Protein AF-A0A091D9S3-F1 (afdb_monomer)

Organism: Fukomys damarensis (NCBI:txid885580)

Mean predicted aligned error: 18.68 Å

Radius of gyration: 35.34 Å; Cα contacts (8 Å, |Δi|>4): 916; chains: 1; bounding box: 112×92×97 Å

InterPro domains:
  IPR002125 Cytidine and deoxycytidylate deaminase domain [PF00383] (177-313)
  IPR002125 Cytidine and deoxycytidylate deaminase domain [PS51747] (174-340)
  IPR007273 SCAMP [PF04144] (367-540)
  IPR007273 SCAMP [PTHR10687] (360-564)
  IPR016193 Cytidine deaminase-like [SSF53927] (168-352)

Nearest PDB structures (foldseek):
  7nz8-assembly1_B  TM=5.936E-01  e=7.883E-42  Mus musculus
  7nz9-assembly1_B  TM=5.961E-01  e=5.459E-41  Mus musculus
  7nz7-assembly1_B  TM=6.038E-01  e=2.093E-40  Mus musculus
  1wwr-assembly1_A  TM=8.454E-01  e=1.802E-08  Aquifex aeolicus
  8e2r-assembly1_A  TM=8.555E-01  e=1.723E-07  Escherichia coli

Sequence (592 aa):
MRMEPTPGLMEQHGPEEVAGSTEQEPAPWQAFPVLSEQQSGDVELVLAYAAPVLDKRQTSRLLREVAAAHPLPAQPHLKRVRPRPDAHGAPELELLLCLAGPAPGPRSLAELLPEPSVDSHGLGPPFLVPVPARPPLTRGQFEEARVHWPTSFHEDKRVTSALAGQLFSAQERAAMQGHMERAVWVAQRAAAQGLRAVGAVVVDPTLDHVLATGHDCRSASSPLLHAVMVCIDLVAQGQGRGAHDLRAHPACAFFPAPAAQARAGIVRKLEEDEDEDGQPYVCTGYDLYVTREPCAMCAMALVHSRIRRVFYGATSPDGALGTRFRVHARSDLNHRFQVFRGVLEKQCHLLDPDTWLQASAQTPGKENNFPPLPRFIPLKPCFYQDFSDEIPIEHQVLVKRIYRLWMFYCATLGVNLIACLAWWIGSGQGANFGLAFVWLLLFTPCSYVCWFRPAYKAFRADSSFNFMAFFFIFGAQFVLTVIQAIGFPGWGACGWLAAIGFFGTSVGAAVVMLLPAIMFSLSAVMMAIAILKVHRIYRGAGGSFQKAQTEWNTGAWRNPPSREAQFNNFSGNSLPEYPTVPNYPASGSQWP

Foldseek 3Di:
DDDDDDDDDDDDDDDDDPPPPPPDDPDDWFWAWQDACQQPPAQDKFKFKKWWQQDPVCVVVQQVLLCVVEPDPQAPFFDQKDWDQDPVGDTIIMGTRYTCPDDRDQDACCRRPPPPSGDCPRTDGMDMFIAGSHAHAAPVNQVVRVVRGHTDDDHPPCNVCSNVSNNDDPVRLVLLLVQQVLQQVLLVLCVVVVHQSKKKWKAQPQVSHTFWIFAQPADPVRNPRHNLVLRLQQLVVLVVDHDDDCVVRVSTHGDDDPPVCVVVSLPPPPPPQQDPVRDHQRQANIEMEMLEADAPVSLVVCLVSNHAEYEYAEYDCRHACRRPHNSLPDPPRDHHHIYIYGRVNVSSCCSGPVVVVVPVVDDDDDQQCPPVDPPPDPDGRDHDDDLVPQFPPVCSVLLVLVVVLLVLVLVLLVLLLVLLVLCVVLVHDNLLNVLSVVCSVPVSVCVCVQASVLVSLCRRQVALQSLVSNLVRLVVVLVVLVCLLCPDPSNNHLHDVNLVVCCVRDVVSSVSSVVSSVSSVVSSVSSVVSSVVSVVVCVVVVRDPVRNVVCVVVVCSVPPPGVVVVVVCVVPDDDPDDPDDDDDDDDDDDDD

pLDDT: mean 81.28, std 20.09, range [25.53, 98.75]

Secondary structure (DSSP, 8-state):
------------------------------PEE---HHHHS---EEEEEEEEES-GGGHHHHHHHHHHHS--TT-TTB-SEEEEE-TTS-EEEEEEEEE--SS-----HHHHS-TTS---TTB---EEEEEESS---SHHHHHHHHHHS-B-----HHHHHHHTT-SS-HHHHHHHHHHHHHHHHHHHHHHHTTS---EEEEEETTTTEEEEEEE----SS-TT--HHHHHHHHHHHHTT--S---TT-TT-EE-PPPTTTHHHHGGGT-TTSB-TTS-B-TTTT-EEEEEE--BHHHHHHHHHTT-SEEEEEE--TTBTTTTS--GGG-TTSS---EEEE-TTHHHHHTTSHHHHHHHSS-SS-PPP-BS---TTS-----B---HHHHS-HHHHHHHHHHHHHHHHHHHHHHHHHHHHHHHHHTT--THHHHHHHHHHHHHHHHHIIIIIHHHHHHHHHT-HHHHHHHHHHHHHHHHHHHHHHHT-TTSS---HHHHHHHTTT-HHHHHHHHHHHHHHHHHHHHHHHHHHHHHHHHHHTT--HHHHHHHHHTSTTTSPPPHHHHHHHTTSS----PPPPPPPPPS-----

Structure (mmCIF, N/CA/C/O backbone):
data_AF-A0A091D9S3-F1
#
_entry.id   AF-A0A091D9S3-F1
#
loop_
_atom_site.group_PDB
_atom_site.id
_atom_site.type_symbol
_atom_site.label_atom_id
_atom_site.label_alt_id
_atom_site.label_comp_id
_atom_site.label_asym_id
_atom_site.label_entity_id
_atom_site.label_seq_id
_atom_site.pdbx_PDB_ins_code
_atom_site.Cartn_x
_atom_site.Cartn_y
_atom_site.Cartn_z
_atom_site.occupancy
_atom_site.B_iso_or_equiv
_atom_site.auth_seq_id
_atom_site.auth_comp_id
_atom_site.auth_asym_id
_atom_site.auth_atom_id
_atom_site.pdbx_PDB_model_num
ATOM 1 N N . MET A 1 1 ? -1.416 64.062 53.472 1.00 37.94 1 MET A N 1
ATOM 2 C CA . MET A 1 1 ? 0.016 63.976 53.106 1.00 37.94 1 MET A CA 1
ATOM 3 C C . MET A 1 1 ? 0.235 62.574 52.561 1.00 37.94 1 MET A C 1
ATOM 5 O O . MET A 1 1 ? 0.246 61.643 53.344 1.00 37.94 1 MET A O 1
ATOM 9 N N . ARG A 1 2 ? 0.040 62.318 51.260 1.00 29.52 2 ARG A N 1
ATOM 10 C CA . ARG A 1 2 ? 1.015 62.555 50.174 1.00 29.52 2 ARG A CA 1
ATOM 11 C C . ARG A 1 2 ? 2.423 62.140 50.603 1.00 29.52 2 ARG A C 1
ATOM 13 O O . ARG A 1 2 ? 3.133 62.951 51.183 1.00 29.52 2 ARG A O 1
ATOM 20 N N . MET A 1 3 ? 2.764 60.879 50.344 1.00 28.44 3 MET A N 1
ATOM 21 C CA . MET A 1 3 ? 4.150 60.444 50.219 1.00 28.44 3 MET A CA 1
ATOM 22 C C . MET A 1 3 ? 4.532 60.533 48.745 1.00 28.44 3 MET A C 1
ATOM 24 O O . MET A 1 3 ? 3.816 60.028 47.885 1.00 28.44 3 MET A O 1
ATOM 28 N N . GLU A 1 4 ? 5.647 61.193 48.493 1.00 28.06 4 GLU A N 1
ATOM 29 C CA . GLU A 1 4 ? 6.384 61.217 47.235 1.00 28.06 4 GLU A CA 1
ATOM 30 C C . GLU A 1 4 ? 7.892 61.255 47.598 1.00 28.06 4 GLU A C 1
ATOM 32 O O . GLU A 1 4 ? 8.214 61.455 48.773 1.00 28.06 4 GLU A O 1
ATOM 37 N N . PRO A 1 5 ? 8.824 60.981 46.669 1.00 47.62 5 PRO A N 1
ATOM 38 C CA . PRO A 1 5 ? 9.546 59.707 46.610 1.00 47.62 5 PRO A CA 1
ATOM 39 C C . PRO A 1 5 ? 11.080 59.883 46.673 1.00 47.62 5 PRO A C 1
ATOM 41 O O . PRO A 1 5 ? 11.595 60.997 46.709 1.00 47.62 5 PRO A O 1
ATOM 44 N N . THR A 1 6 ? 11.847 58.787 46.672 1.00 29.48 6 THR A N 1
ATOM 45 C CA . THR A 1 6 ? 13.304 58.783 46.382 1.00 29.48 6 THR A CA 1
ATOM 46 C C . THR A 1 6 ? 13.773 57.362 45.989 1.00 29.48 6 THR A C 1
ATOM 48 O O . THR A 1 6 ? 13.024 56.411 46.210 1.00 29.48 6 THR A O 1
ATOM 51 N N . PRO A 1 7 ? 14.926 57.186 45.304 1.00 35.41 7 PRO A N 1
ATOM 52 C CA . PRO A 1 7 ? 14.938 56.582 43.971 1.00 35.41 7 PRO A CA 1
ATOM 53 C C . PRO A 1 7 ? 15.893 55.379 43.802 1.00 35.41 7 PRO A C 1
ATOM 55 O O . PRO A 1 7 ? 16.887 55.245 44.501 1.00 35.41 7 PRO A O 1
ATOM 58 N N . GLY A 1 8 ? 15.608 54.578 42.771 1.00 25.67 8 GLY A N 1
ATOM 59 C CA . GLY A 1 8 ? 16.576 54.037 41.806 1.00 25.67 8 GLY A CA 1
ATOM 60 C C . GLY A 1 8 ? 17.659 53.055 42.268 1.00 25.67 8 GLY A C 1
ATOM 61 O O . GLY A 1 8 ? 18.672 53.463 42.822 1.00 25.67 8 GLY A O 1
ATOM 62 N N . LEU A 1 9 ? 17.544 51.801 41.811 1.00 27.31 9 LEU A N 1
ATOM 63 C CA . LEU A 1 9 ? 18.679 51.038 41.275 1.00 27.31 9 LEU A CA 1
ATOM 64 C C . LEU A 1 9 ? 18.190 49.994 40.253 1.00 27.31 9 LEU A C 1
ATOM 66 O O . LEU A 1 9 ? 17.454 49.070 40.568 1.00 27.31 9 LEU A O 1
ATOM 70 N N . MET A 1 10 ? 18.587 50.273 39.013 1.00 29.61 10 MET A N 1
ATOM 71 C CA . MET A 1 10 ? 18.600 49.513 37.757 1.00 29.61 10 MET A CA 1
ATOM 72 C C . MET A 1 10 ? 18.248 48.011 37.805 1.00 29.61 10 MET A C 1
ATOM 74 O O . MET A 1 10 ? 19.036 47.208 38.292 1.00 29.61 10 MET A O 1
ATOM 78 N N . GLU A 1 11 ? 17.176 47.628 37.101 1.00 28.69 11 GLU A N 1
ATOM 79 C CA . GLU A 1 11 ? 17.027 46.291 36.509 1.00 28.69 11 GLU A CA 1
ATOM 80 C C . GLU A 1 11 ? 16.987 46.405 34.980 1.00 28.69 11 GLU A C 1
ATOM 82 O O . GLU A 1 11 ? 16.223 47.176 34.394 1.00 28.69 11 GLU A O 1
ATOM 87 N N . GLN A 1 12 ? 17.890 45.664 34.339 1.00 28.02 12 GLN A N 1
ATOM 88 C CA . GLN A 1 12 ? 18.042 45.582 32.894 1.00 28.02 12 GLN A CA 1
ATOM 89 C C . GLN A 1 12 ? 16.925 44.711 32.308 1.00 28.02 12 GLN A C 1
ATOM 91 O O . GLN A 1 12 ? 16.745 43.566 32.709 1.00 28.02 12 GLN A O 1
ATOM 96 N N . HIS A 1 13 ? 16.198 45.260 31.335 1.00 25.53 13 HIS A N 1
ATOM 97 C CA . HIS A 1 13 ? 15.255 44.528 30.494 1.00 25.53 13 HIS A CA 1
ATOM 98 C C . HIS A 1 13 ? 15.981 43.462 29.657 1.00 25.53 13 HIS A C 1
ATOM 100 O O . HIS A 1 13 ? 16.766 43.798 28.769 1.00 25.53 13 HIS A O 1
ATOM 106 N N . GLY A 1 14 ? 15.668 42.189 29.901 1.00 26.25 14 GLY A N 1
ATOM 107 C CA . GLY A 1 14 ? 15.767 41.126 28.899 1.00 26.25 14 GLY A CA 1
ATOM 108 C C . GLY A 1 14 ? 14.424 41.000 28.163 1.00 26.25 14 GLY A C 1
ATOM 109 O O . GLY A 1 14 ? 13.387 41.157 28.807 1.00 26.25 14 GLY A O 1
ATOM 110 N N . PRO A 1 15 ? 14.401 40.781 26.838 1.00 27.64 15 PRO A N 1
ATOM 111 C CA . PRO A 1 15 ? 13.154 40.713 26.083 1.00 27.64 15 PRO A CA 1
ATOM 112 C C . PRO A 1 15 ? 12.372 39.433 26.409 1.00 27.64 15 PRO A C 1
ATOM 114 O O . PRO A 1 15 ? 12.939 38.343 26.445 1.00 27.64 15 PRO A O 1
ATOM 117 N N . GLU A 1 16 ? 11.066 39.596 26.623 1.00 27.84 16 GLU A N 1
ATOM 118 C CA . GLU A 1 16 ? 10.074 38.530 26.775 1.00 27.84 16 GLU A CA 1
ATOM 119 C C . GLU A 1 16 ? 10.135 37.549 25.591 1.00 27.84 16 GLU A C 1
ATOM 121 O O . GLU A 1 16 ? 9.805 37.893 24.453 1.00 27.84 16 GLU A O 1
ATOM 126 N N . GLU A 1 17 ? 10.529 36.301 25.857 1.00 26.84 17 GLU A N 1
ATOM 127 C CA . GLU A 1 17 ? 10.288 35.186 24.944 1.00 26.84 17 GLU A CA 1
ATOM 128 C C . GLU A 1 17 ? 8.797 34.841 24.974 1.00 26.84 17 GLU A C 1
ATOM 130 O O . GLU A 1 17 ? 8.280 34.206 25.894 1.00 26.84 17 GLU A O 1
ATOM 135 N N . VAL A 1 18 ? 8.096 35.269 23.926 1.00 28.94 18 VAL A N 1
ATOM 136 C CA . VAL A 1 18 ? 6.761 34.790 23.579 1.00 28.94 18 VAL A CA 1
ATOM 137 C C . VAL A 1 18 ? 6.864 33.293 23.280 1.00 28.94 18 VAL A C 1
ATOM 139 O O . VAL A 1 18 ? 7.275 32.886 22.193 1.00 28.94 18 VAL A O 1
ATOM 142 N N . ALA A 1 19 ? 6.484 32.466 24.253 1.00 30.66 19 ALA A N 1
ATOM 143 C CA . ALA A 1 19 ? 6.292 31.031 24.092 1.00 30.66 19 ALA A CA 1
ATOM 144 C C . ALA A 1 19 ? 5.074 30.761 23.189 1.00 30.66 19 ALA A C 1
ATOM 146 O O . ALA A 1 19 ? 3.990 30.405 23.640 1.00 30.66 19 ALA A O 1
ATOM 147 N N . GLY A 1 20 ? 5.255 30.955 21.885 1.00 25.89 20 GLY A N 1
ATOM 148 C CA . GLY A 1 20 ? 4.375 30.432 20.852 1.00 25.89 20 GLY A CA 1
ATOM 149 C C . GLY A 1 20 ? 4.776 28.998 20.536 1.00 25.89 20 GLY A C 1
ATOM 150 O O . GLY A 1 20 ? 5.403 28.750 19.508 1.00 25.89 20 GLY A O 1
ATOM 151 N N . SER A 1 21 ? 4.443 28.047 21.413 1.00 26.78 21 SER A N 1
ATOM 152 C CA . SER A 1 21 ? 4.479 26.631 21.050 1.00 26.78 21 SER A CA 1
ATOM 153 C C . SER A 1 21 ? 3.411 26.414 19.986 1.00 26.78 21 SER A C 1
ATOM 155 O O . SER A 1 21 ? 2.227 26.287 20.286 1.00 26.78 21 SER A O 1
ATOM 157 N N . THR A 1 22 ? 3.824 26.448 18.725 1.00 28.58 22 THR A N 1
ATOM 158 C CA . THR A 1 22 ? 2.979 26.041 17.611 1.00 28.58 22 THR A CA 1
ATOM 159 C C . THR A 1 22 ? 2.767 24.540 17.778 1.00 28.58 22 THR A C 1
ATOM 161 O O . THR A 1 22 ? 3.659 23.749 17.470 1.00 28.58 22 THR A O 1
ATOM 164 N N . GLU A 1 23 ? 1.626 24.147 18.346 1.00 31.80 23 GLU A N 1
ATOM 165 C CA . GLU A 1 23 ? 1.126 22.781 18.240 1.00 31.80 23 GLU A CA 1
ATOM 166 C C . GLU A 1 23 ? 1.118 22.438 16.748 1.00 31.80 23 GLU A C 1
ATOM 168 O O . GLU A 1 23 ? 0.355 22.995 15.960 1.00 31.80 23 GLU A O 1
ATOM 173 N N . GLN A 1 24 ? 2.067 21.603 16.325 1.00 28.89 24 GLN A N 1
ATOM 174 C CA . GLN A 1 24 ? 2.088 21.072 14.973 1.00 28.89 24 GLN A CA 1
ATOM 175 C C . GLN A 1 24 ? 0.824 20.231 14.814 1.00 28.89 24 GLN A C 1
ATOM 177 O O . GLN A 1 24 ? 0.734 19.156 15.409 1.00 28.89 24 GLN A O 1
ATOM 182 N N . GLU A 1 25 ? -0.143 20.719 14.030 1.00 32.31 25 GLU A N 1
ATOM 183 C CA . GLU A 1 25 ? -1.301 19.922 13.628 1.00 32.31 25 GLU A CA 1
ATOM 184 C C . GLU A 1 25 ? -0.796 18.565 13.106 1.00 32.31 25 GLU A C 1
ATOM 186 O O . GLU A 1 25 ? 0.039 18.526 12.188 1.00 32.31 25 GLU A O 1
ATOM 191 N N . PRO A 1 26 ? -1.225 17.436 13.700 1.00 40.94 26 PRO A N 1
ATOM 192 C CA . PRO A 1 26 ? -0.790 16.131 13.241 1.00 40.94 26 PRO A CA 1
ATOM 193 C C . PRO A 1 26 ? -1.196 15.966 11.776 1.00 40.94 26 PRO A C 1
ATOM 195 O O . PRO A 1 26 ? -2.325 16.266 11.392 1.00 40.94 26 PRO A O 1
ATOM 198 N N . ALA A 1 27 ? -0.252 15.496 10.954 1.00 50.34 27 ALA A N 1
ATOM 199 C CA . ALA A 1 27 ? -0.475 15.261 9.530 1.00 50.34 27 ALA A CA 1
ATOM 200 C C . ALA A 1 27 ? -1.808 14.520 9.294 1.00 50.34 27 ALA A C 1
ATOM 202 O O . ALA A 1 27 ? -2.088 13.565 10.028 1.00 50.34 27 ALA A O 1
ATOM 203 N N . PRO A 1 28 ? -2.602 14.909 8.279 1.00 76.75 28 PRO A N 1
ATOM 204 C CA . PRO A 1 28 ? -3.910 14.313 8.051 1.00 76.75 28 PRO A CA 1
ATOM 205 C C . PRO A 1 28 ? -3.752 12.809 7.809 1.00 76.75 28 PRO A C 1
ATOM 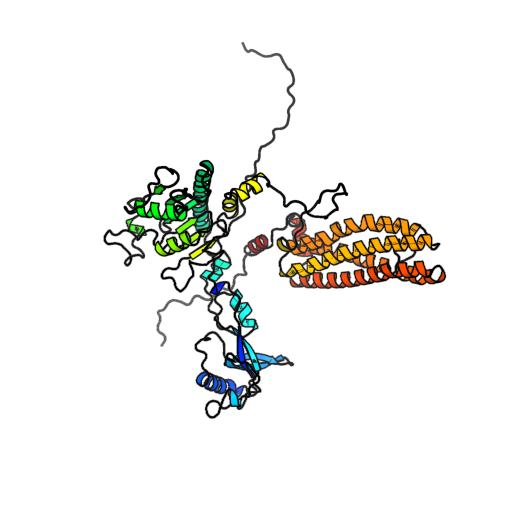207 O O . PRO A 1 28 ? -3.037 12.382 6.902 1.00 76.75 28 PRO A O 1
ATOM 210 N N . TRP A 1 29 ? -4.387 12.002 8.656 1.00 86.06 29 TRP A N 1
ATOM 211 C CA . TRP A 1 29 ? -4.479 10.560 8.463 1.00 86.06 29 TRP A CA 1
ATOM 212 C C . TRP A 1 29 ? -5.580 10.249 7.443 1.00 86.06 29 TRP A C 1
ATOM 214 O O . TRP A 1 29 ? -6.514 11.032 7.250 1.00 86.06 29 TRP A O 1
ATOM 224 N N . GLN A 1 30 ? -5.490 9.088 6.795 1.00 86.50 30 GLN A N 1
ATOM 225 C CA . GLN A 1 30 ? -6.501 8.629 5.847 1.00 86.50 30 GLN A CA 1
ATOM 226 C C . GLN A 1 30 ? -6.808 7.148 6.069 1.00 86.50 30 GLN A C 1
ATOM 228 O O . GLN A 1 30 ? -5.913 6.345 6.321 1.00 86.50 30 GLN A O 1
ATOM 233 N N . ALA A 1 31 ? -8.092 6.797 5.990 1.00 89.19 31 ALA A N 1
ATOM 234 C CA . ALA A 1 31 ? -8.551 5.418 6.074 1.00 89.19 31 ALA A CA 1
ATOM 235 C C . ALA A 1 31 ? -8.528 4.767 4.686 1.00 89.19 31 ALA A C 1
ATOM 237 O O . ALA A 1 31 ? -9.290 5.163 3.803 1.00 89.19 31 ALA A O 1
ATOM 238 N N . PHE A 1 32 ? -7.698 3.742 4.513 1.00 89.81 32 PHE A N 1
ATOM 239 C CA . PHE A 1 32 ? -7.617 2.962 3.279 1.00 89.81 32 PHE A CA 1
ATOM 240 C C . PHE A 1 32 ? -8.350 1.631 3.433 1.00 89.81 32 PHE A C 1
ATOM 242 O O . PHE A 1 32 ? -8.121 0.939 4.428 1.00 89.81 32 PHE A O 1
ATOM 249 N N . PRO A 1 33 ? -9.197 1.226 2.472 1.00 92.56 33 PRO A N 1
ATOM 250 C CA . PRO A 1 33 ? -9.842 -0.079 2.519 1.00 92.56 33 PRO A CA 1
ATOM 251 C C . PRO A 1 33 ? -8.794 -1.189 2.408 1.00 92.56 33 PRO A C 1
ATOM 253 O O . PRO A 1 33 ? -7.878 -1.118 1.585 1.00 92.56 33 PRO A O 1
ATOM 256 N N . VAL A 1 34 ? -8.956 -2.252 3.188 1.00 92.88 34 VAL A N 1
ATOM 257 C CA . VAL A 1 34 ? -8.189 -3.478 2.977 1.00 92.88 34 VAL A CA 1
ATOM 258 C C . VAL A 1 34 ? -8.950 -4.373 2.009 1.00 92.88 34 VAL A C 1
ATOM 260 O O . VAL A 1 34 ? -9.958 -4.992 2.358 1.00 92.88 34 VAL A O 1
ATOM 263 N N . LEU A 1 35 ? -8.470 -4.392 0.767 1.00 90.50 35 LEU A N 1
ATOM 264 C CA . LEU A 1 35 ? -9.037 -5.163 -0.335 1.00 90.50 35 LEU A CA 1
ATOM 265 C C . LEU A 1 35 ? -8.865 -6.672 -0.127 1.00 90.50 35 LEU A C 1
ATOM 267 O O . LEU A 1 35 ? -7.928 -7.104 0.536 1.00 90.50 35 LEU A O 1
ATOM 271 N N . SER A 1 36 ? -9.744 -7.475 -0.729 1.00 89.38 36 SER A N 1
ATOM 272 C CA . SER A 1 36 ? -9.597 -8.938 -0.787 1.00 89.38 36 SER A CA 1
ATOM 273 C C . SER A 1 36 ? -8.395 -9.377 -1.641 1.00 89.38 36 SER A C 1
ATOM 275 O O . SER A 1 36 ? -7.918 -8.618 -2.481 1.00 89.38 36 SER A O 1
ATOM 277 N N . GLU A 1 37 ? -7.944 -10.633 -1.498 1.00 86.75 37 GLU A N 1
ATOM 278 C CA . GLU A 1 37 ? -6.942 -11.258 -2.397 1.00 86.75 37 GLU A CA 1
ATOM 279 C C . GLU A 1 37 ? -7.275 -11.114 -3.876 1.00 86.75 37 GLU A C 1
ATOM 281 O O . GLU A 1 37 ? -6.403 -10.820 -4.687 1.00 86.75 37 GLU A O 1
ATOM 286 N N . GLN A 1 38 ? -8.548 -11.246 -4.234 1.00 85.88 38 GLN A N 1
ATOM 287 C CA . GLN A 1 38 ? -8.960 -11.125 -5.627 1.00 85.88 38 GLN A CA 1
ATOM 288 C C . GLN A 1 38 ? -8.898 -9.680 -6.135 1.00 85.88 38 GLN A C 1
ATOM 290 O O . GLN A 1 38 ? -8.665 -9.465 -7.319 1.00 85.88 38 GLN A O 1
ATOM 295 N N . GLN A 1 39 ? -9.112 -8.691 -5.266 1.00 87.69 39 GLN A N 1
ATOM 296 C CA . GLN A 1 39 ? -9.152 -7.274 -5.642 1.00 87.69 39 GLN A CA 1
ATOM 297 C C . GLN A 1 39 ? -7.773 -6.612 -5.675 1.00 87.69 39 GLN A C 1
ATOM 299 O O . GLN A 1 39 ? -7.588 -5.658 -6.428 1.00 87.69 39 GLN A O 1
ATOM 304 N N . SER A 1 40 ? -6.830 -7.068 -4.847 1.00 85.62 40 SER A N 1
ATOM 305 C CA . SER A 1 40 ? -5.466 -6.523 -4.816 1.00 85.62 40 SER A CA 1
ATOM 306 C C . SER A 1 40 ? -4.438 -7.376 -5.554 1.00 85.62 40 SER A C 1
ATOM 308 O O . SER A 1 40 ? -3.291 -6.958 -5.646 1.00 85.62 40 SER A O 1
ATOM 310 N N . GLY A 1 41 ? -4.803 -8.585 -5.985 1.00 83.88 41 GLY A N 1
ATOM 311 C CA . GLY A 1 41 ? -3.919 -9.447 -6.762 1.00 83.88 41 GLY A CA 1
ATOM 312 C C . GLY A 1 41 ? -3.713 -8.934 -8.187 1.00 83.88 41 GLY A C 1
ATOM 313 O O . GLY A 1 41 ? -4.559 -8.212 -8.726 1.00 83.88 41 GLY A O 1
ATOM 314 N N . ASP A 1 42 ? -2.605 -9.351 -8.791 1.00 88.12 42 ASP A N 1
ATOM 315 C CA . ASP A 1 42 ? -2.282 -9.060 -10.189 1.00 88.12 42 ASP A CA 1
ATOM 316 C C . ASP A 1 42 ? -3.302 -9.699 -11.147 1.00 88.12 42 ASP A C 1
ATOM 318 O O . ASP A 1 42 ? -4.016 -10.651 -10.798 1.00 88.12 42 ASP A O 1
ATOM 322 N N . VAL A 1 43 ? -3.371 -9.193 -12.382 1.00 92.19 43 VAL A N 1
ATOM 323 C CA . VAL A 1 43 ? -4.248 -9.776 -13.402 1.00 92.19 43 VAL A CA 1
ATOM 324 C C . VAL A 1 43 ? -3.686 -11.123 -13.851 1.00 92.19 43 VAL A C 1
ATOM 326 O O . VAL A 1 43 ? -2.736 -11.209 -14.623 1.00 92.19 43 VAL A O 1
ATOM 329 N N . GLU A 1 44 ? -4.317 -12.205 -13.400 1.00 93.50 44 GLU A N 1
ATOM 330 C CA . GLU A 1 44 ? -3.981 -13.557 -13.843 1.00 93.50 44 GLU A CA 1
ATOM 331 C C . GLU A 1 44 ? -4.315 -13.744 -15.330 1.00 93.50 44 GLU A C 1
ATOM 333 O O . GLU A 1 44 ? -5.421 -13.427 -15.780 1.00 93.50 44 GLU A O 1
ATOM 338 N N . LEU A 1 45 ? -3.367 -14.291 -16.093 1.00 95.19 45 LEU A N 1
ATOM 339 C CA . LEU A 1 45 ? -3.493 -14.499 -17.533 1.00 95.19 45 LEU A CA 1
ATOM 340 C C . LEU A 1 45 ? -3.540 -15.988 -17.872 1.00 95.19 45 LEU A C 1
ATOM 342 O O . LEU A 1 45 ? -2.765 -16.786 -17.351 1.00 95.19 45 LEU A O 1
ATOM 346 N N . VAL A 1 46 ? -4.405 -16.339 -18.818 1.00 95.25 46 VAL A N 1
ATOM 347 C CA . VAL A 1 46 ? -4.466 -17.662 -19.449 1.00 95.25 46 VAL A CA 1
ATOM 348 C C . VAL A 1 46 ? -4.284 -17.523 -20.953 1.00 95.25 46 VAL A C 1
ATOM 350 O O . VAL A 1 46 ? -4.600 -16.488 -21.537 1.00 95.25 46 VAL A O 1
ATOM 353 N N . LEU A 1 47 ? -3.763 -18.563 -21.600 1.00 96.88 47 LEU A N 1
ATOM 354 C CA . LEU A 1 47 ? -3.608 -18.566 -23.050 1.00 96.88 47 LEU A CA 1
ATOM 355 C C . LEU A 1 47 ? -4.916 -18.946 -23.744 1.00 96.88 47 LEU A C 1
ATOM 357 O O . LEU A 1 47 ? -5.613 -19.881 -23.343 1.00 96.88 47 LEU A O 1
ATOM 361 N N . ALA A 1 48 ? -5.207 -18.242 -24.830 1.00 96.56 48 ALA A N 1
ATOM 362 C CA . ALA A 1 48 ? -6.335 -18.497 -25.707 1.00 96.56 48 ALA A CA 1
ATOM 363 C C . ALA A 1 48 ? -5.905 -18.428 -27.174 1.00 96.56 48 ALA A C 1
ATOM 365 O O . ALA A 1 48 ? -4.912 -17.782 -27.511 1.00 96.56 48 ALA A O 1
ATOM 366 N N . TYR A 1 49 ? -6.662 -19.091 -28.043 1.00 96.94 49 TYR A N 1
ATOM 367 C CA . TYR A 1 49 ? -6.513 -18.964 -29.486 1.00 96.94 49 TYR A CA 1
ATOM 368 C C . TYR A 1 49 ? -7.375 -17.816 -30.000 1.00 96.94 49 TYR A C 1
ATOM 370 O O . TYR A 1 49 ? -8.567 -17.739 -29.696 1.00 96.94 49 TYR A O 1
ATOM 378 N N . ALA A 1 50 ? -6.781 -16.948 -30.810 1.00 96.50 50 ALA A N 1
ATOM 379 C CA . ALA A 1 50 ? -7.473 -15.918 -31.571 1.00 96.50 50 ALA A CA 1
ATOM 380 C C . ALA A 1 50 ? -7.077 -16.010 -33.049 1.00 96.50 50 ALA A C 1
ATOM 382 O O . ALA A 1 50 ? -6.038 -16.577 -33.375 1.00 96.50 50 ALA A O 1
ATOM 383 N N . ALA A 1 51 ? -7.897 -15.468 -33.942 1.00 95.50 51 ALA A N 1
ATOM 384 C CA . ALA A 1 51 ? -7.612 -15.421 -35.372 1.00 95.50 51 ALA A CA 1
ATOM 385 C C . ALA A 1 51 ? -7.981 -14.048 -35.955 1.00 95.50 51 ALA A C 1
ATOM 387 O O . ALA A 1 51 ? -8.966 -13.449 -35.509 1.00 95.50 51 ALA A O 1
ATOM 388 N N . PRO A 1 52 ? -7.222 -13.533 -36.938 1.00 94.62 52 PRO A N 1
ATOM 389 C CA . PRO A 1 52 ? -7.607 -12.325 -37.654 1.00 94.62 52 PRO A CA 1
ATOM 390 C C . PRO A 1 52 ? -8.841 -12.600 -38.524 1.00 94.62 52 PRO A C 1
ATOM 392 O O . PRO A 1 52 ? -9.002 -13.686 -39.081 1.00 94.62 52 PRO A O 1
ATOM 395 N N . VAL A 1 53 ? -9.720 -11.612 -38.643 1.00 94.44 53 VAL A N 1
ATOM 396 C CA . VAL A 1 53 ? -10.912 -11.643 -39.494 1.00 94.44 53 VAL A CA 1
ATOM 397 C C . VAL A 1 53 ? -10.567 -10.940 -40.804 1.00 94.44 53 VAL A C 1
ATOM 399 O O . VAL A 1 53 ? -10.539 -9.710 -40.879 1.00 94.44 53 VAL A O 1
ATOM 402 N N . LEU A 1 54 ? -10.303 -11.740 -41.834 1.00 91.81 54 LEU A N 1
ATOM 403 C CA . LEU A 1 54 ? -9.912 -11.291 -43.170 1.00 91.81 54 LEU A CA 1
ATOM 404 C C . LEU A 1 54 ? -11.102 -10.694 -43.936 1.00 91.81 54 LEU A C 1
ATOM 406 O O . LEU A 1 54 ? -10.944 -9.692 -44.632 1.00 91.81 54 LEU A O 1
ATOM 410 N N . ASP A 1 55 ? -12.304 -11.263 -43.769 1.00 90.81 55 ASP A N 1
ATOM 411 C CA . ASP A 1 55 ? -13.547 -10.706 -44.318 1.00 90.81 55 ASP A CA 1
ATOM 412 C C . ASP A 1 55 ? -14.441 -10.125 -43.214 1.00 90.81 55 ASP A C 1
ATOM 414 O O . ASP A 1 55 ? -15.220 -10.815 -42.548 1.00 90.81 55 ASP A O 1
ATOM 418 N N . LYS A 1 56 ? -14.385 -8.799 -43.064 1.00 88.06 56 LYS A N 1
ATOM 419 C CA . LYS A 1 56 ? -15.171 -8.057 -42.069 1.00 88.06 56 LYS A CA 1
ATOM 420 C C . LYS A 1 56 ? -16.682 -8.233 -42.231 1.00 88.06 56 LYS A C 1
ATOM 422 O O . LYS A 1 56 ? -17.396 -8.109 -41.233 1.00 88.06 56 LYS A O 1
ATOM 427 N N . ARG A 1 57 ? -17.189 -8.538 -43.435 1.00 90.94 57 ARG A N 1
ATOM 428 C CA . ARG A 1 57 ? -18.629 -8.762 -43.672 1.00 90.94 57 ARG A CA 1
ATOM 429 C C . ARG A 1 57 ? -19.130 -10.018 -42.962 1.00 90.94 57 ARG A C 1
ATOM 431 O O . ARG A 1 57 ? -20.309 -10.100 -42.628 1.00 90.94 57 ARG A O 1
ATOM 438 N N . GLN A 1 58 ? -18.233 -10.961 -42.678 1.00 91.81 58 GLN A N 1
ATOM 439 C CA . GLN A 1 58 ? -18.558 -12.228 -42.028 1.00 91.81 58 GLN A CA 1
ATOM 440 C C . GLN A 1 58 ? -18.438 -12.177 -40.496 1.00 91.81 58 GLN A C 1
ATOM 442 O O . GLN A 1 58 ? -18.853 -13.123 -39.830 1.00 91.81 58 GLN A O 1
ATOM 447 N N . THR A 1 59 ? -17.971 -11.068 -39.904 1.00 92.06 59 THR A N 1
ATOM 448 C CA . THR A 1 59 ? -17.722 -10.940 -38.451 1.00 92.06 59 THR A CA 1
ATOM 449 C C . THR A 1 59 ? -18.916 -11.362 -37.587 1.00 92.06 59 THR A C 1
ATOM 451 O O . THR A 1 59 ? -18.758 -12.146 -36.656 1.00 92.06 59 THR A O 1
ATOM 454 N N . SER A 1 60 ? -20.127 -10.879 -37.887 1.00 93.81 60 SER A N 1
ATOM 455 C CA . SER A 1 60 ? -21.330 -11.191 -37.094 1.00 93.81 60 SER A CA 1
ATOM 456 C C . SER A 1 60 ? -21.777 -12.649 -37.223 1.00 93.81 60 SER A C 1
ATOM 458 O O . SER A 1 60 ? -22.404 -13.184 -36.310 1.00 93.81 60 SER A O 1
ATOM 460 N N . ARG A 1 61 ? -21.487 -13.295 -38.358 1.00 94.81 61 ARG A N 1
ATOM 461 C CA . ARG A 1 61 ? -21.711 -14.732 -38.546 1.00 94.81 61 ARG A CA 1
ATOM 462 C C . ARG A 1 61 ? -20.686 -15.521 -37.734 1.00 94.81 61 ARG A C 1
ATOM 464 O O . ARG A 1 61 ? -21.088 -16.258 -36.840 1.00 94.81 61 ARG A O 1
ATOM 471 N N . LEU A 1 62 ? -19.397 -15.272 -37.980 1.00 94.25 62 LEU A N 1
ATOM 472 C CA . LEU A 1 62 ? -18.272 -15.936 -37.315 1.00 94.25 62 LEU A CA 1
ATOM 473 C C . LEU A 1 62 ? -18.374 -15.836 -35.792 1.00 94.25 62 LEU A C 1
ATOM 475 O O . LEU A 1 62 ? -18.227 -16.832 -35.096 1.00 94.25 62 LEU A O 1
ATOM 479 N N . LEU A 1 63 ? -18.704 -14.655 -35.263 1.00 94.38 63 LEU A N 1
ATOM 480 C CA . LEU A 1 63 ? -18.908 -14.457 -33.831 1.00 94.38 63 LEU A CA 1
ATOM 481 C C . LEU A 1 63 ? -20.007 -15.367 -33.264 1.00 94.38 63 LEU A C 1
ATOM 483 O O . LEU A 1 63 ? -19.814 -15.944 -32.197 1.00 94.38 63 LEU A O 1
ATOM 487 N N . ARG A 1 64 ? -21.153 -15.488 -33.949 1.00 94.31 64 ARG A N 1
ATOM 488 C CA . ARG A 1 64 ? -22.271 -16.325 -33.487 1.00 94.31 64 ARG A CA 1
ATOM 489 C C . ARG A 1 64 ? -21.914 -17.807 -33.528 1.00 94.31 64 ARG A C 1
ATOM 491 O O . ARG A 1 64 ? -22.155 -18.499 -32.547 1.00 94.31 64 ARG A O 1
ATOM 498 N N . GLU A 1 65 ? -21.326 -18.265 -34.628 1.00 94.25 65 GLU A N 1
ATOM 499 C CA . GLU A 1 65 ? -20.936 -19.667 -34.813 1.00 94.25 65 GLU A CA 1
ATOM 500 C C . GLU A 1 65 ? -19.841 -20.077 -33.819 1.00 94.25 65 GLU A C 1
ATOM 502 O O . GLU A 1 65 ? -20.009 -21.046 -33.084 1.00 94.25 65 GLU A O 1
ATOM 507 N N . VAL A 1 66 ? -18.773 -19.282 -33.689 1.00 94.44 66 VAL A N 1
ATOM 508 C CA . VAL A 1 66 ? -17.686 -19.544 -32.729 1.00 94.44 66 VAL A CA 1
ATOM 509 C C . VAL A 1 66 ? -18.183 -19.493 -31.285 1.00 94.44 66 VAL A C 1
ATOM 511 O O . VAL A 1 66 ? -17.793 -20.333 -30.478 1.00 94.44 66 VAL A O 1
ATOM 514 N N . ALA A 1 67 ? -19.047 -18.538 -30.928 1.00 92.81 67 ALA A N 1
ATOM 515 C CA . ALA A 1 67 ? -19.587 -18.463 -29.570 1.00 92.81 67 ALA A CA 1
ATOM 516 C C . ALA A 1 67 ? -20.501 -19.651 -29.229 1.00 92.81 67 ALA A C 1
ATOM 518 O O . ALA A 1 67 ? -20.534 -20.055 -28.067 1.00 92.81 67 ALA A O 1
ATOM 519 N N . ALA A 1 68 ? -21.216 -20.198 -30.218 1.00 92.38 68 ALA A N 1
ATOM 520 C CA . ALA A 1 68 ? -22.039 -21.393 -30.057 1.00 92.38 68 ALA A CA 1
ATOM 521 C C . ALA A 1 68 ? -21.190 -22.671 -29.962 1.00 92.38 68 ALA A C 1
ATOM 523 O O . ALA A 1 68 ? -21.462 -23.512 -29.109 1.00 92.38 68 ALA A O 1
ATOM 524 N N . ALA A 1 69 ? -20.154 -22.800 -30.796 1.00 91.94 69 ALA A N 1
ATOM 525 C CA . ALA A 1 69 ? -19.270 -23.965 -30.809 1.00 91.94 69 ALA A CA 1
ATOM 526 C C . ALA A 1 69 ? -18.333 -24.017 -29.589 1.00 91.94 69 ALA A C 1
ATOM 528 O O . ALA A 1 69 ? -18.114 -25.083 -29.019 1.00 91.94 69 ALA A O 1
ATOM 529 N N . HIS A 1 70 ? -17.809 -22.865 -29.161 1.00 92.31 70 HIS A N 1
ATOM 530 C CA . HIS A 1 70 ? -16.834 -22.749 -28.072 1.00 92.31 70 HIS A CA 1
ATOM 531 C C . HIS A 1 70 ? -17.255 -21.700 -27.048 1.00 92.31 70 HIS A C 1
ATOM 533 O O . HIS A 1 70 ? -16.618 -20.647 -26.970 1.00 92.31 70 HIS A O 1
ATOM 539 N N . PRO A 1 71 ? -18.313 -21.919 -26.252 1.00 91.94 71 PRO A N 1
ATOM 540 C CA . PRO A 1 71 ? -18.736 -20.959 -25.238 1.00 91.94 71 PRO A CA 1
ATOM 541 C C . PRO A 1 71 ? -17.643 -20.741 -24.173 1.00 91.94 71 PRO A C 1
ATOM 543 O O . PRO A 1 71 ? -16.882 -21.646 -23.843 1.00 91.94 71 PRO A O 1
ATOM 546 N N . LEU A 1 72 ? -17.581 -19.532 -23.602 1.00 91.56 72 LEU A N 1
ATOM 547 C CA . LEU A 1 72 ? -16.627 -19.158 -22.540 1.00 91.56 72 LEU A CA 1
ATOM 548 C C . LEU A 1 72 ? -17.370 -18.795 -21.238 1.00 91.56 72 LEU A C 1
ATOM 550 O O . LEU A 1 72 ? -17.314 -17.644 -20.801 1.00 91.56 72 LEU A O 1
ATOM 554 N N . PRO A 1 73 ? -18.103 -19.735 -20.609 1.00 88.94 73 PRO A N 1
ATOM 555 C CA . PRO A 1 73 ? -18.940 -19.431 -19.446 1.00 88.94 73 PRO A CA 1
ATOM 556 C C . PRO A 1 73 ? -18.126 -19.017 -18.213 1.00 88.94 73 PRO A C 1
ATOM 558 O O . PRO A 1 73 ? -18.613 -18.250 -17.390 1.00 88.94 73 PRO A O 1
ATOM 561 N N . ALA A 1 74 ? -16.881 -19.489 -18.097 1.00 88.06 74 ALA A N 1
ATOM 562 C CA . ALA A 1 74 ? -15.977 -19.118 -17.011 1.00 88.06 74 ALA A CA 1
ATOM 563 C C . ALA A 1 74 ? -15.301 -17.747 -17.226 1.00 88.06 74 ALA A C 1
ATOM 565 O O . ALA A 1 74 ? -14.736 -17.193 -16.286 1.00 88.06 74 ALA A O 1
ATOM 566 N N . GLN A 1 75 ? -15.364 -17.185 -18.439 1.00 93.62 75 GLN A N 1
ATOM 567 C CA . GLN A 1 75 ? -14.776 -15.888 -18.788 1.00 93.62 75 GLN A CA 1
ATOM 568 C C . GLN A 1 75 ? -15.799 -14.972 -19.482 1.00 93.62 75 GLN A C 1
ATOM 570 O O . GLN A 1 75 ? -15.553 -14.493 -20.595 1.00 93.62 75 GLN A O 1
ATOM 575 N N . PRO A 1 76 ? -16.948 -14.685 -18.839 1.00 91.81 76 PRO A N 1
ATOM 576 C CA . PRO A 1 76 ? -18.004 -13.868 -19.439 1.00 91.81 76 PRO A CA 1
ATOM 577 C C . PRO A 1 76 ? -17.568 -12.412 -19.657 1.00 91.81 76 PRO A C 1
ATOM 579 O O . PRO A 1 76 ? -18.202 -11.674 -20.407 1.00 91.81 76 PRO A O 1
ATOM 582 N N . HIS A 1 77 ? -16.481 -11.989 -19.007 1.00 94.62 77 HIS A N 1
ATOM 583 C CA . HIS A 1 77 ? -15.930 -10.646 -19.111 1.00 94.62 77 HIS A CA 1
ATOM 584 C C . HIS A 1 77 ? -15.107 -10.409 -20.375 1.00 94.62 77 HIS A C 1
ATOM 586 O O . HIS A 1 77 ? -14.844 -9.254 -20.697 1.00 94.62 77 HIS A O 1
ATOM 592 N N . LEU A 1 78 ? -14.657 -11.445 -21.085 1.00 96.19 78 LEU A N 1
ATOM 593 C CA . LEU A 1 78 ? -13.834 -11.269 -22.282 1.00 96.19 78 LEU A CA 1
ATOM 594 C C . LEU A 1 78 ? -14.700 -10.853 -23.474 1.00 96.19 78 LEU A C 1
ATOM 596 O O . LEU A 1 78 ? -15.657 -11.537 -23.840 1.00 96.19 78 LEU A O 1
ATOM 600 N N . LYS A 1 79 ? -14.338 -9.755 -24.149 1.00 95.25 79 LYS A N 1
ATOM 601 C CA . LYS A 1 79 ? -14.981 -9.403 -25.421 1.00 95.25 79 LYS A CA 1
ATOM 602 C C . LYS A 1 79 ? -14.456 -10.321 -26.517 1.00 95.25 79 LYS A C 1
ATOM 604 O O . LYS A 1 79 ? -13.253 -10.450 -26.686 1.00 95.25 79 LYS A O 1
ATOM 609 N N . ARG A 1 80 ? -15.339 -10.929 -27.305 1.00 94.62 80 ARG A N 1
ATOM 610 C CA . ARG A 1 80 ? -14.931 -11.878 -28.355 1.00 94.62 80 ARG A CA 1
ATOM 611 C C . ARG A 1 80 ? -14.174 -11.251 -29.515 1.00 94.62 80 ARG A C 1
ATOM 613 O O . ARG A 1 80 ? -13.354 -11.925 -30.115 1.00 94.62 80 ARG A O 1
ATOM 620 N N . VAL A 1 81 ? -14.451 -9.994 -29.836 1.00 94.31 81 VAL A N 1
ATOM 621 C CA . VAL A 1 81 ? -13.836 -9.298 -30.969 1.00 94.31 81 VAL A CA 1
ATOM 622 C C . VAL A 1 81 ? -13.057 -8.105 -30.449 1.00 94.31 81 VAL A C 1
ATOM 624 O O . VAL A 1 81 ? -13.558 -7.366 -29.594 1.00 94.31 81 VAL A O 1
ATOM 627 N N . ARG A 1 82 ? -11.855 -7.892 -30.989 1.00 93.19 82 ARG A N 1
ATOM 628 C CA . ARG A 1 82 ? -11.080 -6.675 -30.748 1.00 93.19 82 ARG A CA 1
ATOM 629 C C . ARG A 1 82 ? -10.644 -6.015 -32.055 1.00 93.19 82 ARG A C 1
ATOM 631 O O . ARG A 1 82 ? -10.256 -6.726 -32.980 1.00 93.19 82 ARG A O 1
ATOM 638 N N . PRO A 1 83 ? -10.680 -4.676 -32.137 1.00 90.75 83 PRO A N 1
ATOM 639 C CA . PRO A 1 83 ? -9.999 -3.960 -33.200 1.00 90.75 83 PRO A CA 1
ATOM 640 C C . PRO A 1 83 ? -8.496 -3.916 -32.920 1.00 90.75 83 PRO A C 1
ATOM 642 O O . PRO A 1 83 ? -8.073 -3.714 -31.778 1.00 90.75 83 PRO A O 1
ATOM 645 N N . ARG A 1 84 ? -7.692 -4.054 -33.968 1.00 84.56 84 ARG A N 1
ATOM 646 C CA . ARG A 1 84 ? -6.245 -3.863 -33.938 1.00 84.56 84 ARG A CA 1
ATOM 647 C C . ARG A 1 84 ? -5.823 -3.095 -35.192 1.00 84.56 84 ARG A C 1
ATOM 649 O O . ARG A 1 84 ? -6.234 -3.476 -36.279 1.00 84.56 84 ARG A O 1
ATOM 656 N N . PRO A 1 85 ? -5.054 -2.005 -35.085 1.00 75.31 85 PRO A N 1
ATOM 657 C CA . PRO A 1 85 ? -4.516 -1.351 -36.270 1.00 75.31 85 PRO A CA 1
ATOM 658 C C . PRO A 1 85 ? -3.486 -2.266 -36.944 1.00 75.31 85 PRO A C 1
ATOM 660 O O . PRO A 1 85 ? -2.617 -2.819 -36.264 1.00 75.31 85 PRO A O 1
ATOM 663 N N . ASP A 1 86 ? -3.594 -2.425 -38.261 1.00 73.69 86 ASP A N 1
ATOM 664 C CA . ASP A 1 86 ? -2.586 -3.102 -39.074 1.00 73.69 86 ASP A CA 1
ATOM 665 C C . ASP A 1 86 ? -1.299 -2.251 -39.186 1.00 73.69 86 ASP A C 1
ATOM 667 O O . ASP A 1 86 ? -1.209 -1.132 -38.667 1.00 73.69 86 ASP A O 1
ATOM 671 N N . ALA A 1 87 ? -0.280 -2.769 -39.881 1.00 70.88 87 ALA A N 1
ATOM 672 C CA . ALA A 1 87 ? 0.990 -2.064 -40.097 1.00 70.88 87 ALA A CA 1
ATOM 673 C C . ALA A 1 87 ? 0.844 -0.716 -40.843 1.00 70.88 87 ALA A C 1
ATOM 675 O O . ALA A 1 87 ? 1.763 0.104 -40.816 1.00 70.88 87 ALA A O 1
ATOM 676 N N . HIS A 1 88 ? -0.298 -0.480 -41.491 1.00 72.19 88 HIS A N 1
ATOM 677 C CA . HIS A 1 88 ? -0.632 0.718 -42.259 1.00 72.19 88 HIS A CA 1
ATOM 678 C C . HIS A 1 88 ? -1.700 1.593 -41.571 1.00 72.19 88 HIS A C 1
ATOM 680 O O . HIS A 1 88 ? -2.120 2.605 -42.132 1.00 72.19 88 HIS A O 1
ATOM 686 N N . GLY A 1 89 ? -2.113 1.245 -40.346 1.00 67.50 89 GLY A N 1
ATOM 687 C CA . GLY A 1 89 ? -3.112 1.963 -39.556 1.00 67.50 89 GLY A CA 1
ATOM 688 C C . GLY A 1 89 ? -4.574 1.671 -39.917 1.00 67.50 89 GLY A C 1
ATOM 689 O O . GLY A 1 89 ?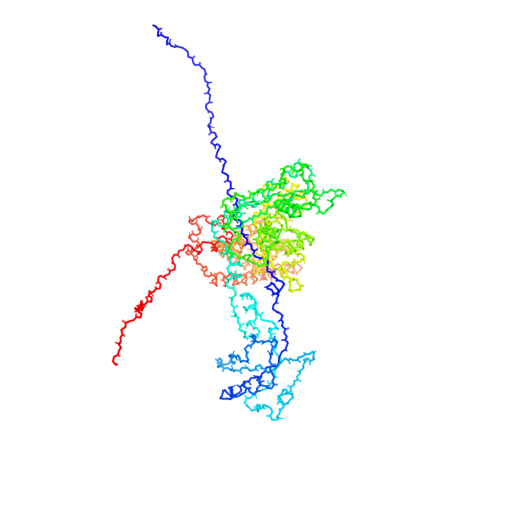 -5.464 2.298 -39.339 1.00 67.50 89 GLY A O 1
ATOM 690 N N . ALA A 1 90 ? -4.863 0.739 -40.829 1.00 70.38 90 ALA A N 1
ATOM 691 C CA . ALA A 1 90 ? -6.227 0.308 -41.108 1.00 70.38 90 ALA A CA 1
ATOM 692 C C . ALA A 1 90 ? -6.742 -0.619 -39.988 1.00 70.38 90 ALA A C 1
ATOM 694 O O . ALA A 1 90 ? -5.986 -1.417 -39.434 1.00 70.38 90 ALA A O 1
ATOM 695 N N . PRO A 1 91 ? -8.031 -0.536 -39.614 1.00 71.94 91 PRO A N 1
ATOM 696 C CA . PRO A 1 91 ? -8.567 -1.336 -38.520 1.00 71.94 91 PRO A CA 1
ATOM 697 C C . PRO A 1 91 ? -8.728 -2.796 -38.955 1.00 71.94 91 PRO A C 1
ATOM 699 O O . PRO A 1 91 ? -9.645 -3.111 -39.709 1.00 71.94 91 PRO A O 1
ATOM 702 N N . GLU A 1 92 ? -7.876 -3.695 -38.485 1.00 85.94 92 GLU A N 1
ATOM 703 C CA . GLU A 1 92 ? -8.053 -5.145 -38.567 1.00 85.94 92 GLU A CA 1
ATOM 704 C C . GLU A 1 92 ? -8.883 -5.632 -37.366 1.00 85.94 92 GLU A C 1
ATOM 706 O O . GLU A 1 92 ? -8.912 -4.999 -36.307 1.00 85.94 92 GLU A O 1
ATOM 711 N N . LEU A 1 93 ? -9.629 -6.723 -37.531 1.00 93.25 93 LEU A N 1
ATOM 712 C CA . LEU A 1 93 ? -10.406 -7.324 -36.448 1.00 93.25 93 LEU A CA 1
ATOM 713 C C . LEU A 1 93 ? -9.789 -8.667 -36.085 1.00 93.25 93 LEU A C 1
ATOM 715 O O . LEU A 1 93 ? -9.455 -9.449 -36.964 1.00 93.25 93 LEU A O 1
ATOM 719 N N . GLU A 1 94 ? -9.693 -8.955 -34.795 1.00 95.44 94 GLU A N 1
ATOM 720 C CA . GLU A 1 94 ? -9.288 -10.266 -34.294 1.00 95.44 94 GLU A CA 1
ATOM 721 C C . GLU A 1 94 ? -10.433 -10.867 -33.471 1.00 95.44 94 GLU A C 1
ATOM 723 O O . GLU A 1 94 ? -11.065 -10.173 -32.665 1.00 95.44 94 GLU A O 1
ATOM 728 N N . LEU A 1 95 ? -10.700 -12.157 -33.679 1.00 96.56 95 LEU A N 1
ATOM 729 C CA . LEU A 1 95 ? -11.748 -12.929 -33.016 1.00 96.56 95 LEU A CA 1
ATOM 730 C C . LEU A 1 95 ? -11.129 -13.957 -32.063 1.00 96.56 95 LEU A C 1
ATOM 732 O O . LEU A 1 95 ? -10.298 -14.767 -32.465 1.00 96.56 95 LEU A O 1
ATOM 736 N N . LEU A 1 96 ? -11.569 -13.947 -30.807 1.00 97.06 96 LEU A N 1
ATOM 737 C CA . LEU A 1 96 ? -11.208 -14.924 -29.785 1.00 97.06 96 LEU A CA 1
ATOM 738 C C . LEU A 1 96 ? -12.004 -16.221 -29.972 1.00 97.06 96 LEU A C 1
ATOM 740 O O . LEU A 1 96 ? -13.235 -16.224 -29.858 1.00 97.06 96 LEU A O 1
ATOM 744 N N . LEU A 1 97 ? -11.294 -17.324 -30.197 1.00 95.12 97 LEU A N 1
ATOM 745 C CA . LEU A 1 97 ? -11.872 -18.623 -30.531 1.00 95.12 97 LEU A CA 1
ATOM 746 C C . LEU A 1 97 ? -12.203 -19.439 -29.275 1.00 95.12 97 LEU A C 1
ATOM 748 O O . LEU A 1 97 ? -13.374 -19.654 -28.965 1.00 95.12 97 LEU A O 1
ATOM 752 N N . CYS A 1 98 ? -11.184 -19.852 -28.522 1.00 93.88 98 CYS A N 1
ATOM 753 C CA . CYS A 1 98 ? -11.320 -20.697 -27.333 1.00 93.88 98 CYS A CA 1
ATOM 754 C C . CYS A 1 98 ? -10.079 -20.587 -26.429 1.00 93.88 98 CYS A C 1
ATOM 756 O O . CYS A 1 98 ? -9.044 -20.061 -26.842 1.00 93.88 98 CYS A O 1
ATOM 758 N N . LEU A 1 99 ? -10.152 -21.102 -25.198 1.00 94.81 99 LEU A N 1
ATOM 759 C CA . LEU A 1 99 ? -8.967 -21.245 -24.340 1.00 94.81 99 LEU A CA 1
ATOM 760 C C . LEU A 1 99 ? -8.034 -22.340 -24.880 1.00 94.81 99 LEU A C 1
ATOM 762 O O . LEU A 1 99 ? -8.498 -23.328 -25.446 1.00 94.81 99 LEU A O 1
ATOM 766 N N . ALA A 1 100 ? -6.723 -22.185 -24.685 1.00 91.81 100 ALA A N 1
ATOM 767 C CA . ALA A 1 100 ? -5.723 -23.117 -25.213 1.00 91.81 100 ALA A CA 1
ATOM 768 C C . ALA A 1 100 ? -5.578 -24.415 -24.391 1.00 91.81 100 ALA A C 1
ATOM 770 O O . ALA A 1 100 ? -5.027 -25.401 -24.879 1.00 91.81 100 ALA A O 1
ATOM 771 N N . GLY A 1 101 ? -6.089 -24.431 -23.155 1.00 86.00 101 GLY A N 1
ATOM 772 C CA . GLY A 1 101 ? -5.955 -25.565 -22.240 1.00 86.00 101 GLY A CA 1
ATOM 773 C C . GLY A 1 101 ? -4.517 -25.768 -21.722 1.00 86.00 101 GLY A C 1
ATOM 774 O O . GLY A 1 101 ? -3.678 -24.878 -21.858 1.00 86.00 101 GLY A O 1
ATOM 775 N N . PRO A 1 102 ? -4.219 -26.927 -21.103 1.00 81.25 102 PRO A N 1
ATOM 776 C CA . PRO A 1 102 ? -2.954 -27.173 -20.397 1.00 81.25 102 PRO A CA 1
ATOM 777 C C . PRO A 1 102 ? -1.742 -27.441 -21.308 1.00 81.25 102 PRO A C 1
ATOM 779 O O . PRO A 1 102 ? -0.611 -27.355 -20.842 1.00 81.25 102 PRO A O 1
ATOM 782 N N . ALA A 1 103 ? -1.955 -27.753 -22.591 1.00 82.88 103 ALA A N 1
ATOM 783 C CA . ALA A 1 103 ? -0.894 -28.027 -23.566 1.00 82.88 103 ALA A CA 1
ATOM 784 C C . ALA A 1 103 ? -1.014 -27.081 -24.780 1.00 82.88 103 ALA A C 1
ATOM 786 O O . ALA A 1 103 ? -1.495 -27.493 -25.842 1.00 82.88 103 ALA A O 1
ATOM 787 N N . PRO A 1 104 ? -0.635 -25.797 -24.625 1.00 84.25 104 PRO A N 1
ATOM 788 C CA . PRO A 1 104 ? -0.698 -24.816 -25.701 1.00 84.25 104 PRO A CA 1
ATOM 789 C C . PRO A 1 104 ? 0.358 -25.120 -26.774 1.00 84.25 104 PRO A C 1
ATOM 791 O O . PRO A 1 104 ? 1.525 -25.359 -26.469 1.00 84.25 104 PRO A O 1
ATOM 794 N N . GLY A 1 105 ? -0.045 -25.079 -28.043 1.00 88.06 105 GLY A N 1
ATOM 795 C CA . GLY A 1 105 ? 0.847 -25.285 -29.187 1.00 88.06 105 GLY A CA 1
ATOM 796 C C . GLY A 1 105 ? 0.265 -24.733 -30.490 1.00 88.06 105 GLY A C 1
ATOM 797 O O . GLY A 1 105 ? -0.871 -24.253 -30.495 1.00 88.06 105 GLY A O 1
ATOM 798 N N . PRO A 1 106 ? 1.009 -24.769 -31.605 1.00 87.94 106 PRO A N 1
ATOM 799 C CA . PRO A 1 106 ? 0.464 -24.424 -32.914 1.00 87.94 106 PRO A CA 1
ATOM 800 C C . PRO A 1 106 ? -0.686 -25.377 -33.258 1.00 87.94 106 PRO A C 1
ATOM 802 O O . PRO A 1 106 ? -0.517 -26.590 -33.164 1.00 87.94 106 PRO A O 1
ATOM 805 N N . ARG A 1 107 ? -1.845 -24.835 -33.634 1.00 90.25 107 ARG A N 1
ATOM 806 C CA . ARG A 1 107 ? -3.015 -25.604 -34.085 1.00 90.25 107 ARG A CA 1
ATOM 807 C C . ARG A 1 107 ? -3.581 -24.973 -35.343 1.00 90.25 107 ARG A C 1
ATOM 809 O O . ARG A 1 107 ? -3.493 -23.758 -35.504 1.00 90.25 107 ARG A O 1
ATOM 816 N N . SER A 1 108 ? -4.152 -25.778 -36.229 1.00 91.06 108 SER A N 1
ATOM 817 C CA . SER A 1 108 ? -4.841 -25.274 -37.422 1.00 91.06 108 SER A CA 1
ATOM 818 C C . SER A 1 108 ? -6.269 -24.799 -37.101 1.00 91.06 108 SER A C 1
ATOM 820 O O . SER A 1 108 ? -6.844 -25.180 -36.081 1.00 91.06 108 SER A O 1
ATOM 822 N N . LEU A 1 109 ? -6.879 -23.979 -37.974 1.00 90.94 109 LEU A N 1
ATOM 823 C CA . LEU A 1 109 ? -8.301 -23.624 -37.823 1.00 90.94 109 LEU A CA 1
ATOM 824 C C . LEU A 1 109 ? -9.196 -24.862 -37.868 1.00 90.94 109 LEU A C 1
ATOM 826 O O . LEU A 1 109 ? -10.135 -24.927 -37.093 1.00 90.94 109 LEU A O 1
ATOM 830 N N . ALA A 1 110 ? -8.884 -25.847 -38.714 1.00 88.69 110 ALA A N 1
ATOM 831 C CA . ALA A 1 110 ? -9.668 -27.076 -38.828 1.00 88.69 110 ALA A CA 1
ATOM 832 C C . ALA A 1 110 ? -9.671 -27.897 -37.525 1.00 88.69 110 ALA A C 1
ATOM 834 O O . ALA A 1 110 ? -10.683 -28.500 -37.180 1.00 88.69 110 ALA A O 1
ATOM 835 N N . GLU A 1 111 ? -8.562 -27.889 -36.775 1.00 89.19 111 GLU A N 1
ATOM 836 C CA . GLU A 1 111 ? -8.488 -28.520 -35.449 1.00 89.19 111 GLU A CA 1
ATOM 837 C C . GLU A 1 111 ? -9.277 -27.755 -34.383 1.00 89.19 111 GLU A C 1
ATOM 839 O O . GLU A 1 111 ? -9.852 -28.363 -33.482 1.00 89.19 111 GLU A O 1
ATOM 844 N N . LEU A 1 112 ? -9.263 -26.421 -34.445 1.00 90.19 112 LEU A N 1
ATOM 845 C CA . LEU A 1 112 ? -9.940 -25.572 -33.465 1.00 90.19 112 LEU A CA 1
ATOM 846 C C . LEU A 1 112 ? -11.441 -25.439 -33.750 1.00 90.19 112 LEU A C 1
ATOM 848 O O . LEU A 1 112 ? -12.230 -25.345 -32.818 1.00 90.19 112 LEU A O 1
ATOM 852 N N . LEU A 1 113 ? -11.838 -25.419 -35.019 1.00 92.00 113 LEU A N 1
ATOM 853 C CA . LEU A 1 113 ? -13.178 -25.121 -35.523 1.00 92.00 113 LEU A CA 1
ATOM 854 C C . LEU A 1 113 ? -13.575 -26.166 -36.591 1.00 92.00 113 LEU A C 1
ATOM 856 O O . LEU A 1 113 ? -13.547 -25.864 -37.784 1.00 92.00 113 LEU A O 1
ATOM 860 N N . PRO A 1 114 ? -13.907 -27.410 -36.199 1.00 84.50 114 PRO A N 1
ATOM 861 C CA . PRO A 1 114 ? -14.235 -28.468 -37.152 1.00 84.50 114 PRO A CA 1
ATOM 862 C C . PRO A 1 114 ? -15.585 -28.225 -37.848 1.00 84.50 114 PRO A C 1
ATOM 864 O O . PRO A 1 114 ? -16.594 -27.925 -37.203 1.00 84.50 114 PRO A O 1
ATOM 867 N N . GLU A 1 115 ? -15.641 -28.404 -39.168 1.00 77.06 115 GLU A N 1
ATOM 868 C CA . GLU A 1 115 ? -16.902 -28.390 -39.921 1.00 77.06 115 GLU A CA 1
ATOM 869 C C . GLU A 1 115 ? -17.817 -29.566 -39.515 1.00 77.06 115 GLU A C 1
ATOM 871 O O . GLU A 1 115 ? -17.319 -30.633 -39.145 1.00 77.06 115 GLU A O 1
ATOM 876 N N . PRO A 1 116 ? -19.157 -29.413 -39.564 1.00 78.38 116 PRO A N 1
ATOM 877 C CA . PRO A 1 116 ? -19.923 -28.263 -40.063 1.00 78.38 116 PRO A CA 1
ATOM 878 C C . PRO A 1 116 ? -20.223 -27.203 -38.983 1.00 78.38 116 PRO A C 1
ATOM 880 O O . PRO A 1 116 ? -21.109 -26.375 -39.176 1.00 78.38 116 PRO A O 1
ATOM 883 N N . SER A 1 117 ? -19.552 -27.248 -37.822 1.00 78.50 117 SER A N 1
ATOM 884 C CA . SER A 1 117 ? -19.938 -26.431 -36.657 1.00 78.50 117 SER A CA 1
ATOM 885 C C . SER A 1 117 ? -19.674 -24.931 -36.827 1.00 78.50 117 SER A C 1
ATOM 887 O O . SER A 1 117 ? -20.439 -24.119 -36.308 1.00 78.50 117 SER A O 1
ATOM 889 N N . VAL A 1 118 ? -18.619 -24.568 -37.562 1.00 87.94 118 VAL A N 1
ATOM 890 C CA . VAL A 1 118 ? -18.242 -23.184 -37.875 1.00 87.94 118 VAL A CA 1
ATOM 891 C C . VAL A 1 118 ? -17.658 -23.143 -39.286 1.00 87.94 118 VAL A C 1
ATOM 893 O O . VAL A 1 118 ? -16.701 -23.865 -39.567 1.00 87.94 118 VAL A O 1
ATOM 896 N N . ASP A 1 119 ? -18.188 -22.285 -40.160 1.00 88.88 119 ASP A N 1
ATOM 897 C CA . ASP A 1 119 ? -17.566 -22.001 -41.458 1.00 88.88 119 ASP A CA 1
ATOM 898 C C . ASP A 1 119 ? -16.396 -21.032 -41.243 1.00 88.88 119 ASP A C 1
ATOM 900 O O . ASP A 1 119 ? -16.581 -19.826 -41.049 1.00 88.88 119 ASP A O 1
ATOM 904 N N . SER A 1 120 ? -15.177 -21.578 -41.259 1.00 89.06 120 SER A N 1
ATOM 905 C CA . SER A 1 120 ? -13.941 -20.828 -41.013 1.00 89.06 120 SER A CA 1
ATOM 906 C C . SER A 1 120 ? -13.547 -19.873 -42.149 1.00 89.06 120 SER A C 1
ATOM 908 O O . SER A 1 120 ? -12.576 -19.123 -42.001 1.00 89.06 120 SER A O 1
ATOM 910 N N . HIS A 1 121 ? -14.300 -19.846 -43.259 1.00 90.50 121 HIS A N 1
ATOM 911 C CA . HIS A 1 121 ? -14.111 -18.856 -44.312 1.00 90.50 121 HIS A CA 1
ATOM 912 C C . HIS A 1 121 ? -14.115 -17.440 -43.717 1.00 90.50 121 HIS A C 1
ATOM 914 O O . HIS A 1 121 ? -14.931 -17.096 -42.861 1.00 90.50 121 HIS A O 1
ATOM 920 N N . GLY A 1 122 ? -13.168 -16.615 -44.166 1.00 88.81 122 GLY A N 1
ATOM 921 C CA . GLY A 1 122 ? -12.993 -15.250 -43.674 1.00 88.81 122 GLY A CA 1
ATOM 922 C C . GLY A 1 122 ? -12.147 -15.121 -42.402 1.00 88.81 122 GLY A C 1
ATOM 923 O O . GLY A 1 122 ? -11.901 -13.988 -41.990 1.00 88.81 122 GLY A O 1
ATOM 924 N N . LEU A 1 123 ? -11.657 -16.217 -41.806 1.00 93.25 123 LEU A N 1
ATOM 925 C CA . LEU A 1 123 ? -10.633 -16.196 -40.753 1.00 93.25 123 LEU A CA 1
ATOM 926 C C . LEU A 1 123 ? -9.237 -16.474 -41.324 1.00 93.25 123 LEU A C 1
ATOM 928 O O . LEU A 1 123 ? -9.065 -17.277 -42.237 1.00 93.25 123 LEU A O 1
ATOM 932 N N . GLY A 1 124 ? -8.225 -15.813 -40.768 1.00 92.56 124 GLY A N 1
ATOM 933 C CA . GLY A 1 124 ? -6.823 -16.128 -41.029 1.00 92.56 124 GLY A CA 1
ATOM 934 C C . GLY A 1 124 ? -6.245 -17.119 -40.012 1.00 92.56 124 GLY A C 1
ATOM 935 O O . GLY A 1 124 ? -6.971 -17.648 -39.169 1.00 92.56 124 GLY A O 1
ATOM 936 N N . PRO A 1 125 ? -4.930 -17.389 -40.071 1.00 93.06 125 PRO A N 1
ATOM 937 C CA . PRO A 1 125 ? -4.301 -18.400 -39.228 1.00 93.06 125 PRO A CA 1
ATOM 938 C C . PRO A 1 125 ? -4.441 -18.058 -37.733 1.00 93.06 125 PRO A C 1
ATOM 940 O O . PRO A 1 125 ? -4.266 -16.896 -37.352 1.00 93.06 125 PRO A O 1
ATOM 943 N N . PRO A 1 126 ? -4.735 -19.048 -36.870 1.00 95.56 126 PRO A N 1
ATOM 944 C CA . PRO A 1 126 ? -4.908 -18.810 -35.451 1.00 95.56 126 PRO A CA 1
ATOM 945 C C . PRO A 1 126 ? -3.549 -18.607 -34.777 1.00 95.56 126 PRO A C 1
ATOM 947 O O . PRO A 1 126 ? -2.531 -19.181 -35.168 1.00 95.56 126 PRO A O 1
ATOM 950 N N . PHE A 1 127 ? -3.543 -17.816 -33.715 1.00 94.94 127 PHE A N 1
ATOM 951 C CA . PHE A 1 127 ? -2.374 -17.529 -32.898 1.00 94.94 127 PHE A CA 1
ATOM 952 C C . PHE A 1 127 ? -2.737 -17.562 -31.413 1.00 94.94 127 PHE A C 1
ATOM 954 O O . PHE A 1 127 ? -3.897 -17.405 -31.027 1.00 94.94 127 PHE A O 1
ATOM 961 N N . LEU A 1 128 ? -1.726 -17.775 -30.571 1.00 96.19 128 LEU A N 1
ATOM 962 C CA . LEU A 1 128 ? -1.880 -17.753 -29.121 1.00 96.19 128 LEU A CA 1
ATOM 963 C C . LEU A 1 128 ? -1.778 -16.325 -28.592 1.00 96.19 128 LEU A C 1
ATOM 965 O O . LEU A 1 128 ? -0.878 -15.570 -28.962 1.00 96.19 128 LEU A O 1
ATOM 969 N N . VAL A 1 129 ? -2.680 -15.977 -27.683 1.00 95.44 129 VAL A N 1
ATOM 970 C CA . VAL A 1 129 ? -2.718 -14.673 -27.027 1.00 95.44 129 VAL A CA 1
ATOM 971 C C . VAL A 1 129 ? -3.032 -14.840 -25.538 1.00 95.44 129 VAL A C 1
ATOM 973 O O . VAL A 1 129 ? -3.896 -15.647 -25.185 1.00 95.44 129 VAL A O 1
ATOM 976 N N . PRO A 1 130 ? -2.341 -14.115 -24.639 1.00 96.62 130 PRO A N 1
ATOM 977 C CA . PRO A 1 130 ? -2.721 -14.075 -23.234 1.00 96.62 130 PRO A CA 1
ATOM 978 C C . PRO A 1 130 ? -4.000 -13.253 -23.053 1.00 96.62 130 PRO A C 1
ATOM 980 O O . PRO A 1 130 ? -4.119 -12.148 -23.585 1.00 96.62 130 PRO A O 1
ATOM 983 N N . VAL A 1 131 ? -4.943 -13.778 -22.274 1.00 96.69 131 VAL A N 1
ATOM 984 C CA . VAL A 1 131 ? -6.197 -13.109 -21.918 1.00 96.69 131 VAL A CA 1
ATOM 985 C C . VAL A 1 131 ? -6.426 -13.160 -20.402 1.00 96.69 131 VAL A C 1
ATOM 987 O O . VAL A 1 131 ? -6.015 -14.130 -19.762 1.00 96.69 131 VAL A O 1
ATOM 990 N N . PRO A 1 132 ? -7.093 -12.156 -19.807 1.00 96.69 132 PRO A N 1
ATOM 991 C CA . PRO A 1 132 ? -7.429 -12.161 -18.383 1.00 96.69 132 PRO A CA 1
ATOM 992 C C . PRO A 1 132 ? -8.290 -13.366 -17.990 1.00 96.69 132 PRO A C 1
ATOM 994 O O . PRO A 1 132 ? -9.400 -13.539 -18.500 1.00 96.69 132 PRO A O 1
ATOM 997 N N . ALA A 1 133 ? -7.802 -14.173 -17.051 1.00 94.19 133 ALA A N 1
ATOM 998 C CA . ALA A 1 133 ? -8.459 -15.390 -16.582 1.00 94.19 133 ALA A CA 1
ATOM 999 C C . ALA A 1 133 ? -9.755 -15.101 -15.815 1.00 94.19 133 ALA A C 1
ATOM 1001 O O . ALA A 1 133 ? -10.715 -15.868 -15.891 1.00 94.19 133 ALA A O 1
ATOM 1002 N N . ARG A 1 134 ? -9.781 -13.980 -15.086 1.00 92.69 134 ARG A N 1
ATOM 1003 C CA . ARG A 1 134 ? -10.873 -13.554 -14.205 1.00 92.69 134 ARG A CA 1
ATOM 1004 C C . ARG A 1 134 ? -11.298 -12.114 -14.518 1.00 92.69 134 ARG A C 1
ATOM 1006 O O . ARG A 1 134 ? -10.493 -11.351 -15.062 1.00 92.69 134 ARG A O 1
ATOM 1013 N N . PRO A 1 135 ? -12.550 -11.732 -14.208 1.00 93.19 135 PRO A N 1
ATOM 1014 C CA . PRO A 1 135 ? -13.007 -10.361 -14.388 1.00 93.19 135 PRO A CA 1
ATOM 1015 C C . PRO A 1 135 ? -12.205 -9.400 -13.498 1.00 93.19 135 PRO A C 1
ATOM 1017 O O . PRO A 1 135 ? -11.996 -9.705 -12.322 1.00 93.19 135 PRO A O 1
ATOM 1020 N N . PRO A 1 136 ? -11.782 -8.234 -14.018 1.00 93.00 136 PRO A N 1
ATOM 1021 C CA . PRO A 1 136 ? -11.151 -7.217 -13.188 1.00 93.00 136 PRO A CA 1
ATOM 1022 C C . PRO A 1 136 ? -12.157 -6.678 -12.164 1.00 93.00 136 PRO A C 1
ATOM 1024 O O . PRO A 1 136 ? -13.299 -6.379 -12.515 1.00 93.00 136 PRO A O 1
ATOM 1027 N N . LEU A 1 137 ? -11.728 -6.536 -10.909 1.00 90.38 137 LEU A N 1
ATOM 1028 C CA . LEU A 1 137 ? -12.567 -6.062 -9.802 1.00 90.38 137 LEU A CA 1
ATOM 1029 C C . LEU A 1 137 ? -12.273 -4.609 -9.422 1.00 90.38 137 LEU A C 1
ATOM 1031 O O . LEU A 1 137 ? -13.116 -3.943 -8.825 1.00 90.38 137 LEU A O 1
ATOM 1035 N N . THR A 1 138 ? -11.094 -4.100 -9.779 1.00 90.31 138 THR A N 1
ATOM 1036 C CA . THR A 1 138 ? -10.704 -2.703 -9.563 1.00 90.31 138 THR A CA 1
ATOM 1037 C C . THR A 1 138 ? -10.404 -2.002 -10.882 1.00 90.31 138 THR A C 1
ATOM 1039 O O . THR A 1 138 ? -10.117 -2.635 -11.903 1.00 90.31 138 THR A O 1
ATOM 1042 N N . ARG A 1 139 ? -10.445 -0.662 -10.868 1.00 88.94 139 ARG A N 1
ATOM 1043 C CA . ARG A 1 139 ? -10.077 0.142 -12.038 1.00 88.94 139 ARG A CA 1
ATOM 1044 C C . ARG A 1 139 ? -8.665 -0.200 -12.507 1.00 88.94 139 ARG A C 1
ATOM 1046 O O . ARG A 1 139 ? -8.510 -0.438 -13.697 1.00 88.94 139 ARG A O 1
ATOM 1053 N N . GLY A 1 140 ? -7.702 -0.286 -11.582 1.00 89.69 140 GLY A N 1
ATOM 1054 C CA . GLY A 1 140 ? -6.307 -0.638 -11.865 1.00 89.69 140 GLY A CA 1
ATOM 1055 C C . GLY A 1 140 ? -6.172 -1.988 -12.570 1.00 89.69 140 GLY A C 1
ATOM 1056 O O . GLY A 1 140 ? -5.606 -2.048 -13.658 1.00 89.69 140 GLY A O 1
ATOM 1057 N N . GLN A 1 141 ? -6.810 -3.034 -12.031 1.00 92.88 141 GLN A N 1
ATOM 1058 C CA . GLN A 1 141 ? -6.851 -4.351 -12.678 1.00 92.88 141 GLN A CA 1
ATOM 1059 C C . GLN A 1 141 ? -7.469 -4.288 -14.074 1.00 92.88 141 GLN A C 1
ATOM 1061 O O . GLN A 1 141 ? -6.998 -4.948 -14.993 1.00 92.88 141 GLN A O 1
ATOM 1066 N N . PHE A 1 142 ? -8.527 -3.497 -14.274 1.00 93.19 142 PHE A N 1
ATOM 1067 C CA . PHE A 1 142 ? -9.079 -3.327 -15.615 1.00 93.19 142 PHE A CA 1
ATOM 1068 C C . PHE A 1 142 ? -8.081 -2.662 -16.564 1.00 93.19 142 PHE A C 1
ATOM 1070 O O . PHE A 1 142 ? -8.018 -3.033 -17.736 1.00 93.19 142 PHE A O 1
ATOM 1077 N N . GLU A 1 143 ? -7.337 -1.656 -16.100 1.00 93.50 143 GLU A N 1
ATOM 1078 C CA . GLU A 1 143 ? -6.361 -0.967 -16.941 1.00 93.50 143 GLU A CA 1
ATOM 1079 C C . GLU A 1 143 ? -5.279 -1.916 -17.429 1.00 93.50 143 GLU A C 1
ATOM 1081 O O . GLU A 1 143 ? -5.019 -1.951 -18.628 1.00 93.50 143 GLU A O 1
ATOM 1086 N N . GLU A 1 144 ? -4.756 -2.734 -16.523 1.00 93.88 144 GLU A N 1
ATOM 1087 C CA . GLU A 1 144 ? -3.797 -3.794 -16.809 1.00 93.88 144 GLU A CA 1
ATOM 1088 C C . GLU A 1 144 ? -4.392 -4.872 -17.730 1.00 93.88 144 GLU A C 1
ATOM 1090 O O . GLU A 1 144 ? -3.846 -5.167 -18.793 1.00 93.88 144 GLU A O 1
ATOM 1095 N N . ALA A 1 145 ? -5.579 -5.390 -17.400 1.00 94.19 145 ALA A N 1
ATOM 1096 C CA . ALA A 1 145 ? -6.266 -6.417 -18.177 1.00 94.19 145 ALA A CA 1
ATOM 1097 C C . ALA A 1 145 ? -6.508 -5.996 -19.635 1.00 94.19 145 ALA A C 1
ATOM 1099 O O . ALA A 1 145 ? -6.319 -6.804 -20.550 1.00 94.19 145 ALA A O 1
ATOM 1100 N N . ARG A 1 146 ? -6.885 -4.727 -19.871 1.00 93.00 146 ARG A N 1
ATOM 1101 C CA . ARG A 1 146 ? -7.192 -4.223 -21.222 1.00 93.00 146 ARG A CA 1
ATOM 1102 C C . ARG A 1 146 ? -5.984 -4.257 -22.159 1.00 93.00 146 ARG A C 1
ATOM 1104 O O . ARG A 1 146 ? -6.186 -4.292 -23.371 1.00 93.00 146 ARG A O 1
ATOM 1111 N N . VAL A 1 147 ? -4.761 -4.213 -21.620 1.00 93.81 147 VAL A N 1
ATOM 1112 C CA . VAL A 1 147 ? -3.522 -4.278 -22.413 1.00 93.81 147 VAL A CA 1
ATOM 1113 C C . VAL A 1 147 ? -3.395 -5.639 -23.098 1.00 93.81 147 VAL A C 1
ATOM 1115 O O . VAL A 1 147 ? -2.926 -5.719 -24.231 1.00 93.81 147 VAL A O 1
ATOM 1118 N N . HIS A 1 148 ? -3.856 -6.702 -22.436 1.00 94.69 148 HIS A N 1
ATOM 1119 C CA . HIS A 1 148 ? -3.787 -8.067 -22.949 1.00 94.69 148 HIS A CA 1
ATOM 1120 C C . HIS A 1 148 ? -4.950 -8.386 -23.888 1.00 94.69 148 HIS A C 1
ATOM 1122 O O . HIS A 1 148 ? -4.746 -8.815 -25.028 1.00 94.69 148 HIS A O 1
ATOM 1128 N N . TRP A 1 149 ? -6.181 -8.149 -23.431 1.00 95.50 149 TRP A N 1
ATOM 1129 C CA . TRP A 1 149 ? -7.388 -8.393 -24.215 1.00 95.50 149 TRP A CA 1
ATOM 1130 C C . TRP A 1 149 ? -8.546 -7.523 -23.711 1.00 95.50 149 TRP A C 1
ATOM 1132 O O . TRP A 1 149 ? -8.661 -7.312 -22.503 1.00 95.50 149 TRP A O 1
ATOM 1142 N N . PRO A 1 150 ? -9.432 -7.004 -24.582 1.00 95.00 150 PRO A N 1
ATOM 1143 C CA . PRO A 1 150 ? -10.546 -6.185 -24.124 1.00 95.00 150 PRO A CA 1
ATOM 1144 C C . PRO A 1 150 ? -11.513 -6.965 -23.231 1.00 95.00 150 PRO A C 1
ATOM 1146 O O . PRO A 1 150 ? -12.001 -8.042 -23.585 1.00 95.00 150 PRO A O 1
ATOM 1149 N N . THR A 1 151 ? -11.855 -6.357 -22.099 1.00 93.69 151 THR A N 1
ATOM 1150 C CA . THR A 1 151 ? -12.773 -6.916 -21.106 1.00 93.69 151 THR A CA 1
ATOM 1151 C C . THR A 1 151 ? -13.964 -5.988 -20.856 1.00 93.69 151 THR A C 1
ATOM 1153 O O . THR A 1 151 ? -13.922 -4.789 -21.149 1.00 93.69 151 THR A O 1
ATOM 1156 N N . SER A 1 152 ? -15.070 -6.533 -20.355 1.00 92.38 152 SER A N 1
ATOM 1157 C CA . SER A 1 152 ? -16.131 -5.760 -19.716 1.00 92.38 152 SER A CA 1
ATOM 1158 C C . SER A 1 152 ? -15.752 -5.495 -18.264 1.00 92.38 152 SER A C 1
ATOM 1160 O O . SER A 1 152 ? -15.324 -6.411 -17.562 1.00 92.38 152 SER A O 1
ATOM 1162 N N . PHE A 1 153 ? -15.972 -4.272 -17.799 1.00 92.12 153 PHE A N 1
ATOM 1163 C CA . PHE A 1 153 ? -15.756 -3.897 -16.410 1.00 92.12 153 PHE A CA 1
ATOM 1164 C C . PHE A 1 153 ? -16.899 -3.026 -15.927 1.00 92.12 153 PHE A C 1
ATOM 1166 O O . PHE A 1 153 ? -17.221 -2.016 -16.552 1.00 92.12 153 PHE A O 1
ATOM 1173 N N . HIS A 1 154 ? -17.479 -3.440 -14.807 1.00 87.75 154 HIS A N 1
ATOM 1174 C CA . HIS A 1 154 ? -18.481 -2.682 -14.082 1.00 87.75 154 HIS A CA 1
ATOM 1175 C C . HIS A 1 154 ? -17.817 -2.174 -12.815 1.00 87.75 154 HIS A C 1
ATOM 1177 O O . HIS A 1 154 ? -17.441 -2.955 -11.945 1.00 87.75 154 HIS A O 1
ATOM 1183 N N . GLU A 1 155 ? -17.611 -0.867 -12.760 1.00 84.31 155 GLU A N 1
ATOM 1184 C CA . GLU A 1 155 ? -16.882 -0.251 -11.666 1.00 84.31 155 GLU A CA 1
ATOM 1185 C C . GLU A 1 155 ? -17.695 -0.276 -10.371 1.00 84.31 155 GLU A C 1
ATOM 1187 O O . GLU A 1 155 ? -18.810 0.251 -10.316 1.00 84.31 155 GLU A O 1
ATOM 1192 N N . ASP A 1 156 ? -17.116 -0.838 -9.309 1.00 85.38 156 ASP A N 1
ATOM 1193 C CA . ASP A 1 156 ? -17.654 -0.671 -7.965 1.00 85.38 156 ASP A CA 1
ATOM 1194 C C . ASP A 1 156 ? -17.285 0.723 -7.448 1.00 85.38 156 ASP A C 1
ATOM 1196 O O . ASP A 1 156 ? -16.178 0.970 -6.959 1.00 85.38 156 ASP A O 1
ATOM 1200 N N . LYS A 1 157 ? -18.252 1.642 -7.540 1.00 83.62 157 LYS A N 1
ATOM 1201 C CA . LYS A 1 157 ? -18.095 3.033 -7.100 1.00 83.62 157 LYS A CA 1
ATOM 1202 C C . LYS A 1 157 ? -17.619 3.140 -5.652 1.00 83.62 157 LYS A C 1
ATOM 1204 O O . LYS A 1 157 ? -16.859 4.051 -5.347 1.00 83.62 157 LYS A O 1
ATOM 1209 N N . ARG A 1 158 ? -18.030 2.228 -4.759 1.00 81.50 158 ARG A N 1
ATOM 1210 C CA . ARG A 1 158 ? -17.604 2.268 -3.352 1.00 81.50 158 ARG A CA 1
ATOM 1211 C C . ARG A 1 158 ? -16.133 1.918 -3.212 1.00 81.50 158 ARG A C 1
ATOM 1213 O O . ARG A 1 158 ? -15.428 2.614 -2.488 1.00 81.50 158 ARG A O 1
ATOM 1220 N N . VAL A 1 159 ? -15.664 0.884 -3.909 1.00 80.25 159 VAL A N 1
ATOM 1221 C CA . VAL A 1 159 ? -14.242 0.505 -3.912 1.00 80.25 159 VAL A CA 1
ATOM 1222 C C . VAL A 1 159 ? -13.396 1.615 -4.534 1.00 80.25 159 VAL A C 1
ATOM 1224 O O . VAL A 1 159 ? -12.378 1.986 -3.956 1.00 80.25 159 VAL A O 1
ATOM 1227 N N . THR A 1 160 ? -13.839 2.208 -5.646 1.00 84.00 160 THR A N 1
ATOM 1228 C CA . THR A 1 160 ? -13.147 3.343 -6.279 1.00 84.00 160 THR A CA 1
ATOM 1229 C C . THR A 1 160 ? -13.065 4.550 -5.346 1.00 84.00 160 THR A C 1
ATOM 1231 O O . THR A 1 160 ? -11.970 5.061 -5.110 1.00 84.00 160 THR A O 1
ATOM 1234 N N . SER A 1 161 ? -14.183 4.979 -4.749 1.00 82.00 161 SER A N 1
ATOM 1235 C CA . SER A 1 161 ? -14.184 6.082 -3.778 1.00 82.00 161 SER A CA 1
ATOM 1236 C C . SER A 1 161 ? -13.318 5.776 -2.556 1.00 82.00 161 SER A C 1
ATOM 1238 O O . SER A 1 161 ? -12.652 6.670 -2.041 1.00 82.00 161 SER A O 1
ATOM 1240 N N . ALA A 1 162 ? -13.282 4.522 -2.101 1.00 78.88 162 ALA A N 1
ATOM 1241 C CA . ALA A 1 162 ? -12.440 4.104 -0.987 1.00 78.88 162 ALA A CA 1
ATOM 1242 C C . ALA A 1 162 ? -10.946 4.123 -1.329 1.00 78.88 162 ALA A C 1
ATOM 1244 O O . ALA A 1 162 ? -10.152 4.595 -0.521 1.00 78.88 162 ALA A O 1
ATOM 1245 N N . LEU A 1 163 ? -10.557 3.688 -2.529 1.00 79.69 163 LEU A N 1
ATOM 1246 C CA . LEU A 1 163 ? -9.170 3.761 -3.001 1.00 79.69 163 LEU A CA 1
ATOM 1247 C C . LEU A 1 163 ? -8.709 5.198 -3.266 1.00 79.69 163 LEU A C 1
ATOM 1249 O O . LEU A 1 163 ? -7.545 5.509 -3.044 1.00 79.69 163 LEU A O 1
ATOM 1253 N N . ALA A 1 164 ? -9.624 6.083 -3.668 1.00 78.31 164 ALA A N 1
ATOM 1254 C CA . ALA A 1 164 ? -9.380 7.523 -3.739 1.00 78.31 164 ALA A CA 1
ATOM 1255 C C . ALA A 1 164 ? -9.376 8.204 -2.354 1.00 78.31 164 ALA A C 1
ATOM 1257 O O . ALA A 1 164 ? -9.139 9.407 -2.259 1.00 78.31 164 ALA A O 1
ATOM 1258 N N . GLY A 1 165 ? -9.689 7.462 -1.282 1.00 74.81 165 GLY A N 1
ATOM 1259 C CA . GLY A 1 165 ? -9.760 7.978 0.083 1.00 74.81 165 GLY A CA 1
ATOM 1260 C C . GLY A 1 165 ? -10.878 9.005 0.310 1.00 74.81 165 GLY A C 1
ATOM 1261 O O . GLY A 1 165 ? -10.808 9.827 1.224 1.00 74.81 165 GLY A O 1
ATOM 1262 N N . GLN A 1 166 ? -11.917 8.939 -0.522 1.00 80.75 166 GLN A N 1
ATOM 1263 C CA . GLN A 1 166 ? -13.101 9.801 -0.530 1.00 80.75 166 GLN A CA 1
ATOM 1264 C C . GLN A 1 166 ? -14.341 9.093 0.041 1.00 80.75 166 GLN A C 1
ATOM 1266 O O . GLN A 1 166 ? -15.461 9.559 -0.146 1.00 80.75 166 GLN A O 1
ATOM 1271 N N . LEU A 1 167 ? -14.170 7.947 0.711 1.00 84.94 167 LEU A N 1
ATOM 1272 C CA . LEU A 1 167 ? -15.300 7.162 1.217 1.00 84.94 167 LEU A CA 1
ATOM 1273 C C . LEU A 1 167 ? -16.030 7.832 2.387 1.00 84.94 167 LEU A C 1
ATOM 1275 O O . LEU A 1 167 ? -17.239 7.673 2.511 1.00 84.94 167 LEU A O 1
ATOM 1279 N N . PHE A 1 168 ? -15.2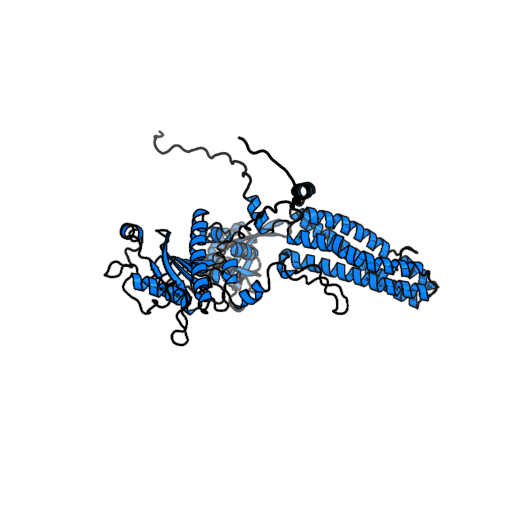95 8.549 3.237 1.00 89.31 168 PHE A N 1
ATOM 1280 C CA . PHE A 1 168 ? -15.818 9.151 4.462 1.00 89.31 168 PHE A CA 1
ATOM 1281 C C . PHE A 1 168 ? -15.872 10.668 4.323 1.00 89.31 168 PHE A C 1
ATOM 1283 O O . PHE A 1 168 ? -14.904 11.282 3.868 1.00 89.31 168 PHE A O 1
ATOM 1290 N N . SER A 1 169 ? -16.974 11.276 4.749 1.00 89.69 169 SER A N 1
ATOM 1291 C CA . SER A 1 169 ? -17.132 12.727 4.876 1.00 89.69 169 SER A CA 1
ATOM 1292 C C . SER A 1 169 ? -16.192 13.317 5.937 1.00 89.69 169 SER A C 1
ATOM 1294 O O . SER A 1 169 ? -15.609 12.602 6.753 1.00 89.69 169 SER A O 1
ATOM 1296 N N . ALA A 1 170 ? -16.031 14.644 5.954 1.00 88.06 170 ALA A N 1
ATOM 1297 C CA . ALA A 1 170 ? -15.205 15.310 6.966 1.00 88.06 170 ALA A CA 1
ATOM 1298 C C . ALA A 1 170 ? -15.723 15.075 8.398 1.00 88.06 170 ALA A C 1
ATOM 1300 O O . ALA A 1 170 ? -14.923 14.852 9.303 1.00 88.06 170 ALA A O 1
ATOM 1301 N N . GLN A 1 171 ? -17.047 15.060 8.578 1.00 89.44 171 GLN A N 1
ATOM 1302 C CA . GLN A 1 171 ? -17.688 14.787 9.863 1.00 89.44 171 GLN A CA 1
ATOM 1303 C C . GLN A 1 171 ? -17.442 13.346 10.326 1.00 89.44 171 GLN A C 1
ATOM 1305 O O . GLN A 1 171 ? -17.049 13.133 11.469 1.00 89.44 171 GLN A O 1
ATOM 1310 N N . GLU A 1 172 ? -17.603 12.362 9.436 1.00 91.44 172 GLU A N 1
ATOM 1311 C CA . GLU A 1 172 ? -17.308 10.961 9.764 1.00 91.44 172 GLU A CA 1
ATOM 1312 C C . GLU A 1 172 ? -15.836 10.773 10.131 1.00 91.44 172 GLU A C 1
ATOM 1314 O O . GLU A 1 172 ? -15.535 10.075 11.093 1.00 91.44 172 GLU A O 1
ATOM 1319 N N . ARG A 1 173 ? -14.911 11.434 9.422 1.00 91.62 173 ARG A N 1
ATOM 1320 C CA . ARG A 1 173 ? -13.488 11.395 9.783 1.00 91.62 173 ARG A CA 1
ATOM 1321 C C . ARG A 1 173 ? -13.238 11.984 11.171 1.00 91.62 173 ARG A C 1
ATOM 1323 O O . ARG A 1 173 ? -12.495 11.385 11.935 1.00 91.62 173 ARG A O 1
ATOM 1330 N N . ALA A 1 174 ? -13.871 13.099 11.531 1.00 91.00 174 ALA A N 1
ATOM 1331 C CA . ALA A 1 174 ? -13.738 13.665 12.875 1.00 91.00 174 ALA A CA 1
ATOM 1332 C C . ALA A 1 174 ? -14.233 12.691 13.966 1.00 91.00 174 ALA A C 1
ATOM 1334 O O . ALA A 1 174 ? -13.542 12.489 14.963 1.00 91.00 174 ALA A O 1
ATOM 1335 N N . ALA A 1 175 ? -15.370 12.020 13.746 1.00 93.44 175 ALA A N 1
ATOM 1336 C CA . ALA A 1 175 ? -15.872 10.990 14.661 1.00 93.44 175 ALA A CA 1
ATOM 1337 C C . ALA A 1 175 ? -14.908 9.792 14.760 1.00 93.44 175 ALA A C 1
ATOM 1339 O O . ALA A 1 175 ? -14.511 9.390 15.852 1.00 93.44 175 ALA A O 1
ATOM 1340 N N . MET A 1 176 ? -14.444 9.273 13.617 1.00 95.19 176 MET A N 1
ATOM 1341 C CA . MET A 1 176 ? -13.448 8.196 13.548 1.00 95.19 176 MET A CA 1
ATOM 1342 C C . MET A 1 176 ? -12.154 8.545 14.295 1.00 95.19 176 MET A C 1
ATOM 1344 O O . MET A 1 176 ? -11.583 7.682 14.963 1.00 95.19 176 MET A O 1
ATOM 1348 N N . GLN A 1 177 ? -11.697 9.797 14.192 1.00 95.75 177 GLN A N 1
ATOM 1349 C CA . GLN A 1 177 ? -10.541 10.286 14.936 1.00 95.75 177 GLN A CA 1
ATOM 1350 C C . GLN A 1 177 ? -10.790 10.208 16.442 1.00 95.75 177 GLN A C 1
ATOM 1352 O O . GLN A 1 177 ? -9.986 9.593 17.133 1.00 95.75 177 GLN A O 1
ATOM 1357 N N . GLY A 1 178 ? -11.915 10.733 16.938 1.00 95.94 178 GLY A N 1
ATOM 1358 C CA . GLY A 1 178 ? -12.249 10.672 18.365 1.00 95.94 178 GLY A CA 1
ATOM 1359 C C . GLY A 1 178 ? -12.356 9.238 18.902 1.00 95.94 178 GLY A C 1
ATOM 1360 O O . GLY A 1 178 ? -11.893 8.940 20.008 1.00 95.94 178 GLY A O 1
ATOM 1361 N N . HIS A 1 179 ? -12.900 8.312 18.106 1.00 98.00 179 HIS A N 1
ATOM 1362 C CA . HIS A 1 179 ? -12.981 6.893 18.472 1.00 98.00 179 HIS A CA 1
ATOM 1363 C C . HIS A 1 179 ? -11.603 6.227 18.538 1.00 98.00 179 HIS A C 1
ATOM 1365 O O . HIS A 1 179 ? -11.318 5.485 19.481 1.00 98.00 179 HIS A O 1
ATOM 1371 N N . MET A 1 180 ? -10.716 6.518 17.581 1.00 98.06 180 MET A N 1
ATOM 1372 C CA . MET A 1 180 ? -9.350 5.990 17.600 1.00 98.06 180 MET A CA 1
ATOM 1373 C C . MET A 1 180 ? -8.481 6.651 18.681 1.00 98.06 180 MET A C 1
ATOM 1375 O O . MET A 1 180 ? -7.706 5.959 19.334 1.00 98.06 180 MET A O 1
ATOM 1379 N N . GLU A 1 181 ? -8.633 7.951 18.947 1.00 97.88 181 GLU A N 1
ATOM 1380 C CA . GLU A 1 181 ? -7.975 8.640 20.070 1.00 97.88 181 GLU A CA 1
ATOM 1381 C C . GLU A 1 181 ? -8.347 7.993 21.405 1.00 97.88 181 GLU A C 1
ATOM 1383 O O . GLU A 1 181 ? -7.485 7.782 22.259 1.00 97.88 181 GLU A O 1
ATOM 1388 N N . ARG A 1 182 ? -9.610 7.582 21.564 1.00 97.69 182 ARG A N 1
ATOM 1389 C CA . ARG A 1 182 ? -10.045 6.808 22.730 1.00 97.69 182 ARG A CA 1
ATOM 1390 C C . ARG A 1 182 ? -9.359 5.444 22.798 1.00 97.69 182 ARG A C 1
ATOM 1392 O O . ARG A 1 182 ? -8.896 5.064 23.870 1.00 97.69 182 ARG A O 1
ATOM 1399 N N . ALA A 1 183 ? -9.227 4.730 21.678 1.00 98.31 183 ALA A N 1
ATOM 1400 C CA . ALA A 1 183 ? -8.483 3.468 21.633 1.00 98.31 183 ALA A CA 1
ATOM 1401 C C . ALA A 1 183 ? -7.007 3.662 22.033 1.00 98.31 183 ALA A C 1
ATOM 1403 O O . ALA A 1 183 ? -6.469 2.886 22.825 1.00 98.31 183 ALA A O 1
ATOM 1404 N N . VAL A 1 184 ? -6.368 4.731 21.545 1.00 97.56 184 VAL A N 1
ATOM 1405 C CA . VAL A 1 184 ? -4.998 5.124 21.911 1.00 97.56 184 VAL A CA 1
ATOM 1406 C C . VAL A 1 184 ? -4.896 5.441 23.403 1.00 97.56 184 VAL A C 1
ATOM 1408 O O . VAL A 1 184 ? -3.988 4.945 24.067 1.00 97.56 184 VAL A O 1
ATOM 1411 N N . TRP A 1 185 ? -5.840 6.199 23.962 1.00 96.31 185 TRP A N 1
ATOM 1412 C CA . TRP A 1 185 ? -5.857 6.537 25.386 1.00 96.31 185 TRP A CA 1
ATOM 1413 C C . TRP A 1 185 ? -5.929 5.288 26.276 1.00 96.31 185 TRP A C 1
ATOM 1415 O O . TRP A 1 185 ? -5.156 5.149 27.227 1.00 96.31 185 TRP A O 1
ATOM 1425 N N . VAL A 1 186 ? -6.804 4.336 25.941 1.00 96.44 186 VAL A N 1
ATOM 1426 C CA . VAL A 1 186 ? -6.950 3.073 26.685 1.00 96.44 186 VAL A CA 1
ATOM 1427 C C . VAL A 1 186 ? -5.676 2.220 26.576 1.00 96.44 186 VAL A C 1
ATOM 1429 O O . VAL A 1 186 ? -5.225 1.653 27.572 1.00 96.44 186 VAL A O 1
ATOM 1432 N N . ALA A 1 187 ? -5.025 2.203 25.407 1.00 96.56 187 ALA A N 1
ATOM 1433 C CA . ALA A 1 187 ? -3.729 1.549 25.217 1.00 96.56 187 ALA A CA 1
ATOM 1434 C C . ALA A 1 187 ? -2.615 2.170 26.081 1.00 96.56 187 ALA A C 1
ATOM 1436 O O . ALA A 1 187 ? -1.812 1.447 26.670 1.00 96.56 187 ALA A O 1
ATOM 1437 N N . GLN A 1 188 ? -2.576 3.501 26.194 1.00 94.69 188 GLN A N 1
ATOM 1438 C CA . GLN A 1 188 ? -1.613 4.212 27.044 1.00 94.69 188 GLN A CA 1
ATOM 1439 C C . GLN A 1 188 ? -1.827 3.906 28.532 1.00 94.69 188 GLN A C 1
ATOM 1441 O O . GLN A 1 188 ? -0.858 3.769 29.278 1.00 94.69 188 GLN A O 1
ATOM 1446 N N . ARG A 1 189 ? -3.083 3.757 28.978 1.00 93.81 189 ARG A N 1
ATOM 1447 C CA . ARG A 1 189 ? -3.397 3.337 30.356 1.00 93.81 189 ARG A CA 1
ATOM 1448 C C . ARG A 1 189 ? -2.888 1.927 30.649 1.00 93.81 189 ARG A C 1
ATOM 1450 O O . ARG A 1 189 ? -2.322 1.714 31.717 1.00 93.81 189 ARG A O 1
ATOM 1457 N N . ALA A 1 190 ? -3.024 1.006 29.697 1.00 92.19 190 ALA A N 1
ATOM 1458 C CA . ALA A 1 190 ? -2.460 -0.339 29.804 1.00 92.19 190 ALA A CA 1
ATOM 1459 C C . ALA A 1 190 ? -0.926 -0.301 29.904 1.00 92.19 190 ALA A C 1
ATOM 1461 O O . ALA A 1 190 ? -0.344 -0.920 30.794 1.00 92.19 190 ALA A O 1
ATOM 1462 N N . ALA A 1 191 ? -0.276 0.494 29.047 1.00 90.88 191 ALA A N 1
ATOM 1463 C CA . ALA A 1 191 ? 1.175 0.677 29.055 1.00 90.88 191 ALA A CA 1
ATOM 1464 C C . ALA A 1 191 ? 1.692 1.196 30.408 1.00 90.88 191 ALA A C 1
ATOM 1466 O O . ALA A 1 191 ? 2.682 0.691 30.932 1.00 90.88 191 ALA A O 1
ATOM 1467 N N . ALA A 1 192 ? 0.982 2.154 31.014 1.00 89.19 192 ALA A N 1
ATOM 1468 C CA . ALA A 1 192 ? 1.313 2.694 32.334 1.00 89.19 192 ALA A CA 1
ATOM 1469 C C . ALA A 1 192 ? 1.235 1.645 33.464 1.00 89.19 192 ALA A C 1
ATOM 1471 O O . ALA A 1 192 ? 1.841 1.832 34.515 1.00 89.19 192 ALA A O 1
ATOM 1472 N N . GLN A 1 193 ? 0.515 0.541 33.247 1.00 88.19 193 GLN A N 1
ATOM 1473 C CA . GLN A 1 193 ? 0.423 -0.602 34.162 1.00 88.19 193 GLN A CA 1
ATOM 1474 C C . GLN A 1 193 ? 1.414 -1.728 33.811 1.00 88.19 193 GLN A C 1
ATOM 1476 O O . GLN A 1 193 ? 1.344 -2.810 34.389 1.00 88.19 193 GLN A O 1
ATOM 1481 N N . GLY A 1 194 ? 2.324 -1.507 32.854 1.00 87.50 194 GLY A N 1
ATOM 1482 C CA . GLY A 1 194 ? 3.263 -2.525 32.374 1.00 87.50 194 GLY A CA 1
ATOM 1483 C C . GLY A 1 194 ? 2.626 -3.591 31.475 1.00 87.50 194 GLY A C 1
ATOM 1484 O O . GLY A 1 194 ? 3.248 -4.619 31.212 1.00 87.50 194 GLY A O 1
ATOM 1485 N N . LEU A 1 195 ? 1.396 -3.369 31.005 1.00 89.69 195 LEU A N 1
ATOM 1486 C CA . LEU A 1 195 ? 0.709 -4.250 30.062 1.00 89.69 195 LEU A CA 1
ATOM 1487 C C . LEU A 1 195 ? 1.036 -3.859 28.617 1.00 89.69 195 LEU A C 1
ATOM 1489 O O . LEU A 1 195 ? 1.554 -2.778 28.328 1.00 89.69 195 LEU A O 1
ATOM 1493 N N . ARG A 1 196 ? 0.705 -4.743 27.672 1.00 91.12 196 ARG A N 1
ATOM 1494 C CA . ARG A 1 196 ? 0.892 -4.466 26.246 1.00 91.12 196 ARG A CA 1
ATOM 1495 C C . ARG A 1 196 ? -0.000 -3.292 25.820 1.00 91.12 196 ARG A C 1
ATOM 1497 O O . ARG A 1 196 ? -1.209 -3.312 26.030 1.00 91.12 196 ARG A O 1
ATOM 1504 N N . ALA A 1 197 ? 0.590 -2.300 25.160 1.00 94.88 197 ALA A N 1
ATOM 1505 C CA . ALA A 1 197 ? -0.085 -1.076 24.734 1.00 94.88 197 ALA A CA 1
ATOM 1506 C C . ALA A 1 197 ? -0.947 -1.277 23.469 1.00 94.88 197 ALA A C 1
ATOM 1508 O O . ALA A 1 197 ? -0.674 -0.729 22.399 1.00 94.88 197 ALA A O 1
ATOM 1509 N N . VAL A 1 198 ? -1.996 -2.091 23.573 1.00 96.62 198 VAL A N 1
ATOM 1510 C CA . VAL A 1 198 ? -3.010 -2.256 22.521 1.00 96.62 198 VAL A CA 1
ATOM 1511 C C . VAL A 1 198 ? -4.370 -1.918 23.109 1.00 96.62 198 VAL A C 1
ATOM 1513 O O . VAL A 1 198 ? -4.727 -2.439 24.162 1.00 96.62 198 VAL A O 1
ATOM 1516 N N . GLY A 1 199 ? -5.114 -1.051 22.428 1.00 98.00 199 GLY A N 1
ATOM 1517 C CA . GLY A 1 199 ? -6.426 -0.574 22.851 1.00 98.00 199 GLY A CA 1
ATOM 1518 C C . GLY A 1 199 ? -7.447 -0.719 21.732 1.00 98.00 199 GLY A C 1
ATOM 1519 O O . GLY A 1 199 ? -7.094 -0.709 20.550 1.00 98.00 199 GLY A O 1
ATOM 1520 N N . ALA A 1 200 ? -8.704 -0.890 22.113 1.00 98.69 200 ALA A N 1
ATOM 1521 C CA . ALA A 1 200 ? -9.828 -1.120 21.227 1.00 98.69 200 ALA A CA 1
ATOM 1522 C C . ALA A 1 200 ? -11.095 -0.429 21.753 1.00 98.69 200 ALA A C 1
ATOM 1524 O O . ALA A 1 200 ? -11.265 -0.237 22.959 1.00 98.69 200 ALA A O 1
ATOM 1525 N N . VAL A 1 201 ? -11.978 -0.047 20.833 1.00 98.69 201 VAL A N 1
ATOM 1526 C CA . VAL A 1 201 ? -13.254 0.615 21.112 1.00 98.69 201 VAL A CA 1
ATOM 1527 C C . VAL A 1 201 ? -14.320 0.064 20.173 1.00 98.69 201 VAL A C 1
ATOM 1529 O O . VAL A 1 201 ? -14.109 0.039 18.962 1.00 98.69 201 VAL A O 1
ATOM 1532 N N . VAL A 1 202 ? -15.462 -0.355 20.717 1.00 98.38 202 VAL A N 1
ATOM 1533 C CA . VAL A 1 202 ? -16.646 -0.752 19.937 1.00 98.38 202 VAL A CA 1
ATOM 1534 C C . VAL A 1 202 ? -17.656 0.384 19.954 1.00 98.38 202 VAL A C 1
ATOM 1536 O O . VAL A 1 202 ? -17.938 0.951 21.011 1.00 98.38 202 VAL A O 1
ATOM 1539 N N . VAL A 1 203 ? -18.194 0.712 18.785 1.00 97.00 203 VAL A N 1
ATOM 1540 C CA . VAL A 1 203 ? -19.060 1.867 18.552 1.00 97.00 203 VAL A CA 1
ATOM 1541 C C . VAL A 1 203 ? -20.338 1.419 17.860 1.00 97.00 203 VAL A C 1
ATOM 1543 O O . VAL A 1 203 ? -20.285 0.695 16.865 1.00 97.00 203 VAL A O 1
ATOM 1546 N N . ASP A 1 204 ? -21.477 1.897 18.354 1.00 93.19 204 ASP A N 1
ATOM 1547 C CA . ASP A 1 204 ? -22.732 1.884 17.614 1.00 93.19 204 ASP A CA 1
ATOM 1548 C C . ASP A 1 204 ? -22.697 3.000 16.560 1.00 93.19 204 ASP A C 1
ATOM 1550 O O . ASP A 1 204 ? -22.756 4.184 16.909 1.00 93.19 204 ASP A O 1
ATOM 1554 N N . PRO A 1 205 ? -22.613 2.661 15.267 1.00 90.31 205 PRO A N 1
ATOM 1555 C CA . PRO A 1 205 ? -22.487 3.658 14.217 1.00 90.31 205 PRO A CA 1
ATOM 1556 C C . PRO A 1 205 ? -23.788 4.404 13.914 1.00 90.31 205 PRO A C 1
ATOM 1558 O O . PRO A 1 205 ? -23.752 5.384 13.175 1.00 90.31 205 PRO A O 1
ATOM 1561 N N . THR A 1 206 ? -24.935 3.928 14.403 1.00 87.12 206 THR A N 1
ATOM 1562 C CA . THR A 1 206 ? -26.223 4.608 14.214 1.00 87.12 206 THR A CA 1
ATOM 1563 C C . THR A 1 206 ? -26.392 5.756 15.200 1.00 87.12 206 THR A C 1
ATOM 1565 O O . THR A 1 206 ? -26.945 6.795 14.844 1.00 87.12 206 THR A O 1
ATOM 1568 N N . LEU A 1 207 ? -25.872 5.576 16.416 1.00 86.94 207 LEU A N 1
ATOM 1569 C CA . LEU A 1 207 ? -25.926 6.554 17.501 1.00 86.94 207 LEU A CA 1
ATOM 1570 C C . LEU A 1 207 ? -24.627 7.358 17.650 1.00 86.94 207 LEU A C 1
ATOM 1572 O O . LEU A 1 207 ? -24.588 8.285 18.453 1.00 86.94 207 LEU A O 1
ATOM 1576 N N . ASP A 1 208 ? -23.574 6.983 16.917 1.00 89.62 208 ASP A N 1
ATOM 1577 C CA . ASP A 1 208 ? -22.197 7.451 17.125 1.00 89.62 208 ASP A CA 1
ATOM 1578 C C . ASP A 1 208 ? -21.756 7.317 18.598 1.00 89.62 208 ASP A C 1
ATOM 1580 O O . ASP A 1 208 ? -21.103 8.181 19.184 1.00 89.62 208 ASP A O 1
ATOM 1584 N N . HIS A 1 209 ? -22.172 6.214 19.229 1.00 92.00 209 HIS A N 1
ATOM 1585 C CA . HIS A 1 209 ? -22.034 5.984 20.662 1.00 92.00 209 HIS A CA 1
ATOM 1586 C C . HIS A 1 209 ? -21.025 4.874 20.945 1.00 92.00 209 HIS A C 1
ATOM 1588 O O . HIS A 1 209 ? -21.129 3.767 20.420 1.00 92.00 209 HIS A O 1
ATOM 1594 N N . VAL A 1 210 ? -20.058 5.142 21.820 1.00 95.56 210 VAL A N 1
ATOM 1595 C CA . VAL A 1 210 ? -19.100 4.125 22.265 1.00 95.56 210 VAL A CA 1
ATOM 1596 C C . VAL A 1 210 ? -19.787 3.165 23.226 1.00 95.56 210 VAL A C 1
ATOM 1598 O O . VAL A 1 210 ? -20.241 3.586 24.279 1.00 95.56 210 VAL A O 1
ATOM 1601 N N . LEU A 1 211 ? -19.814 1.881 22.877 1.00 94.94 211 LEU A N 1
ATOM 1602 C CA . LEU A 1 211 ? -20.405 0.809 23.680 1.00 94.94 211 LEU A CA 1
ATOM 1603 C C . LEU A 1 211 ? -19.395 0.163 24.619 1.00 94.94 211 LEU A C 1
ATOM 1605 O O . LEU A 1 211 ? -19.734 -0.185 25.742 1.00 94.94 211 LEU A O 1
ATOM 1609 N N . ALA A 1 212 ? -18.152 -0.010 24.177 1.00 97.25 212 ALA A N 1
ATOM 1610 C CA . ALA A 1 212 ? -17.119 -0.626 24.997 1.00 97.25 212 ALA A CA 1
ATOM 1611 C C . ALA A 1 212 ? -15.747 -0.036 24.699 1.00 97.25 212 ALA A C 1
ATOM 1613 O O . ALA A 1 212 ? -15.415 0.228 23.544 1.00 97.25 212 ALA A O 1
ATOM 1614 N N . THR A 1 213 ? -14.929 0.107 25.736 1.00 98.25 213 THR A N 1
ATOM 1615 C CA . THR A 1 213 ? -13.495 0.386 25.635 1.00 98.25 213 THR A CA 1
ATOM 1616 C C . THR A 1 213 ? -12.726 -0.756 26.272 1.00 98.25 213 THR A C 1
ATOM 1618 O O . THR A 1 213 ? -13.111 -1.215 27.340 1.00 98.25 213 THR A O 1
ATOM 1621 N N . GLY A 1 214 ? -11.644 -1.219 25.654 1.00 97.62 214 GLY A N 1
ATOM 1622 C CA . GLY A 1 214 ? -10.841 -2.322 26.179 1.00 97.62 214 GLY A CA 1
ATOM 1623 C C . GLY A 1 214 ? -9.374 -2.200 25.794 1.00 97.62 214 GLY A C 1
ATOM 1624 O O . GLY A 1 214 ? -9.041 -1.633 24.755 1.00 97.62 214 GLY A O 1
ATOM 1625 N N . HIS A 1 215 ? -8.482 -2.732 26.623 1.00 97.56 215 HIS A N 1
ATOM 1626 C CA . HIS A 1 215 ? -7.071 -2.909 26.283 1.00 97.56 215 HIS A CA 1
ATOM 1627 C C . HIS A 1 215 ? -6.658 -4.373 26.376 1.00 97.56 215 HIS A C 1
ATOM 1629 O O . HIS A 1 215 ? -7.428 -5.239 26.778 1.00 97.56 215 HIS A O 1
ATOM 1635 N N . ASP A 1 216 ? -5.425 -4.653 25.969 1.00 95.81 216 ASP A N 1
ATOM 1636 C CA . ASP A 1 216 ? -4.809 -5.955 26.158 1.00 95.81 216 ASP A CA 1
ATOM 1637 C C . ASP A 1 216 ? -4.671 -6.268 27.657 1.00 95.81 216 ASP A C 1
ATOM 1639 O O . ASP A 1 216 ? -4.008 -5.541 28.402 1.00 95.81 216 ASP A O 1
ATOM 1643 N N . CYS A 1 217 ? -5.332 -7.337 28.090 1.00 95.19 217 CYS A N 1
ATOM 1644 C CA . CYS A 1 217 ? -5.356 -7.841 29.462 1.00 95.19 217 CYS A CA 1
ATOM 1645 C C . CYS A 1 217 ? -4.683 -9.219 29.550 1.00 95.19 217 CYS A C 1
ATOM 1647 O O . CYS A 1 217 ? -4.961 -9.989 30.472 1.00 95.19 217 CYS A O 1
ATOM 1649 N N . ARG A 1 218 ? -3.829 -9.575 28.576 1.00 92.44 218 ARG A N 1
ATOM 1650 C CA . ARG A 1 218 ? -3.180 -10.886 28.570 1.00 92.44 218 ARG A CA 1
ATOM 1651 C C . ARG A 1 218 ? -2.313 -11.072 29.812 1.00 92.44 218 ARG A C 1
ATOM 1653 O O . ARG A 1 218 ? -1.574 -10.181 30.225 1.00 92.44 218 ARG A O 1
ATOM 1660 N N . SER A 1 219 ? -2.347 -12.279 30.351 1.00 89.38 219 SER A N 1
ATOM 1661 C CA . SER A 1 219 ? -1.507 -12.706 31.467 1.00 89.38 219 SER A CA 1
ATOM 1662 C C . SER A 1 219 ? -1.041 -14.145 31.248 1.00 89.38 219 SER A C 1
ATOM 1664 O O . SER A 1 219 ? -1.495 -14.817 30.319 1.00 89.38 219 SER A O 1
ATOM 1666 N N . ALA A 1 220 ? -0.160 -14.649 32.116 1.00 87.31 220 ALA A N 1
ATOM 1667 C CA . ALA A 1 220 ? 0.258 -16.051 32.073 1.00 87.31 220 ALA A CA 1
ATOM 1668 C C . ALA A 1 220 ? -0.928 -17.028 32.220 1.00 87.31 220 ALA A C 1
ATOM 1670 O O . ALA A 1 220 ? -0.918 -18.097 31.616 1.00 87.31 220 ALA A O 1
ATOM 1671 N N . SER A 1 221 ? -1.960 -16.654 32.985 1.00 89.56 221 SER A N 1
ATOM 1672 C CA . SER A 1 221 ? -3.178 -17.452 33.175 1.00 89.56 221 SER A CA 1
ATOM 1673 C C . SER A 1 221 ? -4.257 -17.183 32.124 1.00 89.56 221 SER A C 1
ATOM 1675 O O . SER A 1 221 ? -5.208 -17.952 32.006 1.00 89.56 221 SER A O 1
ATOM 1677 N N . SER A 1 222 ? -4.160 -16.090 31.369 1.00 91.38 222 SER A N 1
ATOM 1678 C CA . SER A 1 222 ? -5.169 -15.683 30.387 1.00 91.38 222 SER A CA 1
ATOM 1679 C C . SER A 1 222 ? -4.511 -15.085 29.139 1.00 91.38 222 SER A C 1
ATOM 1681 O O . SER A 1 222 ? -4.617 -13.885 28.889 1.00 91.38 222 SER A O 1
ATOM 1683 N N . PRO A 1 223 ? -3.820 -15.902 28.322 1.00 94.00 223 PRO A N 1
ATOM 1684 C CA . PRO A 1 223 ? -3.047 -15.410 27.179 1.00 94.00 223 PRO A CA 1
ATOM 1685 C C . PRO A 1 223 ? -3.917 -14.875 26.031 1.00 94.00 223 PRO A C 1
ATOM 1687 O O . PRO A 1 223 ? -3.415 -14.154 25.173 1.00 94.00 223 PRO A O 1
ATOM 1690 N N . LEU A 1 224 ? -5.211 -15.217 26.007 1.00 95.44 224 LEU A N 1
ATOM 1691 C CA . LEU A 1 224 ? -6.139 -14.883 24.921 1.00 95.44 224 LEU A CA 1
ATOM 1692 C C . LEU A 1 224 ? -6.871 -13.542 25.117 1.00 95.44 224 LEU A C 1
ATOM 1694 O O . LEU A 1 224 ? -7.607 -13.120 24.227 1.00 95.44 224 LEU A O 1
ATOM 1698 N N . LEU A 1 225 ? -6.667 -12.849 26.245 1.00 95.69 225 LEU A N 1
ATOM 1699 C CA . LEU A 1 225 ? -7.333 -11.577 26.567 1.00 95.69 225 LEU A CA 1
ATOM 1700 C C . LEU A 1 225 ? -6.720 -10.383 25.822 1.00 95.69 225 LEU A C 1
ATOM 1702 O O . LEU A 1 225 ? -6.251 -9.410 26.405 1.00 95.69 225 LEU A O 1
ATOM 1706 N N . HIS A 1 226 ? -6.718 -10.458 24.497 1.00 97.44 226 HIS A N 1
ATOM 1707 C CA . HIS A 1 226 ? -6.353 -9.343 23.633 1.00 97.44 226 HIS A CA 1
ATOM 1708 C C . HIS A 1 226 ? -7.432 -8.250 23.686 1.00 97.44 226 HIS A C 1
ATOM 1710 O O . HIS A 1 226 ? -8.604 -8.558 23.890 1.00 97.44 226 HIS A O 1
ATOM 1716 N N . ALA A 1 227 ? -7.069 -6.999 23.386 1.00 97.88 227 ALA A N 1
ATOM 1717 C CA . ALA A 1 227 ? -7.990 -5.854 23.435 1.00 97.88 227 ALA A CA 1
ATOM 1718 C C . ALA A 1 227 ? -9.322 -6.083 22.692 1.00 97.88 227 ALA A C 1
ATOM 1720 O O . ALA A 1 227 ? -10.385 -5.729 23.189 1.00 97.88 227 ALA A O 1
ATOM 1721 N N . VAL A 1 228 ? -9.277 -6.738 21.525 1.00 98.44 228 VAL A N 1
ATOM 1722 C CA . VAL A 1 228 ? -10.479 -7.086 20.747 1.00 98.44 228 VAL A CA 1
ATOM 1723 C C . VAL A 1 228 ? -11.380 -8.069 21.499 1.00 98.44 228 VAL A C 1
ATOM 1725 O O . VAL A 1 228 ? -12.590 -7.876 21.534 1.00 98.44 228 VAL A O 1
ATOM 1728 N N . MET A 1 229 ? -10.804 -9.103 22.120 1.00 98.25 229 MET A N 1
ATOM 1729 C CA . MET A 1 229 ? -11.565 -10.091 22.896 1.00 98.25 229 MET A CA 1
ATOM 1730 C C . MET A 1 229 ? -12.190 -9.453 24.133 1.00 98.25 229 MET A C 1
ATOM 1732 O O . MET A 1 229 ? -13.348 -9.716 24.432 1.00 98.25 229 MET A O 1
ATOM 1736 N N . VAL A 1 230 ? -11.443 -8.571 24.801 1.00 98.06 230 VAL A N 1
ATOM 1737 C CA . VAL A 1 230 ? -11.927 -7.794 25.948 1.00 98.06 230 VAL A CA 1
ATOM 1738 C C . VAL A 1 230 ? -13.125 -6.929 25.549 1.00 98.06 230 VAL A C 1
ATOM 1740 O O . VAL A 1 230 ? -14.138 -6.942 26.236 1.00 98.06 230 VAL A O 1
ATOM 1743 N N . CYS A 1 231 ? -13.064 -6.232 24.412 1.00 98.25 231 CYS A N 1
ATOM 1744 C CA . CYS A 1 231 ? -14.204 -5.463 23.912 1.00 98.25 231 CYS A CA 1
ATOM 1745 C C . CYS A 1 231 ? -15.426 -6.331 23.579 1.00 98.25 231 CYS A C 1
ATOM 1747 O O . CYS A 1 231 ? -16.542 -5.933 23.899 1.00 98.25 231 CYS A O 1
ATOM 1749 N N . ILE A 1 232 ? -15.230 -7.492 22.946 1.00 97.62 232 ILE A N 1
ATOM 1750 C CA . ILE A 1 232 ? -16.325 -8.427 22.644 1.00 97.62 232 ILE A CA 1
ATOM 1751 C C . ILE A 1 232 ? -16.989 -8.906 23.943 1.00 97.62 232 ILE A C 1
ATOM 1753 O O . ILE A 1 232 ? -18.214 -8.891 24.035 1.00 97.62 232 ILE A O 1
ATOM 1757 N N . ASP A 1 233 ? -16.193 -9.272 24.952 1.00 96.88 233 ASP A N 1
ATOM 1758 C CA . ASP A 1 233 ? -16.704 -9.709 26.254 1.00 96.88 233 ASP A CA 1
ATOM 1759 C C . ASP A 1 233 ? -17.453 -8.583 26.979 1.00 96.88 233 ASP A C 1
ATOM 1761 O O . ASP A 1 233 ? -18.538 -8.813 27.494 1.00 96.88 233 ASP A O 1
ATOM 1765 N N . LEU A 1 234 ? -16.952 -7.343 26.947 1.00 96.75 234 LEU A N 1
ATOM 1766 C CA . LEU A 1 234 ? -17.640 -6.182 27.529 1.00 96.75 234 LEU A CA 1
ATOM 1767 C C . LEU A 1 234 ? -18.991 -5.892 26.864 1.00 96.75 234 LEU A C 1
ATOM 1769 O O . LEU A 1 234 ? -19.956 -5.570 27.555 1.00 96.75 234 LEU A O 1
ATOM 1773 N N . VAL A 1 235 ? -19.077 -6.004 25.534 1.00 95.00 235 VAL A N 1
ATOM 1774 C CA . VAL A 1 235 ? -20.352 -5.849 24.815 1.00 95.00 235 VAL A CA 1
ATOM 1775 C C . VAL A 1 235 ? -21.328 -6.945 25.226 1.00 95.00 235 VAL A C 1
ATOM 1777 O O . VAL A 1 235 ? -22.481 -6.646 25.532 1.00 95.00 235 VAL A O 1
ATOM 1780 N N . ALA A 1 236 ? -20.857 -8.190 25.302 1.00 93.19 236 ALA A N 1
ATOM 1781 C CA . ALA A 1 236 ? -21.671 -9.285 25.798 1.00 93.19 236 ALA A CA 1
ATOM 1782 C C . ALA A 1 236 ? -22.129 -9.010 27.246 1.00 93.19 236 ALA A C 1
ATOM 1784 O O . ALA A 1 236 ? -23.296 -9.235 27.569 1.00 93.19 236 ALA A O 1
ATOM 1785 N N . GLN A 1 237 ? -21.251 -8.500 28.126 1.00 92.00 237 GLN A N 1
ATOM 1786 C CA . GLN A 1 237 ? -21.590 -8.230 29.531 1.00 92.00 237 GLN A CA 1
ATOM 1787 C C . GLN A 1 237 ? -22.736 -7.223 29.625 1.00 92.00 237 GLN A C 1
ATOM 1789 O O . GLN A 1 237 ? -23.655 -7.399 30.426 1.00 92.00 237 GLN A O 1
ATOM 1794 N N . GLY A 1 238 ? -22.716 -6.207 28.759 1.00 88.69 238 GLY A N 1
ATOM 1795 C CA . GLY A 1 238 ? -23.810 -5.253 28.592 1.00 88.69 238 GLY A CA 1
ATOM 1796 C C . GLY A 1 238 ? -25.133 -5.880 28.140 1.00 88.69 238 GLY A C 1
ATOM 1797 O O . GLY A 1 238 ? -26.197 -5.350 28.451 1.00 88.69 238 GLY A O 1
ATOM 1798 N N . GLN A 1 239 ? -25.065 -7.027 27.467 1.00 88.31 239 GLN A N 1
ATOM 1799 C CA . GLN A 1 239 ? -26.191 -7.869 27.046 1.00 88.31 239 GLN A CA 1
ATOM 1800 C C . GLN A 1 239 ? -26.536 -8.962 28.081 1.00 88.31 239 GLN A C 1
ATOM 1802 O O . GLN A 1 239 ? -27.264 -9.912 27.804 1.00 88.31 239 GLN A O 1
ATOM 1807 N N . GLY A 1 240 ? -25.991 -8.865 29.299 1.00 86.06 240 GLY A N 1
ATOM 1808 C CA . GLY A 1 240 ? -26.235 -9.821 30.381 1.00 86.06 240 GLY A CA 1
ATOM 1809 C C . GLY A 1 240 ? -25.446 -11.131 30.278 1.00 86.06 240 GLY A C 1
ATOM 1810 O O . GLY A 1 240 ? -25.735 -12.069 31.021 1.00 86.06 240 GLY A O 1
ATOM 1811 N N . ARG A 1 241 ? -24.446 -11.223 29.389 1.00 82.62 241 ARG A N 1
ATOM 1812 C CA . ARG A 1 241 ? -23.635 -12.434 29.160 1.00 82.62 241 ARG A CA 1
ATOM 1813 C C . ARG A 1 241 ? -22.143 -12.103 29.219 1.00 82.62 241 ARG A C 1
ATOM 1815 O O . ARG A 1 241 ? -21.688 -11.275 28.474 1.00 82.62 241 ARG A O 1
ATOM 1822 N N . GLY A 1 242 ? -21.307 -12.742 30.022 1.00 86.00 242 GLY A N 1
ATOM 1823 C CA . GLY A 1 242 ? -19.871 -12.418 30.001 1.00 86.00 242 GLY A CA 1
ATOM 1824 C C . GLY A 1 242 ? -19.035 -13.487 30.661 1.00 86.00 242 GLY A C 1
ATOM 1825 O O . GLY A 1 242 ? -19.508 -14.156 31.579 1.00 86.00 242 GLY A O 1
ATOM 1826 N N . ALA A 1 243 ? -17.814 -13.673 30.175 1.00 89.31 243 ALA A N 1
ATOM 1827 C CA . ALA A 1 243 ? -16.932 -14.733 30.637 1.00 89.31 243 ALA A CA 1
ATOM 1828 C C . ALA A 1 243 ? -15.873 -14.238 31.630 1.00 89.31 243 ALA A C 1
ATOM 1830 O O . ALA A 1 243 ? -15.422 -15.024 32.466 1.00 89.31 243 ALA A O 1
ATOM 1831 N N . HIS A 1 244 ? -15.459 -12.968 31.554 1.00 90.12 244 HIS A N 1
ATOM 1832 C CA . HIS A 1 244 ? -14.277 -12.491 32.271 1.00 90.12 244 HIS A CA 1
ATOM 1833 C C . HIS A 1 244 ? -14.570 -11.367 33.270 1.00 90.12 244 HIS A C 1
ATOM 1835 O O . HIS A 1 244 ? -15.264 -10.398 32.980 1.00 90.12 244 HIS A O 1
ATOM 1841 N N . ASP A 1 245 ? -13.972 -11.462 34.461 1.00 89.56 245 ASP A N 1
ATOM 1842 C CA . ASP A 1 245 ? -13.999 -10.375 35.441 1.00 89.56 245 ASP A CA 1
ATOM 1843 C C . ASP A 1 245 ? -12.928 -9.331 35.105 1.00 89.56 245 ASP A C 1
ATOM 1845 O O . ASP A 1 245 ? -11.732 -9.548 35.306 1.00 89.56 245 ASP A O 1
ATOM 1849 N N . LEU A 1 246 ? -13.371 -8.187 34.584 1.00 90.75 246 LEU A N 1
ATOM 1850 C CA . LEU A 1 246 ? -12.505 -7.093 34.139 1.00 90.75 246 LEU A CA 1
ATOM 1851 C C . LEU A 1 246 ? -12.391 -5.957 35.168 1.00 90.75 246 LEU A C 1
ATOM 1853 O O . LEU A 1 246 ? -11.784 -4.931 34.873 1.00 90.75 246 LEU A O 1
ATOM 1857 N N . ARG A 1 247 ? -12.904 -6.126 36.398 1.00 87.56 247 ARG A N 1
ATOM 1858 C CA . ARG A 1 247 ? -12.878 -5.078 37.444 1.00 87.56 247 ARG A CA 1
ATOM 1859 C C . ARG A 1 247 ? -11.469 -4.620 37.829 1.00 87.56 247 ARG A C 1
ATOM 1861 O O . ARG A 1 247 ? -11.294 -3.486 38.267 1.00 87.56 247 ARG A O 1
ATOM 1868 N N . ALA A 1 248 ? -10.465 -5.477 37.645 1.00 86.94 248 ALA A N 1
ATOM 1869 C CA . ALA A 1 248 ? -9.057 -5.136 37.854 1.00 86.94 248 ALA A CA 1
ATOM 1870 C C . ALA A 1 248 ? -8.495 -4.161 36.796 1.00 86.94 248 ALA A C 1
ATOM 1872 O O . ALA A 1 248 ? -7.410 -3.611 36.979 1.00 86.94 248 ALA A O 1
ATOM 1873 N N . HIS A 1 249 ? -9.227 -3.923 35.704 1.00 91.69 249 HIS A N 1
ATOM 1874 C CA . HIS A 1 249 ? -8.823 -3.092 34.574 1.00 91.69 249 HIS A CA 1
ATOM 1875 C C . HIS A 1 249 ? -9.826 -1.945 34.374 1.00 91.69 249 HIS A C 1
ATOM 1877 O O . HIS A 1 249 ? -10.685 -2.022 33.504 1.00 91.69 249 HIS A O 1
ATOM 1883 N N . PRO A 1 250 ? -9.734 -0.841 35.138 1.00 88.94 250 PRO A N 1
ATOM 1884 C CA . PRO A 1 250 ? -10.757 0.213 35.141 1.00 88.94 250 PRO A CA 1
ATOM 1885 C C . PRO A 1 250 ? -10.887 0.990 33.819 1.00 88.94 250 PRO A C 1
ATOM 1887 O O . PRO A 1 250 ? -11.859 1.714 33.628 1.00 88.94 250 PRO A O 1
ATOM 1890 N N . ALA A 1 251 ? -9.917 0.871 32.906 1.00 92.19 251 ALA A N 1
ATOM 1891 C CA . ALA A 1 251 ? -10.013 1.426 31.552 1.00 92.19 251 ALA A CA 1
ATOM 1892 C C . ALA A 1 251 ? -10.820 0.525 30.589 1.00 92.19 251 ALA A C 1
ATOM 1894 O O . ALA A 1 251 ? -11.204 0.969 29.502 1.00 92.19 251 ALA A O 1
ATOM 1895 N N . CYS A 1 252 ? -11.079 -0.724 30.987 1.00 96.25 252 CYS A N 1
ATOM 1896 C CA . CYS A 1 252 ? -11.957 -1.662 30.303 1.00 96.25 252 CYS A CA 1
ATOM 1897 C C . CYS A 1 252 ? -13.380 -1.492 30.845 1.00 96.25 252 CYS A C 1
ATOM 1899 O O . CYS A 1 252 ? -13.646 -1.832 31.996 1.00 96.25 252 CYS A O 1
ATOM 1901 N N . ALA A 1 253 ? -14.288 -0.944 30.042 1.00 95.44 253 ALA A N 1
ATOM 1902 C CA . ALA A 1 253 ? -15.632 -0.617 30.502 1.00 95.44 253 ALA A CA 1
ATOM 1903 C C . ALA A 1 253 ? -16.669 -0.745 29.385 1.00 95.44 253 ALA A C 1
ATOM 1905 O O . ALA A 1 253 ? -16.383 -0.462 28.219 1.00 95.44 253 ALA A O 1
ATOM 1906 N N . PHE A 1 254 ? -17.880 -1.142 29.772 1.00 94.69 254 PHE A N 1
ATOM 1907 C CA . PHE A 1 254 ? -19.075 -1.081 28.938 1.00 94.69 254 PHE A CA 1
ATOM 1908 C C . PHE A 1 254 ? -19.879 0.180 29.273 1.00 94.69 254 PHE A C 1
ATOM 1910 O O . PHE A 1 254 ? -20.016 0.551 30.440 1.00 94.69 254 PHE A O 1
ATOM 1917 N N . PHE A 1 255 ? -20.429 0.820 28.248 1.00 92.62 255 PHE A N 1
ATOM 1918 C CA . PHE A 1 255 ? -21.214 2.041 28.348 1.00 92.62 255 PHE A CA 1
ATOM 1919 C C . PHE A 1 255 ? -22.607 1.773 27.762 1.00 92.62 255 PHE A C 1
ATOM 1921 O O . PHE A 1 255 ? -22.743 1.628 26.543 1.00 92.62 255 PHE A O 1
ATOM 1928 N N . PRO A 1 256 ? -23.655 1.682 28.598 1.00 82.50 256 PRO A N 1
ATOM 1929 C CA . PRO A 1 256 ? -25.005 1.434 28.115 1.00 82.50 256 PRO A CA 1
ATOM 1930 C C . PRO A 1 256 ? -25.519 2.633 27.314 1.00 82.50 256 PRO A C 1
ATOM 1932 O O . PRO A 1 256 ? -25.355 3.785 27.722 1.00 82.50 256 PRO A O 1
ATOM 1935 N N . ALA A 1 257 ? -26.176 2.362 26.186 1.00 74.12 257 ALA A N 1
ATOM 1936 C CA . ALA A 1 257 ? -26.848 3.403 25.420 1.00 74.12 257 ALA A CA 1
ATOM 1937 C C . ALA A 1 257 ? -28.013 4.011 26.236 1.00 74.12 257 ALA A C 1
ATOM 1939 O O . ALA A 1 257 ? -28.693 3.288 26.975 1.00 74.12 257 ALA A O 1
ATOM 1940 N N . PRO A 1 258 ? -28.303 5.318 26.104 1.00 68.19 258 PRO A N 1
ATOM 1941 C CA . PRO A 1 258 ? -29.437 5.943 26.779 1.00 68.19 258 PRO A CA 1
ATOM 1942 C C . PRO A 1 258 ? -30.771 5.272 26.405 1.00 68.19 258 PRO A C 1
ATOM 1944 O O . PRO A 1 258 ? -31.075 5.084 25.225 1.00 68.19 258 PRO A O 1
ATOM 1947 N N . ALA A 1 259 ? -31.612 4.969 27.402 1.00 57.34 259 ALA A N 1
ATOM 1948 C CA . ALA A 1 259 ? -32.859 4.202 27.244 1.00 57.34 259 ALA A CA 1
ATOM 1949 C C . ALA A 1 259 ? -33.845 4.755 26.187 1.00 57.34 259 ALA A C 1
ATOM 1951 O O . ALA A 1 259 ? -34.635 4.003 25.620 1.00 57.34 259 ALA A O 1
ATOM 1952 N N . ALA A 1 260 ? -33.790 6.057 25.884 1.00 52.69 260 ALA A N 1
ATOM 1953 C CA . ALA A 1 260 ? -34.627 6.700 24.868 1.00 52.69 260 ALA A CA 1
ATOM 1954 C C . ALA A 1 260 ? -34.190 6.406 23.414 1.00 52.69 260 ALA A C 1
ATOM 1956 O O . ALA A 1 260 ? -35.000 6.537 22.499 1.00 52.69 260 ALA A O 1
ATOM 1957 N N . GLN A 1 261 ? -32.933 6.007 23.188 1.00 50.41 261 GLN A N 1
ATOM 1958 C CA . GLN A 1 261 ? -32.340 5.805 21.855 1.00 50.41 261 GLN A CA 1
ATOM 1959 C C . GLN A 1 261 ? -32.204 4.328 21.461 1.00 50.41 261 GLN A C 1
ATOM 1961 O O . GLN A 1 261 ? -32.181 4.025 20.267 1.00 50.41 261 GLN A O 1
ATOM 1966 N N . ALA A 1 262 ? -32.221 3.409 22.434 1.00 48.84 262 ALA A N 1
ATOM 1967 C CA . ALA A 1 262 ? -32.184 1.964 22.194 1.00 48.84 262 ALA A CA 1
ATOM 1968 C C . ALA A 1 262 ? -33.305 1.493 21.243 1.00 48.84 262 ALA A C 1
ATOM 1970 O O . ALA A 1 262 ? -33.065 0.691 20.351 1.00 48.84 262 ALA A O 1
ATOM 1971 N N . ARG A 1 263 ? -34.514 2.066 21.335 1.00 43.16 263 ARG A N 1
ATOM 1972 C CA . ARG A 1 263 ? -35.645 1.712 20.452 1.00 43.16 263 ARG A CA 1
ATOM 1973 C C . ARG A 1 263 ? -35.569 2.294 19.035 1.00 43.16 263 ARG A C 1
ATOM 1975 O O . ARG A 1 263 ? -36.277 1.814 18.161 1.00 43.16 263 ARG A O 1
ATOM 1982 N N . ALA A 1 264 ? -34.756 3.322 18.786 1.00 42.22 264 ALA A N 1
ATOM 1983 C CA . ALA A 1 264 ? -34.676 3.974 17.473 1.00 42.22 264 ALA A CA 1
ATOM 1984 C C . ALA A 1 264 ? -33.522 3.438 16.602 1.00 42.22 264 ALA A C 1
ATOM 1986 O O . ALA A 1 264 ? -33.653 3.418 15.379 1.00 42.22 264 ALA A O 1
ATOM 1987 N N . GLY A 1 265 ? -32.419 2.991 17.220 1.00 42.84 265 GLY A N 1
ATOM 1988 C CA . GLY A 1 265 ? -31.262 2.405 16.523 1.00 42.84 265 GLY A CA 1
ATOM 1989 C C . GLY A 1 265 ? -31.462 0.944 16.099 1.00 42.84 265 GLY A C 1
ATOM 1990 O O . GLY A 1 265 ? -31.000 0.548 15.032 1.00 42.84 265 GLY A O 1
ATOM 1991 N N . ILE A 1 266 ? -32.221 0.171 16.886 1.00 48.22 266 ILE A N 1
ATOM 1992 C CA . ILE A 1 266 ? -32.493 -1.259 16.643 1.00 48.22 266 ILE A CA 1
ATOM 1993 C C . ILE A 1 266 ? -33.451 -1.467 15.443 1.00 48.22 266 ILE A C 1
ATOM 1995 O O . ILE A 1 266 ? -33.246 -2.345 14.608 1.00 48.22 266 ILE A O 1
ATOM 1999 N N . VAL A 1 267 ? -34.444 -0.586 15.270 1.00 40.88 267 VAL A N 1
ATOM 2000 C CA . VAL A 1 267 ? -35.651 -0.837 14.446 1.00 40.88 267 VAL A CA 1
ATOM 2001 C C . VAL A 1 267 ? -35.470 -0.665 12.925 1.00 40.88 267 VAL A C 1
ATOM 2003 O O . VAL A 1 267 ? -36.416 -0.859 12.172 1.00 40.88 267 VAL A O 1
ATOM 2006 N N . ARG A 1 268 ? -34.287 -0.316 12.395 1.00 44.47 268 ARG A N 1
ATOM 2007 C CA . ARG A 1 268 ? -34.159 -0.066 10.938 1.00 44.47 268 ARG A CA 1
ATOM 2008 C C . ARG A 1 268 ? -33.454 -1.125 10.096 1.00 44.47 268 ARG A C 1
ATOM 2010 O O . ARG A 1 268 ? -33.438 -0.936 8.878 1.00 44.47 268 ARG A O 1
ATOM 2017 N N . LYS A 1 269 ? -32.921 -2.230 10.652 1.00 42.25 269 LYS A N 1
ATOM 2018 C CA . LYS A 1 269 ? -32.418 -3.320 9.780 1.00 42.25 269 LYS A CA 1
ATOM 2019 C C . LYS A 1 269 ? -32.162 -4.722 10.364 1.00 42.25 269 LYS A C 1
ATOM 2021 O O . LYS A 1 269 ? -31.525 -5.504 9.663 1.00 42.25 269 LYS A O 1
ATOM 2026 N N . LEU A 1 270 ? -32.593 -5.054 11.582 1.00 49.50 270 LEU A N 1
ATOM 2027 C CA . LEU A 1 270 ? -32.251 -6.339 12.225 1.00 49.50 270 LEU A CA 1
ATOM 2028 C C . LEU A 1 270 ? -33.473 -7.195 12.605 1.00 49.50 270 LEU A C 1
ATOM 2030 O O . LEU A 1 270 ? -33.400 -7.958 13.555 1.00 49.50 270 LEU A O 1
ATOM 2034 N N . GLU A 1 271 ? -34.570 -7.137 11.842 1.00 46.91 271 GLU A N 1
ATOM 2035 C CA . GLU A 1 271 ? -35.775 -7.955 12.106 1.00 46.91 271 GLU A CA 1
ATOM 2036 C C . GLU A 1 271 ? -35.551 -9.488 11.992 1.00 46.91 271 GLU A C 1
ATOM 2038 O O . GLU A 1 271 ? -36.476 -10.250 12.247 1.00 46.91 271 GLU A O 1
ATOM 2043 N N . GLU A 1 272 ? -34.349 -9.969 11.641 1.00 49.03 272 GLU A N 1
ATOM 2044 C CA . GLU A 1 272 ? -34.062 -11.404 11.443 1.00 49.03 272 GLU A CA 1
ATOM 2045 C C . GLU A 1 272 ? -33.045 -12.017 12.435 1.00 49.03 272 GLU A C 1
ATOM 2047 O O . GLU A 1 272 ? -32.898 -13.235 12.446 1.00 49.03 272 GLU A O 1
ATOM 2052 N N . ASP A 1 273 ? -32.365 -11.226 13.280 1.00 51.03 273 ASP A N 1
ATOM 2053 C CA . ASP A 1 273 ? -31.261 -11.695 14.155 1.00 51.03 273 ASP A CA 1
ATOM 2054 C C . ASP A 1 273 ? -31.408 -11.251 15.633 1.00 51.03 273 ASP A C 1
ATOM 2056 O O . ASP A 1 273 ? -30.422 -11.180 16.374 1.00 51.03 273 ASP A O 1
ATOM 2060 N N . GLU A 1 274 ? -32.617 -10.895 16.070 1.00 55.56 274 GLU A N 1
ATOM 2061 C CA . GLU A 1 274 ? -32.897 -10.661 17.492 1.00 55.56 274 GLU A CA 1
ATOM 2062 C C . GLU A 1 274 ? -33.030 -12.012 18.217 1.00 55.56 274 GLU A C 1
ATOM 2064 O O . GLU A 1 274 ? -33.786 -12.885 17.786 1.00 55.56 274 GLU A O 1
ATOM 2069 N N . ASP A 1 275 ? -32.291 -12.198 19.317 1.00 56.09 275 ASP A N 1
ATOM 2070 C CA . ASP A 1 275 ? -32.500 -13.343 20.215 1.00 56.09 275 ASP A CA 1
ATOM 2071 C C . ASP A 1 275 ? -33.900 -13.249 20.872 1.00 56.09 275 ASP A C 1
ATOM 2073 O O . ASP A 1 275 ? -34.529 -12.191 20.844 1.00 56.09 275 ASP A O 1
ATOM 2077 N N . GLU A 1 276 ? -34.393 -14.319 21.518 1.00 53.69 276 GLU A N 1
ATOM 2078 C CA . GLU A 1 276 ? -35.722 -14.354 22.182 1.00 53.69 276 GLU A CA 1
ATOM 2079 C C . GLU A 1 276 ? -35.963 -13.185 23.170 1.00 53.69 276 GLU A C 1
ATOM 2081 O O . GLU A 1 276 ? -37.108 -12.829 23.450 1.00 53.69 276 GLU A O 1
ATOM 2086 N N . ASP A 1 277 ? -34.883 -12.555 23.647 1.00 55.47 277 ASP A N 1
ATOM 2087 C CA . ASP A 1 277 ? -34.866 -11.411 24.563 1.00 55.47 277 ASP A CA 1
ATOM 2088 C C . ASP A 1 277 ? -34.845 -10.023 23.865 1.00 55.47 277 ASP A C 1
ATOM 2090 O O . ASP A 1 277 ? -34.798 -8.992 24.543 1.00 55.47 277 ASP A O 1
ATOM 2094 N N . GLY A 1 278 ? -34.855 -9.956 22.525 1.00 60.53 278 GLY A N 1
ATOM 2095 C CA . GLY A 1 278 ? -34.864 -8.708 21.740 1.00 60.53 278 GLY A CA 1
ATOM 2096 C C . GLY A 1 278 ? -33.539 -7.929 21.737 1.00 60.53 278 GLY A C 1
ATOM 2097 O O . GLY A 1 278 ? -33.523 -6.727 21.465 1.00 60.53 278 GLY A O 1
ATOM 2098 N N . GLN A 1 279 ? -32.424 -8.575 22.095 1.00 64.62 279 GLN A N 1
ATOM 2099 C CA . GLN A 1 279 ? -31.092 -7.962 22.107 1.00 64.62 279 GLN A CA 1
ATOM 2100 C C . GLN A 1 279 ? -30.287 -8.342 20.854 1.00 64.62 279 GLN A C 1
ATOM 2102 O O . GLN A 1 279 ? -30.414 -9.465 20.363 1.00 64.62 279 GLN A O 1
ATOM 2107 N N . PRO A 1 280 ? -29.437 -7.435 20.333 1.00 74.06 280 PRO A N 1
ATOM 2108 C CA . PRO A 1 280 ? -28.589 -7.741 19.189 1.00 74.06 280 PRO A CA 1
ATOM 2109 C C . PRO A 1 280 ? -27.525 -8.774 19.568 1.00 74.06 280 PRO A C 1
ATOM 2111 O O . PRO A 1 280 ? -26.874 -8.652 20.604 1.00 74.06 280 PRO A O 1
ATOM 2114 N N . TYR A 1 281 ? -27.291 -9.750 18.691 1.00 82.38 281 TYR A N 1
ATOM 2115 C CA . TYR A 1 281 ? -26.274 -10.776 18.901 1.00 82.38 281 TYR A CA 1
ATOM 2116 C C . TYR A 1 281 ? -24.857 -10.172 18.991 1.00 82.38 281 TYR A C 1
ATOM 2118 O O . TYR A 1 281 ? -24.253 -9.801 17.979 1.00 82.38 281 TYR A O 1
ATOM 2126 N N . VAL A 1 282 ? -24.298 -10.080 20.201 1.00 89.69 282 VAL A N 1
ATOM 2127 C CA . VAL A 1 282 ? -22.920 -9.642 20.491 1.00 89.69 282 VAL A CA 1
ATOM 2128 C C . VAL A 1 282 ? -22.569 -8.322 19.784 1.00 89.69 282 VAL A C 1
ATOM 2130 O O . VAL A 1 282 ? -23.114 -7.281 20.137 1.00 89.69 282 VAL A O 1
ATOM 2133 N N . CYS A 1 283 ? -21.674 -8.321 18.787 1.00 93.44 283 CYS A N 1
ATOM 2134 C CA . CYS A 1 283 ? -21.221 -7.104 18.105 1.00 93.44 283 CYS A CA 1
ATOM 2135 C C . CYS A 1 283 ? -21.881 -6.884 16.735 1.00 93.44 283 CYS A C 1
ATOM 2137 O O . CYS A 1 283 ? -21.323 -6.170 15.893 1.00 93.44 283 CYS A O 1
ATOM 2139 N N . THR A 1 284 ? -23.043 -7.499 16.498 1.00 92.88 284 THR A N 1
ATOM 2140 C CA . THR A 1 284 ? -23.745 -7.418 15.214 1.00 92.88 284 THR A CA 1
ATOM 2141 C C . THR A 1 284 ? -24.024 -5.967 14.839 1.00 92.88 284 THR A C 1
ATOM 2143 O O . THR A 1 284 ? -24.663 -5.225 15.577 1.00 92.88 284 THR A O 1
ATOM 2146 N N . GLY A 1 285 ? -23.539 -5.545 13.669 1.00 88.44 285 GLY A N 1
ATOM 2147 C CA . GLY A 1 285 ? -23.802 -4.200 13.149 1.00 88.44 285 GLY A CA 1
ATOM 2148 C C . GLY A 1 285 ? -22.899 -3.083 13.698 1.00 88.44 285 GLY A C 1
ATOM 2149 O O . GLY A 1 285 ? -22.966 -1.966 13.180 1.00 88.44 285 GLY A O 1
ATOM 2150 N N . TYR A 1 286 ? -22.016 -3.366 14.660 1.00 95.75 286 TYR A N 1
ATOM 2151 C CA . TYR A 1 286 ? -21.136 -2.362 15.271 1.00 95.75 286 TYR A CA 1
ATOM 2152 C C . TYR A 1 286 ? -19.804 -2.173 14.541 1.00 95.75 286 TYR A C 1
ATOM 2154 O O . TYR A 1 286 ? -19.369 -3.019 13.755 1.00 95.75 286 TYR A O 1
ATOM 2162 N N . ASP A 1 287 ? -19.146 -1.047 14.814 1.00 98.25 287 ASP A N 1
ATOM 2163 C CA . ASP A 1 287 ? -17.809 -0.736 14.315 1.00 98.25 287 ASP A CA 1
ATOM 2164 C C . ASP A 1 287 ? -16.762 -0.916 15.421 1.00 98.25 287 ASP A C 1
ATOM 2166 O O . ASP A 1 287 ? -16.986 -0.536 16.568 1.00 98.25 287 ASP A O 1
ATOM 2170 N N . LEU A 1 288 ? -15.598 -1.460 15.072 1.00 98.69 288 LEU A N 1
ATOM 2171 C CA . LEU A 1 288 ? -14.447 -1.586 15.966 1.00 98.69 288 LEU A CA 1
ATOM 2172 C C . LEU A 1 288 ? -13.333 -0.629 15.531 1.00 98.69 288 LEU A C 1
ATOM 2174 O O . LEU A 1 288 ? -12.912 -0.668 14.378 1.00 98.69 288 LEU A O 1
ATOM 2178 N N . TYR A 1 289 ? -12.786 0.143 16.465 1.00 98.75 289 TYR A N 1
ATOM 2179 C CA . TYR A 1 289 ? -11.549 0.908 16.303 1.00 98.75 289 TYR A CA 1
ATOM 2180 C C . TYR A 1 289 ? -10.472 0.279 17.175 1.00 98.75 289 TYR A C 1
ATOM 2182 O O . TYR A 1 289 ? -10.683 0.103 18.370 1.00 98.75 289 TYR A O 1
ATOM 2190 N N . VAL A 1 290 ? -9.329 -0.090 16.604 1.00 98.62 290 VAL A N 1
ATOM 2191 C CA . VAL A 1 290 ? -8.264 -0.793 17.331 1.00 98.62 290 VAL A CA 1
ATOM 2192 C C . VAL A 1 290 ? -6.891 -0.249 16.961 1.00 98.62 290 VAL A C 1
ATOM 2194 O O . VAL A 1 290 ? -6.570 -0.055 15.792 1.00 98.62 290 VAL A O 1
ATOM 2197 N N . THR A 1 291 ? -6.039 -0.004 17.952 1.00 97.94 291 THR A N 1
ATOM 2198 C CA . THR A 1 291 ? -4.741 0.639 17.702 1.00 97.94 291 THR A CA 1
ATOM 2199 C C . THR A 1 291 ? -3.793 -0.240 16.891 1.00 97.94 291 THR A C 1
ATOM 2201 O O . THR A 1 291 ? -2.930 0.263 16.177 1.00 97.94 291 THR A O 1
ATOM 2204 N N . ARG A 1 292 ? -3.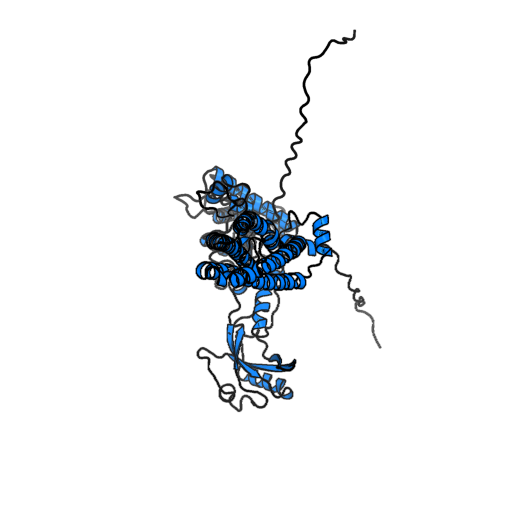965 -1.563 16.951 1.00 96.44 292 ARG A N 1
ATOM 2205 C CA . ARG A 1 292 ? -3.135 -2.538 16.244 1.00 96.44 292 ARG A CA 1
ATOM 2206 C C . ARG A 1 292 ? -3.977 -3.525 15.460 1.00 96.44 292 ARG A C 1
ATOM 2208 O O . ARG A 1 292 ? -5.014 -3.973 15.939 1.00 96.44 292 ARG A O 1
ATOM 2215 N N . GLU A 1 293 ? -3.496 -3.897 14.281 1.00 97.94 293 GLU A N 1
ATOM 2216 C CA . GLU A 1 293 ? -4.149 -4.886 13.433 1.00 97.94 293 GLU A CA 1
ATOM 2217 C C . GLU A 1 293 ? -4.442 -6.190 14.209 1.00 97.94 293 GLU A C 1
ATOM 2219 O O . GLU A 1 293 ? -3.521 -6.786 14.781 1.00 97.94 293 GLU A O 1
ATOM 2224 N N . PRO A 1 294 ? -5.708 -6.651 14.230 1.00 98.25 294 PRO A N 1
ATOM 2225 C CA . PRO A 1 294 ? -6.104 -7.894 14.883 1.00 98.25 294 PRO A CA 1
ATOM 2226 C C . PRO A 1 294 ? -5.354 -9.119 14.348 1.00 98.25 294 PRO A C 1
ATOM 2228 O O . PRO A 1 294 ? -5.245 -9.318 13.137 1.00 98.25 294 PRO A O 1
ATOM 2231 N N . CYS A 1 295 ? -4.896 -9.984 15.258 1.00 97.44 295 CYS A N 1
ATOM 2232 C CA . CYS A 1 295 ? -4.328 -11.285 14.899 1.00 97.44 295 CYS A CA 1
ATOM 2233 C C . CYS A 1 295 ? -5.407 -12.272 14.421 1.00 97.44 295 CYS A C 1
ATOM 2235 O O . CYS A 1 295 ? -6.600 -11.990 14.527 1.00 97.44 295 CYS A O 1
ATOM 2237 N N . ALA A 1 296 ? -5.006 -13.461 13.956 1.00 97.25 296 ALA A N 1
ATOM 2238 C CA . ALA A 1 296 ? -5.928 -14.480 13.434 1.00 97.25 296 ALA A CA 1
ATOM 2239 C C . ALA A 1 296 ? -7.071 -14.843 14.399 1.00 97.25 296 ALA A C 1
ATOM 2241 O O . ALA A 1 296 ? -8.223 -14.914 13.977 1.00 97.25 296 ALA A O 1
ATOM 2242 N N . MET A 1 297 ? -6.777 -14.998 15.695 1.00 97.88 297 MET A N 1
ATOM 2243 C CA . MET A 1 297 ? -7.796 -15.264 16.717 1.00 97.88 297 MET A CA 1
ATOM 2244 C C . MET A 1 297 ? -8.812 -14.121 16.805 1.00 97.88 297 MET A C 1
ATOM 2246 O O . MET A 1 297 ? -10.013 -14.355 16.727 1.00 97.88 297 MET A O 1
ATOM 2250 N N . CYS A 1 298 ? -8.337 -12.881 16.937 1.00 98.38 298 CYS A N 1
ATOM 2251 C CA . CYS A 1 298 ? -9.208 -11.717 17.070 1.00 98.38 298 CYS A CA 1
ATOM 2252 C C . CYS A 1 298 ? -10.008 -11.456 15.787 1.00 98.38 298 CYS A C 1
ATOM 2254 O O . CYS A 1 298 ? -11.186 -11.130 15.856 1.00 98.38 298 CYS A O 1
ATOM 2256 N N . ALA A 1 299 ? -9.390 -11.639 14.620 1.00 98.19 299 ALA A N 1
ATOM 2257 C CA . ALA A 1 299 ? -10.059 -11.535 13.331 1.00 98.19 299 ALA A CA 1
ATOM 2258 C C . ALA A 1 299 ? -11.185 -12.571 13.189 1.00 98.19 299 ALA A C 1
ATOM 2260 O O . ALA A 1 299 ? -12.276 -12.219 12.750 1.00 98.19 299 ALA A O 1
ATOM 2261 N N . MET A 1 300 ? -10.956 -13.822 13.602 1.00 97.94 300 MET A N 1
ATOM 2262 C CA . MET A 1 300 ? -11.993 -14.858 13.572 1.00 97.94 300 MET A CA 1
ATOM 2263 C C . MET A 1 300 ? -13.092 -14.606 14.612 1.00 97.94 300 MET A C 1
ATOM 2265 O O . MET A 1 300 ? -14.269 -14.795 14.318 1.00 97.94 300 MET A O 1
ATOM 2269 N N . ALA A 1 301 ? -12.743 -14.111 15.802 1.00 97.81 301 ALA A N 1
ATOM 2270 C CA . ALA A 1 301 ? -13.733 -13.702 16.797 1.00 97.81 301 ALA A CA 1
ATOM 2271 C C . ALA A 1 301 ? -14.657 -12.600 16.255 1.00 97.81 301 ALA A C 1
ATOM 2273 O O . ALA A 1 301 ? -15.861 -12.660 16.451 1.00 97.81 301 ALA A O 1
ATOM 2274 N N . LEU A 1 302 ? -14.121 -11.649 15.486 1.00 98.12 302 LEU A N 1
ATOM 2275 C CA . LEU A 1 302 ? -14.908 -10.600 14.833 1.00 98.12 302 LEU A CA 1
ATOM 2276 C C . LEU A 1 302 ? -15.864 -11.133 13.753 1.00 98.12 302 LEU A C 1
ATOM 2278 O O . LEU A 1 302 ? -16.968 -10.604 13.612 1.00 98.12 302 LEU A O 1
ATOM 2282 N N . VAL A 1 303 ? -15.474 -12.193 13.029 1.00 97.00 303 VAL A N 1
ATOM 2283 C CA . VAL A 1 303 ? -16.387 -12.935 12.138 1.00 97.00 303 VAL A CA 1
ATOM 2284 C C . VAL A 1 303 ? -17.536 -13.525 12.954 1.00 97.00 303 VAL A C 1
ATOM 2286 O O . VAL A 1 303 ? -18.697 -13.330 12.599 1.00 97.00 303 VAL A O 1
ATOM 2289 N N . HIS A 1 304 ? -17.219 -14.210 14.058 1.00 95.69 304 HIS A N 1
ATOM 2290 C CA . HIS A 1 304 ? -18.221 -14.831 14.923 1.00 95.69 304 HIS A CA 1
ATOM 2291 C C . HIS A 1 304 ? -19.140 -13.811 15.591 1.00 95.69 304 HIS A C 1
ATOM 2293 O O . HIS A 1 304 ? -20.327 -14.076 15.670 1.00 95.69 304 HIS A O 1
ATOM 2299 N N . SER A 1 305 ? -18.646 -12.635 15.975 1.00 94.69 305 SER A N 1
ATOM 2300 C CA . SER A 1 305 ? -19.451 -11.567 16.582 1.00 94.69 305 SER A CA 1
ATOM 2301 C C . SER A 1 305 ? -20.198 -10.691 15.568 1.00 94.69 305 SER A C 1
ATOM 2303 O O . SER A 1 305 ? -20.737 -9.659 15.956 1.00 94.69 305 SER A O 1
ATOM 2305 N N . ARG A 1 306 ? -20.189 -11.055 14.275 1.00 95.12 306 ARG A N 1
ATOM 2306 C CA . ARG A 1 306 ? -20.851 -1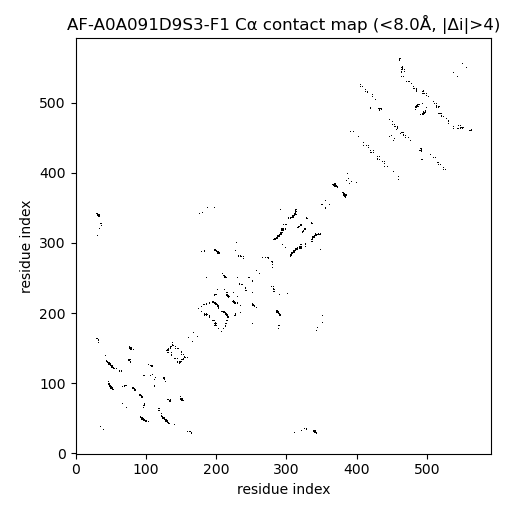0.342 13.165 1.00 95.12 306 ARG A CA 1
ATOM 2307 C C . ARG A 1 306 ? -20.562 -8.832 13.113 1.00 95.12 306 ARG A C 1
ATOM 2309 O O . ARG A 1 306 ? -21.434 -8.033 12.758 1.00 95.12 306 ARG A O 1
ATOM 2316 N N . ILE A 1 307 ? -19.321 -8.434 13.421 1.00 97.00 307 ILE A N 1
ATOM 2317 C CA . ILE A 1 307 ? -18.909 -7.020 13.375 1.00 97.00 307 ILE A CA 1
ATOM 2318 C C . ILE A 1 307 ? -19.187 -6.429 11.984 1.00 97.00 307 ILE A C 1
ATOM 2320 O O . ILE A 1 307 ? -19.064 -7.124 10.972 1.00 97.00 307 ILE A O 1
ATOM 2324 N N . ARG A 1 308 ? -19.536 -5.145 11.898 1.00 96.38 308 ARG A N 1
ATOM 2325 C CA . ARG A 1 308 ? -19.823 -4.483 10.617 1.00 96.38 308 ARG A CA 1
ATOM 2326 C C . ARG A 1 308 ? -18.566 -3.958 9.937 1.00 96.38 308 ARG A C 1
ATOM 2328 O O . ARG A 1 308 ? -18.352 -4.213 8.747 1.00 96.38 308 ARG A O 1
ATOM 2335 N N . ARG A 1 309 ? -17.758 -3.183 10.667 1.00 97.31 309 ARG A N 1
ATOM 2336 C CA . ARG A 1 309 ? -16.520 -2.576 10.157 1.00 97.31 309 ARG A CA 1
ATOM 2337 C C . ARG A 1 309 ? -15.422 -2.592 11.209 1.00 97.31 309 ARG A C 1
ATOM 2339 O O . ARG A 1 309 ? -15.696 -2.474 12.397 1.00 97.31 309 ARG A O 1
ATOM 2346 N N . VAL A 1 310 ? -14.178 -2.687 10.760 1.00 98.62 310 VAL A N 1
ATOM 2347 C CA . VAL A 1 310 ? -12.992 -2.583 11.612 1.00 98.62 310 VAL A CA 1
ATOM 2348 C C . VAL A 1 310 ? -12.066 -1.511 11.061 1.00 98.62 310 VAL A C 1
ATOM 2350 O O . VAL A 1 310 ? -11.731 -1.520 9.880 1.00 98.62 310 VAL A O 1
ATOM 2353 N N . PHE A 1 311 ? -11.623 -0.617 11.930 1.00 98.25 311 PHE A N 1
ATOM 2354 C CA . PHE A 1 311 ? -10.658 0.433 11.657 1.00 98.25 311 PHE A CA 1
ATOM 2355 C C . PHE A 1 311 ? -9.427 0.177 12.514 1.00 98.25 311 PHE A C 1
ATOM 2357 O O . PHE A 1 311 ? -9.539 0.133 13.739 1.00 98.25 311 PHE A O 1
ATOM 2364 N N . TYR A 1 312 ? -8.259 0.006 11.897 1.00 98.25 312 TYR A N 1
ATOM 2365 C CA . TYR A 1 312 ? -7.018 -0.155 12.645 1.00 98.25 312 TYR A CA 1
ATOM 2366 C C . TYR A 1 312 ? -5.957 0.881 12.287 1.00 98.25 312 TYR A C 1
ATOM 2368 O O . TYR A 1 312 ? -5.895 1.373 11.157 1.00 98.25 312 TYR A O 1
ATOM 2376 N N . GLY A 1 313 ? -5.136 1.217 13.281 1.00 96.25 313 GLY A N 1
ATOM 2377 C CA . GLY A 1 313 ? -4.030 2.157 13.130 1.00 96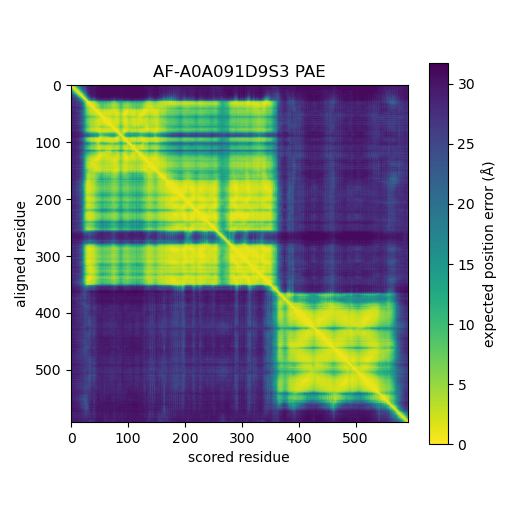.25 313 GLY A CA 1
ATOM 2378 C C . GLY A 1 313 ? -2.779 1.489 12.575 1.00 96.25 313 GLY A C 1
ATOM 2379 O O . GLY A 1 313 ? -2.518 1.562 11.378 1.00 96.25 313 GLY A O 1
ATOM 2380 N N . ALA A 1 314 ? -2.014 0.828 13.444 1.00 94.38 314 ALA A N 1
ATOM 2381 C CA . ALA A 1 314 ? -0.749 0.189 13.092 1.00 94.38 314 ALA A CA 1
ATOM 2382 C C . ALA A 1 314 ? -0.944 -1.250 12.585 1.00 94.38 314 ALA A C 1
ATOM 2384 O O . ALA A 1 314 ? -1.705 -2.030 13.165 1.00 94.38 314 ALA A O 1
ATOM 2385 N N . THR A 1 315 ? -0.218 -1.634 11.534 1.00 93.19 315 THR A N 1
ATOM 2386 C CA . THR A 1 315 ? -0.115 -3.034 11.083 1.00 93.19 315 THR A CA 1
ATOM 2387 C C . THR A 1 315 ? 0.576 -3.909 12.129 1.00 93.19 315 THR A C 1
ATOM 2389 O O . THR A 1 315 ? 1.385 -3.424 12.918 1.00 93.19 315 THR A O 1
ATOM 2392 N N . SER A 1 316 ? 0.303 -5.215 12.119 1.00 90.12 316 SER A N 1
ATOM 2393 C CA . SER A 1 316 ? 0.965 -6.177 13.009 1.00 90.12 316 SER A CA 1
ATOM 2394 C C . SER A 1 316 ? 1.611 -7.307 12.208 1.00 90.12 316 SER A C 1
ATOM 2396 O O . SER A 1 316 ? 0.983 -7.778 11.261 1.00 90.12 316 SER A O 1
ATOM 2398 N N . PRO A 1 317 ? 2.799 -7.815 12.601 1.00 87.81 317 PRO A N 1
ATOM 2399 C CA . PRO A 1 317 ? 3.409 -8.974 11.948 1.00 87.81 317 PRO A CA 1
ATOM 2400 C C . PRO A 1 317 ? 2.483 -10.193 11.892 1.00 87.81 317 PRO A C 1
ATOM 2402 O O . PRO A 1 317 ? 2.482 -10.900 10.894 1.00 87.81 317 PRO A O 1
ATOM 2405 N N . ASP A 1 318 ? 1.653 -10.401 12.919 1.00 88.75 318 ASP A N 1
ATOM 2406 C CA . ASP A 1 318 ? 0.667 -11.491 12.988 1.00 88.75 318 ASP A CA 1
ATOM 2407 C C . ASP A 1 318 ? -0.749 -11.056 12.581 1.00 88.75 318 ASP A C 1
ATOM 2409 O O . ASP A 1 318 ? -1.731 -11.757 12.845 1.00 88.75 318 ASP A O 1
ATOM 2413 N N . GLY A 1 319 ? -0.859 -9.887 11.951 1.00 94.62 319 GLY A N 1
ATOM 2414 C CA . GLY A 1 319 ? -2.107 -9.286 11.517 1.00 94.62 319 GLY A CA 1
ATOM 2415 C C . GLY A 1 319 ? -2.839 -10.143 10.486 1.00 94.62 319 GLY A C 1
ATOM 2416 O O . GLY A 1 319 ? -2.252 -10.619 9.512 1.00 94.62 319 GLY A O 1
ATOM 2417 N N . ALA A 1 320 ? -4.133 -10.361 10.708 1.00 97.00 320 ALA A N 1
ATOM 2418 C CA . ALA A 1 320 ? -4.962 -11.258 9.905 1.00 97.00 320 ALA A CA 1
ATOM 2419 C C . ALA A 1 320 ? -6.082 -10.547 9.133 1.00 97.00 320 ALA A C 1
ATOM 2421 O O . ALA A 1 320 ? -6.965 -11.211 8.577 1.00 97.00 320 ALA A O 1
ATOM 2422 N N . LEU A 1 321 ? -6.056 -9.212 9.107 1.00 95.88 321 LEU A N 1
ATOM 2423 C CA . LEU A 1 321 ? -7.015 -8.411 8.351 1.00 95.88 321 LEU A CA 1
ATOM 2424 C C . LEU A 1 321 ? -6.405 -7.764 7.105 1.00 95.88 321 LEU A C 1
ATOM 2426 O O . LEU A 1 321 ? -7.159 -7.389 6.217 1.00 95.88 321 LEU A O 1
ATOM 2430 N N . GLY A 1 322 ? -5.080 -7.664 7.000 1.00 91.38 322 GLY A N 1
ATOM 2431 C CA . GLY A 1 322 ? -4.389 -7.173 5.811 1.00 91.38 322 GLY A CA 1
ATOM 2432 C C . GLY A 1 322 ? -2.932 -7.604 5.661 1.00 91.38 322 GLY A C 1
ATOM 2433 O O . GLY A 1 322 ? -2.460 -7.627 4.525 1.00 91.38 322 GLY A O 1
ATOM 2434 N N . THR A 1 323 ? -2.230 -7.944 6.751 1.00 91.25 323 THR A N 1
ATOM 2435 C CA . THR A 1 323 ? -0.790 -8.260 6.705 1.00 91.25 323 THR A CA 1
ATOM 2436 C C . THR A 1 323 ? -0.507 -9.691 6.246 1.00 91.25 323 THR A C 1
ATOM 2438 O O . THR A 1 323 ? 0.082 -9.885 5.186 1.00 91.25 323 THR A O 1
ATOM 2441 N N . ARG A 1 324 ? -0.909 -10.711 7.018 1.00 91.94 324 ARG A N 1
ATOM 2442 C CA . ARG A 1 324 ? -0.694 -12.132 6.665 1.00 91.94 324 ARG A CA 1
ATOM 2443 C C . ARG A 1 324 ? -1.915 -12.782 6.039 1.00 91.94 324 ARG A C 1
ATOM 2445 O O . ARG A 1 324 ? -1.783 -13.689 5.224 1.00 91.94 324 ARG A O 1
ATOM 2452 N N . PHE A 1 325 ? -3.094 -12.356 6.473 1.00 91.44 325 PHE A N 1
ATOM 2453 C CA . PHE A 1 325 ? -4.369 -12.903 6.033 1.00 91.44 325 PHE A CA 1
ATOM 2454 C C . PHE A 1 325 ? -5.360 -11.774 5.778 1.00 91.44 325 PHE A C 1
ATOM 2456 O O . PHE A 1 325 ? -5.152 -10.634 6.189 1.00 91.44 325 PHE A O 1
ATOM 2463 N N . ARG A 1 326 ? -6.466 -12.124 5.124 1.00 94.38 326 ARG A N 1
ATOM 2464 C CA . ARG A 1 326 ? -7.608 -11.241 4.866 1.00 94.38 326 ARG A CA 1
ATOM 2465 C C . ARG A 1 326 ? -8.889 -11.950 5.277 1.00 94.38 326 ARG A C 1
ATOM 2467 O O . ARG A 1 326 ? -9.749 -12.242 4.447 1.00 94.38 326 ARG A O 1
ATOM 2474 N N . VAL A 1 327 ? -8.956 -12.324 6.558 1.00 96.12 327 VAL A N 1
ATOM 2475 C CA . VAL A 1 327 ? -10.041 -13.153 7.118 1.00 96.12 327 VAL A CA 1
ATOM 2476 C C . VAL A 1 327 ? -11.410 -12.528 6.842 1.00 96.12 327 VAL A C 1
ATOM 2478 O O . VAL A 1 327 ? -12.339 -13.237 6.473 1.00 96.12 327 VAL A O 1
ATOM 2481 N N . HIS A 1 328 ? -11.507 -11.198 6.909 1.00 96.00 328 HIS A N 1
ATOM 2482 C CA . HIS A 1 328 ? -12.730 -10.429 6.650 1.00 96.00 328 HIS A CA 1
ATOM 2483 C C . HIS A 1 328 ? -13.307 -10.595 5.238 1.00 96.00 328 HIS A C 1
ATOM 2485 O O . HIS A 1 328 ? -14.490 -10.327 5.029 1.00 96.00 328 HIS A O 1
ATOM 2491 N N . ALA A 1 329 ? -12.484 -11.013 4.273 1.00 93.38 329 ALA A N 1
ATOM 2492 C CA . ALA A 1 329 ? -12.830 -11.092 2.858 1.00 93.38 329 ALA A CA 1
ATOM 2493 C C . ALA A 1 329 ? -12.849 -12.526 2.303 1.00 93.38 329 ALA A C 1
ATOM 2495 O O . ALA A 1 329 ? -13.006 -12.719 1.095 1.00 93.38 329 ALA A O 1
ATOM 2496 N N . ARG A 1 330 ? -12.678 -13.538 3.159 1.00 93.00 330 ARG A N 1
ATOM 2497 C CA . ARG A 1 330 ? -12.707 -14.943 2.749 1.00 93.00 330 ARG A CA 1
ATOM 2498 C C . ARG A 1 330 ? -14.108 -15.363 2.301 1.00 93.00 330 ARG A C 1
ATOM 2500 O O . ARG A 1 330 ? -15.098 -15.124 2.988 1.00 93.00 330 ARG A O 1
ATOM 2507 N N . SER A 1 331 ? -14.185 -15.997 1.134 1.00 89.69 331 SER A N 1
ATOM 2508 C CA . SER A 1 331 ? -15.445 -16.452 0.533 1.00 89.69 331 SER A CA 1
ATOM 2509 C C . SER A 1 331 ? -15.989 -17.739 1.155 1.00 89.69 331 SER A C 1
ATOM 2511 O O . SER A 1 331 ? -17.180 -17.995 1.051 1.00 89.69 331 SER A O 1
ATOM 2513 N N . ASP A 1 332 ? -15.124 -18.544 1.775 1.00 93.00 332 ASP A N 1
ATOM 2514 C CA . ASP A 1 332 ? -15.461 -19.797 2.461 1.00 93.00 332 ASP A CA 1
ATOM 2515 C C . ASP A 1 332 ? -15.932 -19.587 3.912 1.00 93.00 332 ASP A C 1
ATOM 2517 O O . ASP A 1 332 ? -16.284 -20.547 4.592 1.00 93.00 332 ASP A O 1
ATOM 2521 N N . LEU A 1 333 ? -15.968 -18.335 4.381 1.00 92.88 333 LEU A N 1
ATOM 2522 C CA . LEU A 1 333 ? -16.543 -17.949 5.667 1.00 92.88 333 LEU A CA 1
ATOM 2523 C C . LEU A 1 333 ? -17.951 -17.367 5.490 1.00 92.88 333 LEU A C 1
ATOM 2525 O O . LEU A 1 333 ? -18.254 -16.710 4.492 1.00 92.88 333 LEU A O 1
ATOM 2529 N N . ASN A 1 334 ? -18.804 -17.594 6.494 1.00 87.88 334 ASN A N 1
ATOM 2530 C CA . ASN A 1 334 ? -20.216 -17.208 6.452 1.00 87.88 334 ASN A CA 1
ATOM 2531 C C . ASN A 1 334 ? -20.417 -15.680 6.525 1.00 87.88 334 ASN A C 1
ATOM 2533 O O . ASN A 1 334 ? -21.150 -15.108 5.723 1.00 87.88 334 ASN A O 1
ATOM 2537 N N . HIS A 1 335 ? -19.726 -15.006 7.454 1.00 93.44 335 HIS A N 1
ATOM 2538 C CA . HIS A 1 335 ? -19.813 -13.552 7.638 1.00 93.44 335 HIS A CA 1
ATOM 2539 C C . HIS A 1 335 ? -18.614 -12.824 7.022 1.00 93.44 335 HIS A C 1
ATOM 2541 O O . HIS A 1 335 ? -17.479 -13.293 7.110 1.00 93.44 335 HIS A O 1
ATOM 2547 N N . ARG A 1 336 ? -18.862 -11.651 6.429 1.00 94.06 336 ARG A N 1
ATOM 2548 C CA . ARG A 1 336 ? -17.845 -10.761 5.846 1.00 94.06 336 ARG A CA 1
ATOM 2549 C C . ARG A 1 336 ? -18.070 -9.339 6.336 1.00 94.06 336 ARG A C 1
ATOM 2551 O O . ARG A 1 336 ? -19.207 -8.885 6.427 1.00 94.06 336 ARG A O 1
ATOM 2558 N N . PHE A 1 337 ? -16.985 -8.622 6.593 1.00 95.75 337 PHE A N 1
ATOM 2559 C CA . PHE A 1 337 ? -17.033 -7.261 7.123 1.00 95.75 337 PHE A CA 1
ATOM 2560 C C . PHE A 1 337 ? -15.987 -6.366 6.466 1.00 95.75 337 PHE A C 1
ATOM 2562 O O . PHE A 1 337 ? -15.044 -6.839 5.833 1.00 95.75 337 PHE A O 1
ATOM 2569 N N . GLN A 1 338 ? -16.169 -5.051 6.572 1.00 95.06 338 GLN A N 1
ATOM 2570 C CA . GLN A 1 338 ? -15.256 -4.094 5.945 1.00 95.06 338 GLN A CA 1
ATOM 2571 C C . GLN A 1 338 ? -14.090 -3.781 6.875 1.00 95.06 338 GLN A C 1
ATOM 2573 O O . GLN A 1 338 ? -14.276 -3.624 8.079 1.00 95.06 338 GLN A O 1
ATOM 2578 N N . VAL A 1 339 ? -12.894 -3.643 6.313 1.00 97.31 339 VAL A N 1
ATOM 2579 C CA . VAL A 1 339 ? -11.696 -3.296 7.078 1.00 97.31 339 VAL A CA 1
ATOM 2580 C C . VAL A 1 339 ? -11.043 -2.073 6.465 1.00 97.31 339 VAL A C 1
ATOM 2582 O O . VAL A 1 339 ? -10.888 -1.990 5.247 1.00 97.31 339 VAL A O 1
ATOM 2585 N N . PHE A 1 340 ? -10.631 -1.152 7.326 1.00 95.81 340 PHE A N 1
ATOM 2586 C CA . PHE A 1 340 ? -9.894 0.046 6.975 1.00 95.81 340 PHE A CA 1
ATOM 2587 C C . PHE A 1 340 ? -8.631 0.156 7.825 1.00 95.81 340 PHE A C 1
ATOM 2589 O O . PHE A 1 340 ? -8.652 -0.106 9.027 1.00 95.81 340 PHE A O 1
ATOM 2596 N N . ARG A 1 341 ? -7.538 0.575 7.195 1.00 95.00 341 ARG A N 1
ATOM 2597 C CA . ARG A 1 341 ? -6.237 0.803 7.832 1.00 95.00 341 ARG A CA 1
ATOM 2598 C C . ARG A 1 341 ? -5.844 2.272 7.769 1.00 95.00 341 ARG A C 1
ATOM 2600 O O . ARG A 1 341 ? -6.348 2.988 6.907 1.00 95.00 341 ARG A O 1
ATOM 2607 N N . GLY A 1 342 ? -4.906 2.696 8.610 1.00 92.00 342 GLY A N 1
ATOM 2608 C CA . GLY A 1 342 ? -4.292 4.026 8.517 1.00 92.00 342 GLY A CA 1
ATOM 2609 C C . GLY A 1 342 ? -4.893 5.082 9.451 1.00 92.00 342 GLY A C 1
ATOM 2610 O O . GLY A 1 342 ? -4.449 6.230 9.451 1.00 92.00 342 GLY A O 1
ATOM 2611 N N . VAL A 1 343 ? -5.894 4.727 10.268 1.00 94.50 343 VAL A N 1
ATOM 2612 C CA . VAL A 1 343 ? -6.542 5.681 11.186 1.00 94.50 343 VAL A CA 1
ATOM 2613 C C . VAL A 1 343 ? -5.606 5.978 12.356 1.00 94.50 343 VAL A C 1
ATOM 2615 O O . VAL A 1 343 ? -5.322 5.088 13.151 1.00 94.50 343 VAL A O 1
ATOM 2618 N N . LEU A 1 344 ? -5.112 7.219 12.449 1.00 95.38 344 LEU A N 1
ATOM 2619 C CA . LEU A 1 344 ? -4.089 7.636 13.425 1.00 95.38 344 LEU A CA 1
ATOM 2620 C C . LEU A 1 344 ? -2.881 6.688 13.477 1.00 95.38 344 LEU A C 1
ATOM 2622 O O . LEU A 1 344 ? -2.353 6.372 14.545 1.00 95.38 344 LEU A O 1
ATOM 2626 N N . GLU A 1 345 ? -2.448 6.213 12.309 1.00 93.38 345 GLU A N 1
ATOM 2627 C CA . GLU A 1 345 ? -1.396 5.204 12.189 1.00 93.38 345 GLU A CA 1
ATOM 2628 C C . GLU A 1 345 ? -0.108 5.604 12.919 1.00 93.38 345 GLU A C 1
ATOM 2630 O O . GLU A 1 345 ? 0.466 4.790 13.638 1.00 93.38 345 GLU A O 1
ATOM 2635 N N . LYS A 1 346 ? 0.314 6.871 12.813 1.00 90.81 346 LYS A N 1
ATOM 2636 C CA . LYS A 1 346 ? 1.515 7.373 13.499 1.00 90.81 346 LYS A CA 1
ATOM 2637 C C . LYS A 1 346 ? 1.391 7.253 15.017 1.00 90.81 346 LYS A C 1
ATOM 2639 O O . LYS A 1 346 ? 2.279 6.702 15.657 1.00 90.81 346 LYS A O 1
ATOM 2644 N N . GLN A 1 347 ? 0.284 7.726 15.585 1.00 92.50 347 GLN A N 1
ATOM 2645 C CA . GLN A 1 347 ? 0.011 7.649 17.020 1.00 92.50 347 GLN A CA 1
ATOM 2646 C C . GLN A 1 347 ? -0.060 6.195 17.492 1.00 92.50 347 GLN A C 1
ATOM 2648 O O . GLN A 1 347 ? 0.410 5.872 18.578 1.00 92.50 347 GLN A O 1
ATOM 2653 N N . CYS A 1 348 ? -0.609 5.309 16.663 1.00 94.19 348 CYS A N 1
ATOM 2654 C CA . CYS A 1 348 ? -0.707 3.893 16.973 1.00 94.19 348 CYS A CA 1
ATOM 2655 C C . CYS A 1 348 ? 0.645 3.165 16.909 1.00 94.19 348 CYS A C 1
ATOM 2657 O O . CYS A 1 348 ? 0.920 2.332 17.771 1.00 94.19 348 CYS A O 1
ATOM 2659 N N . HIS A 1 349 ? 1.507 3.487 15.937 1.00 89.56 349 HIS A N 1
ATOM 2660 C CA . HIS A 1 349 ? 2.877 2.955 15.862 1.00 89.56 349 HIS A CA 1
ATOM 2661 C C . HIS A 1 349 ? 3.715 3.399 17.052 1.00 89.56 349 HIS A C 1
ATOM 2663 O O . HIS A 1 349 ? 4.500 2.612 17.575 1.00 89.56 349 HIS A O 1
ATOM 2669 N N . LEU A 1 350 ? 3.499 4.625 17.532 1.00 87.19 350 LEU A N 1
ATOM 2670 C CA . LEU A 1 350 ? 4.124 5.120 18.751 1.00 87.19 350 LEU A CA 1
ATOM 2671 C C . LEU A 1 350 ? 3.692 4.354 20.001 1.00 87.19 350 LEU A C 1
ATOM 2673 O O . LEU A 1 350 ? 4.249 4.638 21.036 1.00 87.19 350 LEU A O 1
ATOM 2677 N N . LEU A 1 351 ? 2.738 3.417 19.977 1.00 87.25 351 LEU A N 1
ATOM 2678 C CA . LEU A 1 351 ? 2.396 2.618 21.161 1.00 87.25 351 LEU A CA 1
ATOM 2679 C C . LEU A 1 351 ? 3.282 1.377 21.337 1.00 87.25 351 LEU A C 1
ATOM 2681 O O . LEU A 1 351 ? 3.301 0.816 22.428 1.00 87.25 351 LEU A O 1
ATOM 2685 N N . ASP A 1 352 ? 3.994 0.906 20.307 1.00 75.19 352 ASP A N 1
ATOM 2686 C CA . ASP A 1 352 ? 4.830 -0.290 20.470 1.00 75.19 352 ASP A CA 1
ATOM 2687 C C . ASP A 1 352 ? 6.061 0.007 21.353 1.00 75.19 352 ASP A C 1
ATOM 2689 O O . ASP A 1 352 ? 6.707 1.033 21.165 1.00 75.19 352 ASP A O 1
ATOM 2693 N N . PRO A 1 353 ? 6.424 -0.852 22.325 1.00 59.56 353 PRO A N 1
ATOM 2694 C CA . PRO A 1 353 ? 7.589 -0.617 23.184 1.00 59.56 353 PRO A CA 1
ATOM 2695 C C . PRO A 1 353 ? 8.905 -0.561 22.396 1.00 59.56 353 PRO A C 1
ATOM 2697 O O . PRO A 1 353 ? 9.781 0.246 22.706 1.00 59.56 353 PRO A O 1
ATOM 2700 N N . ASP A 1 354 ? 9.012 -1.374 21.340 1.00 54.34 354 ASP A N 1
ATOM 2701 C CA . ASP A 1 354 ? 10.167 -1.388 20.436 1.00 54.34 354 ASP A CA 1
ATOM 2702 C C . ASP A 1 354 ? 10.267 -0.073 19.652 1.00 54.34 354 ASP A C 1
ATOM 2704 O O . ASP A 1 354 ? 11.362 0.460 19.466 1.00 54.34 354 ASP A O 1
ATOM 2708 N N . THR A 1 355 ? 9.124 0.510 19.272 1.00 51.19 355 THR A N 1
ATOM 2709 C CA . THR A 1 355 ? 9.061 1.851 18.690 1.00 51.19 355 THR A CA 1
ATOM 2710 C C . THR A 1 355 ? 9.183 2.955 19.730 1.00 51.19 355 THR A C 1
ATOM 2712 O O . THR A 1 355 ? 9.730 3.973 19.364 1.00 51.19 355 THR A O 1
ATOM 2715 N N . TRP A 1 356 ? 8.793 2.816 21.003 1.00 36.19 356 TRP A N 1
ATOM 2716 C CA . TRP A 1 356 ? 9.073 3.814 22.056 1.00 36.19 356 TRP A CA 1
ATOM 2717 C C . TRP A 1 356 ? 10.561 3.903 22.370 1.00 36.19 356 TRP A C 1
ATOM 2719 O O . TRP A 1 356 ? 11.067 5.000 22.573 1.00 36.19 356 TRP A O 1
ATOM 2729 N N . LEU A 1 357 ? 11.291 2.787 22.384 1.00 38.78 357 LEU A N 1
ATOM 2730 C CA . LEU A 1 357 ? 12.749 2.803 22.540 1.00 38.78 357 LEU A CA 1
ATOM 2731 C C . LEU A 1 357 ? 13.434 3.396 21.300 1.00 38.78 357 LEU A C 1
ATOM 2733 O O . LEU A 1 357 ? 14.442 4.084 21.429 1.00 38.78 357 LEU A O 1
ATOM 2737 N N . GLN A 1 358 ? 12.854 3.207 20.112 1.00 36.53 358 GLN A N 1
ATOM 2738 C CA . GLN A 1 358 ? 13.342 3.819 18.871 1.00 36.53 358 GLN A CA 1
ATOM 2739 C C . GLN A 1 358 ? 12.889 5.283 18.699 1.00 36.53 358 GLN A C 1
ATOM 2741 O O . GLN A 1 358 ? 13.631 6.066 18.125 1.00 36.53 358 GLN A O 1
ATOM 2746 N N . ALA A 1 359 ? 11.726 5.679 19.227 1.00 35.78 359 ALA A N 1
ATOM 2747 C CA . ALA A 1 359 ? 11.096 6.998 19.085 1.00 35.78 359 ALA A CA 1
ATOM 2748 C C . ALA A 1 359 ? 11.434 7.949 20.239 1.00 35.78 359 ALA A C 1
ATOM 2750 O O . ALA A 1 359 ? 11.573 9.143 20.013 1.00 35.78 359 ALA A O 1
ATOM 2751 N N . SER A 1 360 ? 11.675 7.451 21.455 1.00 36.34 360 SER A N 1
ATOM 2752 C CA . SER A 1 360 ? 12.353 8.242 22.498 1.00 36.34 360 SER A CA 1
ATOM 2753 C C . SER A 1 360 ? 13.837 8.439 22.169 1.00 36.34 360 SER A C 1
ATOM 2755 O O . SER A 1 360 ? 14.427 9.437 22.574 1.00 36.34 360 SER A O 1
ATOM 2757 N N . ALA A 1 361 ? 14.416 7.546 21.356 1.00 41.25 361 ALA A N 1
ATOM 2758 C CA . ALA A 1 361 ? 15.694 7.766 20.683 1.00 41.25 361 ALA A CA 1
ATOM 2759 C C . ALA A 1 361 ? 15.583 8.605 19.391 1.00 41.25 361 ALA A C 1
ATOM 2761 O O . ALA A 1 361 ? 16.611 9.016 18.853 1.00 41.25 361 ALA A O 1
ATOM 2762 N N . GLN A 1 362 ? 14.375 8.884 18.883 1.00 42.31 362 GLN A N 1
ATOM 2763 C CA . GLN A 1 362 ? 14.165 9.638 17.645 1.00 42.31 362 GLN A CA 1
ATOM 2764 C C . GLN A 1 362 ? 12.993 10.620 17.735 1.00 42.31 362 GLN A C 1
ATOM 2766 O O . GLN A 1 362 ? 11.840 10.310 17.441 1.00 42.31 362 GLN A O 1
ATOM 2771 N N . THR A 1 363 ? 13.328 11.889 17.951 1.00 35.47 363 THR A N 1
ATOM 2772 C CA . THR A 1 363 ? 12.662 12.990 17.242 1.00 35.47 363 THR A CA 1
ATOM 2773 C C . THR A 1 363 ? 13.655 14.148 17.058 1.00 35.47 363 THR A C 1
ATOM 2775 O O . THR A 1 363 ? 14.317 14.499 18.031 1.00 35.47 363 THR A O 1
ATOM 2778 N N . PRO A 1 364 ? 13.757 14.827 15.895 1.00 46.06 364 PRO A N 1
ATOM 2779 C CA . PRO A 1 364 ? 13.462 14.440 14.516 1.00 46.06 364 PRO A CA 1
ATOM 2780 C C . PRO A 1 364 ? 14.714 14.494 13.608 1.00 46.06 364 PRO A C 1
ATOM 2782 O O . PRO A 1 364 ? 15.551 15.389 13.694 1.00 46.06 364 PRO A O 1
ATOM 2785 N N . GLY A 1 365 ? 14.778 13.588 12.636 1.00 43.00 365 GLY A N 1
ATOM 2786 C CA . GLY A 1 365 ? 15.727 13.662 11.528 1.00 43.00 365 GLY A CA 1
ATOM 2787 C C . GLY A 1 365 ? 16.139 12.270 11.100 1.00 43.00 365 GLY A C 1
ATOM 2788 O O . GLY A 1 365 ? 16.822 11.579 11.846 1.00 43.00 365 GLY A O 1
ATOM 2789 N N . LYS A 1 366 ? 15.727 11.856 9.898 1.00 58.88 366 LYS A N 1
ATOM 2790 C CA . LYS A 1 366 ? 16.332 10.701 9.233 1.00 58.88 366 LYS A CA 1
ATOM 2791 C C . LYS A 1 366 ? 17.853 10.874 9.318 1.00 58.88 366 LYS A C 1
ATOM 2793 O O . LYS A 1 366 ? 18.351 11.901 8.854 1.00 58.88 366 LYS A O 1
ATOM 2798 N N . GLU A 1 367 ? 18.555 9.943 9.970 1.00 60.69 367 GLU A N 1
ATOM 2799 C CA . GLU A 1 367 ? 19.997 10.080 10.184 1.00 60.69 367 GLU A CA 1
ATOM 2800 C C . GLU A 1 367 ? 20.677 10.305 8.843 1.00 60.69 367 GLU A C 1
ATOM 2802 O O . GLU A 1 367 ? 20.476 9.555 7.887 1.00 60.69 367 GLU A O 1
ATOM 2807 N N . ASN A 1 368 ? 21.465 11.371 8.757 1.00 70.44 368 ASN A N 1
ATOM 2808 C CA . ASN A 1 368 ? 22.216 11.633 7.551 1.00 70.44 368 ASN A CA 1
ATOM 2809 C C . ASN A 1 368 ? 23.087 10.405 7.248 1.00 70.44 368 ASN A C 1
ATOM 2811 O O . ASN A 1 368 ? 23.859 9.955 8.092 1.00 70.44 368 ASN A O 1
ATOM 2815 N N . ASN A 1 369 ? 22.957 9.864 6.043 1.00 77.25 369 ASN A N 1
ATOM 2816 C CA . ASN A 1 369 ? 23.661 8.667 5.587 1.00 77.25 369 ASN A CA 1
ATOM 2817 C C . ASN A 1 369 ? 24.628 8.976 4.426 1.00 77.25 369 ASN A C 1
ATOM 2819 O O . ASN A 1 369 ? 25.345 8.093 3.957 1.00 77.25 369 ASN A O 1
ATOM 2823 N N . PHE A 1 370 ? 24.674 10.234 3.976 1.00 74.00 370 PHE A N 1
ATOM 2824 C CA . PHE A 1 370 ? 25.444 10.687 2.829 1.00 74.00 370 PHE A CA 1
ATOM 2825 C C . PHE A 1 370 ? 26.265 11.965 3.114 1.00 74.00 370 PHE A C 1
ATOM 2827 O O . PHE A 1 370 ? 25.746 12.896 3.736 1.00 74.00 370 PHE A O 1
ATOM 2834 N N . PRO A 1 371 ? 27.509 12.099 2.611 1.00 66.19 371 PRO A N 1
ATOM 2835 C CA . PRO A 1 371 ? 28.275 11.100 1.861 1.00 66.19 371 PRO A CA 1
ATOM 2836 C C . PRO A 1 371 ? 28.764 9.944 2.753 1.00 66.19 371 PRO A C 1
ATOM 2838 O O . PRO A 1 371 ? 29.107 10.184 3.912 1.00 66.19 371 PRO A O 1
ATOM 2841 N N . PRO A 1 372 ? 28.823 8.700 2.234 1.00 64.50 372 PRO A N 1
ATOM 2842 C CA . PRO A 1 372 ? 29.366 7.556 2.959 1.00 64.50 372 PRO A CA 1
ATOM 2843 C C . PRO A 1 372 ? 30.892 7.674 2.999 1.00 64.50 372 PRO A C 1
ATOM 2845 O O . PRO A 1 372 ? 31.607 7.139 2.151 1.00 64.50 372 PRO A O 1
ATOM 2848 N N . LEU A 1 373 ? 31.396 8.449 3.953 1.00 65.81 373 LEU A N 1
ATOM 2849 C CA . LEU A 1 373 ? 32.827 8.625 4.139 1.00 65.81 373 LEU A CA 1
ATOM 2850 C C . LEU A 1 373 ? 33.385 7.475 4.989 1.00 65.81 373 LEU A C 1
ATOM 2852 O O . LEU A 1 373 ? 32.748 7.059 5.961 1.00 65.81 373 LEU A O 1
ATOM 2856 N N . PRO A 1 374 ? 34.573 6.947 4.65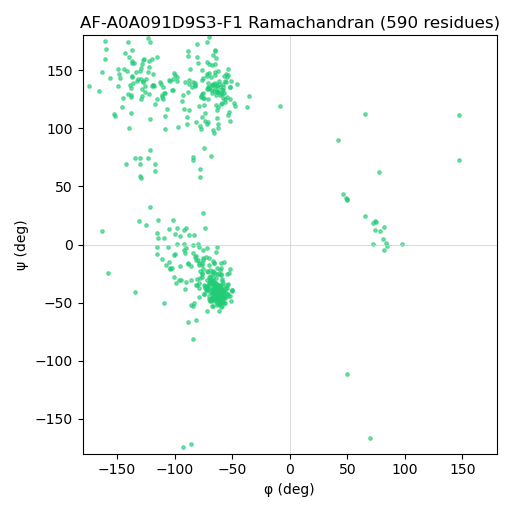2 1.00 67.75 374 PRO A N 1
ATOM 2857 C CA . PRO A 1 374 ? 35.278 6.020 5.522 1.00 67.75 374 PRO A CA 1
ATOM 2858 C C . PRO A 1 374 ? 35.463 6.603 6.928 1.00 67.75 374 PRO A C 1
ATOM 2860 O O . PRO A 1 374 ? 35.719 7.797 7.077 1.00 67.75 374 PRO A O 1
ATOM 2863 N N . ARG A 1 375 ? 35.421 5.749 7.960 1.00 67.94 375 ARG A N 1
ATOM 2864 C CA . ARG A 1 375 ? 35.485 6.154 9.383 1.00 67.94 375 ARG A CA 1
ATOM 2865 C C . ARG A 1 375 ? 36.727 6.977 9.771 1.00 67.94 375 ARG A C 1
ATOM 2867 O O . ARG A 1 375 ? 36.730 7.576 10.838 1.00 67.94 375 ARG A O 1
ATOM 2874 N N . PHE A 1 376 ? 37.769 7.004 8.936 1.00 73.00 376 PHE A N 1
ATOM 2875 C CA . PHE A 1 376 ? 38.990 7.784 9.163 1.00 73.00 376 PHE A CA 1
ATOM 2876 C C . PHE A 1 376 ? 38.877 9.265 8.750 1.00 73.00 376 PHE A C 1
ATOM 2878 O O . PHE A 1 376 ? 39.771 10.045 9.069 1.00 73.00 376 PHE A O 1
ATOM 2885 N N . ILE A 1 377 ? 37.812 9.671 8.046 1.00 70.69 377 ILE A N 1
ATOM 2886 C CA . ILE A 1 377 ? 37.569 11.073 7.684 1.00 70.69 377 ILE A CA 1
ATOM 2887 C C . ILE A 1 377 ? 36.666 11.700 8.762 1.00 70.69 377 ILE A C 1
ATOM 2889 O O . ILE A 1 377 ? 35.558 11.207 8.968 1.00 70.69 377 ILE A O 1
ATOM 2893 N N . PRO A 1 378 ? 37.071 12.798 9.429 1.00 69.75 378 PRO A N 1
ATOM 2894 C CA . PRO A 1 378 ? 36.332 13.410 10.542 1.00 69.75 378 PRO A CA 1
ATOM 2895 C C . PRO A 1 378 ? 35.082 14.205 10.104 1.00 69.75 378 PRO A C 1
ATOM 2897 O O . PRO A 1 378 ? 34.667 15.150 10.771 1.00 69.75 378 PRO A O 1
ATOM 2900 N N . LEU A 1 379 ? 34.474 13.847 8.972 1.00 64.19 379 LEU A N 1
ATOM 2901 C CA . LEU A 1 379 ? 33.275 14.478 8.429 1.00 64.19 379 LEU A CA 1
ATOM 2902 C C . LEU A 1 379 ? 32.091 13.530 8.624 1.00 64.19 379 LEU A C 1
ATOM 2904 O O . LEU A 1 379 ? 32.058 12.434 8.066 1.00 64.19 379 LEU A O 1
ATOM 2908 N N . LYS A 1 380 ? 31.111 13.958 9.421 1.00 64.75 380 LYS A N 1
ATOM 2909 C CA . LYS A 1 380 ? 29.851 13.225 9.577 1.00 64.75 380 LYS A CA 1
ATOM 2910 C C . LYS A 1 380 ? 29.015 13.360 8.300 1.00 64.75 380 LYS A C 1
ATOM 2912 O O . LYS A 1 380 ? 29.051 14.428 7.681 1.00 64.75 380 LYS A O 1
ATOM 2917 N N . PRO A 1 381 ? 28.233 12.336 7.921 1.00 73.31 381 PRO A N 1
ATOM 2918 C CA . PRO A 1 381 ? 27.271 12.476 6.841 1.00 73.31 381 PRO A CA 1
ATOM 2919 C C . PRO A 1 381 ? 26.363 13.694 7.067 1.00 73.31 381 PRO A C 1
ATOM 2921 O O . PRO A 1 381 ? 25.897 13.952 8.179 1.00 73.31 381 PRO A O 1
ATOM 2924 N N . CYS A 1 382 ? 26.134 14.472 6.014 1.00 69.06 382 CYS A N 1
ATOM 2925 C CA . CYS A 1 382 ? 25.435 15.756 6.083 1.00 69.06 382 CYS A CA 1
ATOM 2926 C C . CYS A 1 382 ? 24.002 15.695 5.549 1.00 69.06 382 CYS A C 1
ATOM 2928 O O . CYS A 1 382 ? 23.231 16.628 5.771 1.00 69.06 382 CYS A O 1
ATOM 2930 N N . PHE A 1 383 ? 23.653 14.637 4.815 1.00 70.62 383 PHE A N 1
ATOM 2931 C CA . PHE A 1 383 ? 22.349 14.484 4.182 1.00 70.62 383 PHE A CA 1
ATOM 2932 C C . PHE A 1 383 ? 21.827 13.069 4.358 1.00 70.62 383 PHE A C 1
ATOM 2934 O O . PHE A 1 383 ? 22.590 12.112 4.274 1.00 70.62 383 PHE A O 1
ATOM 2941 N N . TYR A 1 384 ? 20.522 12.937 4.537 1.00 74.81 384 TYR A N 1
ATOM 2942 C CA . TYR A 1 384 ? 19.840 11.686 4.270 1.00 74.81 384 TYR A CA 1
ATOM 2943 C C . TYR A 1 384 ? 19.532 11.581 2.775 1.00 74.81 384 TYR A C 1
ATOM 2945 O O . TYR A 1 384 ? 19.101 12.554 2.147 1.00 74.81 384 TYR A O 1
ATOM 2953 N N . GLN A 1 385 ? 19.756 10.399 2.220 1.00 75.88 385 GLN A N 1
ATOM 2954 C CA . GLN A 1 385 ? 19.434 10.047 0.852 1.00 75.88 385 GLN A CA 1
ATOM 2955 C C . GLN A 1 385 ? 19.028 8.574 0.791 1.00 75.88 385 GLN A C 1
ATOM 2957 O O . GLN A 1 385 ? 19.846 7.692 1.055 1.00 75.88 385 GLN A O 1
ATOM 2962 N N . ASP A 1 386 ? 17.790 8.309 0.378 1.00 81.25 386 ASP A N 1
ATOM 2963 C CA . ASP A 1 386 ? 17.318 6.960 0.071 1.00 81.25 386 ASP A CA 1
ATOM 2964 C C . ASP A 1 386 ? 16.472 6.958 -1.205 1.00 81.25 386 ASP A C 1
ATOM 2966 O O . ASP A 1 386 ? 15.380 7.521 -1.271 1.00 81.25 386 ASP A O 1
ATOM 2970 N N . PHE A 1 387 ? 16.988 6.308 -2.249 1.00 81.50 387 PHE A N 1
ATOM 2971 C CA . PHE A 1 387 ? 16.306 6.245 -3.538 1.00 81.50 387 PHE A CA 1
ATOM 2972 C C . PHE A 1 387 ? 15.044 5.380 -3.517 1.00 81.50 387 PHE A C 1
ATOM 2974 O O . PHE A 1 387 ? 14.192 5.575 -4.377 1.00 81.50 387 PHE A O 1
ATOM 2981 N N . SER A 1 388 ? 14.970 4.379 -2.642 1.00 74.31 388 SER A N 1
ATOM 2982 C CA . SER A 1 388 ? 13.840 3.448 -2.581 1.00 74.31 388 SER A CA 1
ATOM 2983 C C . SER A 1 388 ? 12.660 4.088 -1.859 1.00 74.31 388 SER A C 1
ATOM 2985 O O . SER A 1 388 ? 11.526 3.924 -2.304 1.00 74.31 388 SER A O 1
ATOM 2987 N N . ASP A 1 389 ? 12.958 4.874 -0.823 1.00 73.88 389 ASP A N 1
ATOM 2988 C CA . ASP A 1 389 ? 11.953 5.504 0.030 1.00 73.88 389 ASP A CA 1
ATOM 2989 C C . ASP A 1 389 ? 11.523 6.893 -0.466 1.00 73.88 389 ASP A C 1
ATOM 2991 O O . ASP A 1 389 ? 10.381 7.290 -0.253 1.00 73.88 389 ASP A O 1
ATOM 2995 N N . GLU A 1 390 ? 12.414 7.673 -1.098 1.00 78.25 390 GLU A N 1
ATOM 2996 C CA . GLU A 1 390 ? 12.109 9.064 -1.479 1.00 78.25 390 GLU A CA 1
ATOM 2997 C C . GLU A 1 390 ? 11.777 9.266 -2.965 1.00 78.25 390 GLU A C 1
ATOM 2999 O O . GLU A 1 390 ? 11.191 10.288 -3.314 1.00 78.25 390 GLU A O 1
ATOM 3004 N N . ILE A 1 391 ? 12.155 8.355 -3.867 1.00 83.06 391 ILE A N 1
ATOM 3005 C CA . ILE A 1 391 ? 11.934 8.537 -5.312 1.00 83.06 391 ILE A CA 1
ATOM 3006 C C . ILE A 1 391 ? 10.826 7.587 -5.801 1.00 83.06 391 ILE A C 1
ATOM 3008 O O . ILE A 1 391 ? 10.932 6.380 -5.576 1.00 83.06 391 ILE A O 1
ATOM 3012 N N . PRO A 1 392 ? 9.807 8.078 -6.539 1.00 79.38 392 PRO A N 1
ATOM 3013 C CA . PRO A 1 392 ? 8.767 7.233 -7.129 1.00 79.38 392 PRO A CA 1
ATOM 3014 C C . PRO A 1 392 ? 9.339 6.119 -8.009 1.00 79.38 392 PRO A C 1
ATOM 3016 O O . PRO A 1 392 ? 10.266 6.360 -8.791 1.00 79.38 392 PRO A O 1
ATOM 3019 N N . ILE A 1 393 ? 8.755 4.917 -7.926 1.00 76.56 393 ILE A N 1
ATOM 3020 C CA . ILE A 1 393 ? 9.229 3.684 -8.591 1.00 76.56 393 ILE A CA 1
ATOM 3021 C C . ILE A 1 393 ? 9.504 3.905 -10.090 1.00 76.56 393 ILE A C 1
ATOM 3023 O O . ILE A 1 393 ? 10.530 3.461 -10.608 1.00 76.56 393 ILE A O 1
ATOM 3027 N N . GLU A 1 394 ? 8.652 4.682 -10.765 1.00 81.12 394 GLU A N 1
ATOM 3028 C CA . GLU A 1 394 ? 8.778 5.055 -12.182 1.00 81.12 394 GLU A CA 1
ATOM 3029 C C . GLU A 1 394 ? 10.083 5.797 -12.539 1.00 81.12 394 GLU A C 1
ATOM 3031 O O . GLU A 1 394 ? 10.586 5.688 -13.661 1.00 81.12 394 GLU A O 1
ATOM 3036 N N . HIS A 1 395 ? 10.666 6.547 -11.600 1.00 85.62 395 HIS A N 1
ATOM 3037 C CA . HIS A 1 395 ? 11.844 7.389 -11.828 1.00 85.62 395 HIS A CA 1
ATOM 3038 C C . HIS A 1 395 ? 13.104 6.876 -11.126 1.00 85.62 395 HIS A C 1
ATOM 3040 O O . HIS A 1 395 ? 14.209 7.304 -11.478 1.00 85.62 395 HIS A O 1
ATOM 3046 N N . GLN A 1 396 ? 12.985 5.918 -10.201 1.00 85.75 396 GLN A N 1
ATOM 3047 C CA . GLN A 1 396 ? 14.115 5.381 -9.432 1.00 85.75 396 GLN A CA 1
ATOM 3048 C C . GLN A 1 396 ? 15.279 4.934 -10.319 1.00 85.75 396 GLN A C 1
ATOM 3050 O O . GLN A 1 396 ? 16.436 5.246 -10.035 1.00 85.75 396 GLN A O 1
ATOM 3055 N N . VAL A 1 397 ? 14.997 4.232 -11.421 1.00 87.81 397 VAL A N 1
ATOM 3056 C CA . VAL A 1 397 ? 16.036 3.739 -12.341 1.00 87.81 397 VAL A CA 1
ATOM 3057 C C . VAL A 1 397 ? 16.796 4.894 -12.994 1.00 87.81 397 VAL A C 1
ATOM 3059 O O . VAL A 1 397 ? 18.018 4.828 -13.137 1.00 87.81 397 VAL A O 1
ATOM 3062 N N . LEU A 1 398 ? 16.098 5.962 -13.384 1.00 89.81 398 LEU A N 1
ATOM 3063 C CA . LEU A 1 398 ? 16.717 7.132 -14.001 1.00 89.81 398 LEU A CA 1
ATOM 3064 C C . LEU A 1 398 ? 17.577 7.896 -12.991 1.00 89.81 398 LEU A C 1
ATOM 3066 O O . LEU A 1 398 ? 18.741 8.167 -13.279 1.00 89.81 398 LEU A O 1
ATOM 3070 N N . VAL A 1 399 ? 17.052 8.175 -11.796 1.00 90.69 399 VAL A N 1
ATOM 3071 C CA . VAL A 1 399 ? 17.785 8.905 -10.749 1.00 90.69 399 VAL A CA 1
ATOM 3072 C C . VAL A 1 399 ? 19.011 8.109 -10.279 1.00 90.69 399 VAL A C 1
ATOM 3074 O O . VAL A 1 399 ? 20.100 8.672 -10.159 1.00 90.69 399 VAL A O 1
ATOM 3077 N N . LYS A 1 400 ? 18.896 6.778 -10.136 1.00 90.19 400 LYS A N 1
ATOM 3078 C CA . LYS A 1 400 ? 20.036 5.883 -9.855 1.00 90.19 400 LYS A CA 1
ATOM 3079 C C . LYS A 1 400 ? 21.088 5.915 -10.975 1.00 90.19 400 LYS A C 1
ATOM 3081 O O . LYS A 1 400 ? 22.282 5.872 -10.688 1.00 90.19 400 LYS A O 1
ATOM 3086 N N . ARG A 1 401 ? 20.687 6.020 -12.251 1.00 92.25 401 ARG A N 1
ATOM 3087 C CA . ARG A 1 401 ? 21.626 6.185 -13.384 1.00 92.25 401 ARG A CA 1
ATOM 3088 C C . ARG A 1 401 ? 22.338 7.540 -13.351 1.00 92.25 401 ARG A C 1
ATOM 3090 O O . ARG A 1 401 ? 23.543 7.574 -13.572 1.00 92.25 401 ARG A O 1
ATOM 3097 N N . ILE A 1 402 ? 21.631 8.623 -13.024 1.00 92.62 402 ILE A N 1
ATOM 3098 C CA . ILE A 1 402 ? 22.215 9.967 -12.866 1.00 92.62 402 ILE A CA 1
ATOM 3099 C C . ILE A 1 402 ? 23.216 9.992 -11.693 1.00 92.62 402 ILE A C 1
ATOM 3101 O O . ILE A 1 402 ? 24.297 10.562 -11.818 1.00 92.62 402 ILE A O 1
ATOM 3105 N N . TYR A 1 403 ? 22.917 9.303 -10.588 1.00 92.19 403 TYR A N 1
ATOM 3106 C CA . TYR A 1 403 ? 23.854 9.133 -9.471 1.00 92.19 403 TYR A CA 1
ATOM 3107 C C . TYR A 1 403 ? 25.120 8.357 -9.872 1.00 92.19 403 TYR A C 1
ATOM 3109 O O . TYR A 1 403 ? 26.236 8.769 -9.564 1.00 92.19 403 TYR A O 1
ATOM 3117 N N . ARG A 1 404 ? 24.970 7.251 -10.616 1.00 92.56 404 ARG A N 1
ATOM 3118 C CA . ARG A 1 404 ? 26.117 6.490 -11.149 1.00 92.56 404 ARG A CA 1
ATOM 3119 C C . ARG A 1 404 ? 26.969 7.322 -12.105 1.00 92.56 404 ARG A C 1
ATOM 3121 O O . ARG A 1 404 ? 28.188 7.192 -12.080 1.00 92.56 404 ARG A O 1
ATOM 3128 N N . LEU A 1 405 ? 26.347 8.194 -12.896 1.00 94.75 405 LEU A N 1
ATOM 3129 C CA . LEU A 1 405 ? 27.052 9.148 -13.751 1.00 94.75 405 LEU A CA 1
ATOM 3130 C C . LEU A 1 405 ? 27.874 10.155 -12.932 1.00 94.75 405 LEU A C 1
ATOM 3132 O O . LEU A 1 405 ? 29.025 10.404 -13.276 1.00 94.75 405 LEU A O 1
ATOM 3136 N N . TRP A 1 406 ? 27.329 10.685 -11.831 1.00 94.81 406 TRP A N 1
ATOM 3137 C CA . TRP A 1 406 ? 28.087 11.543 -10.911 1.00 94.81 406 TRP A CA 1
ATOM 3138 C C . TRP A 1 406 ? 29.318 10.819 -10.345 1.00 94.81 406 TRP A C 1
ATOM 3140 O O . TRP A 1 406 ? 30.432 11.326 -10.462 1.00 94.81 406 TRP A O 1
ATOM 3150 N N . MET A 1 407 ? 29.144 9.597 -9.826 1.00 92.81 407 MET A N 1
ATOM 3151 C CA . MET A 1 407 ? 30.263 8.794 -9.309 1.00 92.81 407 MET A CA 1
ATOM 3152 C C . MET A 1 407 ? 31.324 8.520 -10.384 1.00 92.81 407 MET A C 1
ATOM 3154 O O . MET A 1 407 ? 32.520 8.620 -10.115 1.00 92.81 407 MET A O 1
ATOM 3158 N N . PHE A 1 408 ? 30.895 8.203 -11.609 1.00 95.88 408 PHE A N 1
ATOM 3159 C CA . PHE A 1 408 ? 31.798 7.976 -12.736 1.00 95.88 408 PHE A CA 1
ATOM 3160 C C . PHE A 1 408 ? 32.589 9.237 -13.110 1.00 95.88 408 PHE A C 1
ATOM 3162 O O . PHE A 1 408 ? 33.790 9.157 -13.364 1.00 95.88 408 PHE A O 1
ATOM 3169 N N . TYR A 1 409 ? 31.957 10.412 -13.084 1.00 95.69 409 TYR A N 1
ATOM 3170 C CA . TYR A 1 409 ? 32.643 11.685 -13.309 1.00 95.69 409 TYR A CA 1
ATOM 3171 C C . TYR A 1 409 ? 33.678 11.982 -12.209 1.00 95.69 409 TYR A C 1
ATOM 3173 O O . TYR A 1 409 ? 34.813 12.341 -12.518 1.00 95.69 409 TYR A O 1
ATOM 3181 N N . CYS A 1 410 ? 33.353 11.744 -10.933 1.00 94.50 410 CYS A N 1
ATOM 3182 C CA . CYS A 1 410 ? 34.315 11.872 -9.829 1.00 94.50 410 CYS A CA 1
ATOM 3183 C C . CYS A 1 410 ? 35.510 10.919 -9.984 1.00 94.50 410 CYS A C 1
ATOM 3185 O O . CYS A 1 410 ? 36.658 11.332 -9.821 1.00 94.50 410 CYS A O 1
ATOM 3187 N N . ALA A 1 411 ? 35.257 9.662 -10.362 1.00 95.12 411 ALA A N 1
ATOM 3188 C CA . ALA A 1 411 ? 36.317 8.706 -10.671 1.00 95.12 411 ALA A CA 1
ATOM 3189 C C . ALA A 1 411 ? 37.177 9.175 -11.857 1.00 95.12 411 ALA A C 1
ATOM 3191 O O . ALA A 1 411 ? 38.400 9.069 -11.806 1.00 95.12 411 ALA A O 1
ATOM 3192 N N . THR A 1 412 ? 36.557 9.763 -12.886 1.00 96.44 412 THR A N 1
ATOM 3193 C CA . THR A 1 412 ? 37.256 10.345 -14.043 1.00 96.44 412 THR A CA 1
ATOM 3194 C C . THR A 1 412 ? 38.204 11.467 -13.621 1.00 96.44 412 THR A C 1
ATOM 3196 O O . THR A 1 412 ? 39.349 11.487 -14.062 1.00 96.44 412 THR A O 1
ATOM 3199 N N . LEU A 1 413 ? 37.780 12.363 -12.722 1.00 95.81 413 LEU A N 1
ATOM 3200 C CA . LEU A 1 413 ? 38.652 13.409 -12.171 1.00 95.81 413 LEU A CA 1
ATOM 3201 C C . LEU A 1 413 ? 39.834 12.820 -11.384 1.00 95.81 413 LEU A C 1
ATOM 3203 O O . LEU A 1 413 ? 40.950 13.328 -11.487 1.00 95.81 413 LEU A O 1
ATOM 3207 N N . GLY A 1 414 ? 39.613 11.731 -10.641 1.00 95.44 414 GLY A N 1
ATOM 3208 C CA . GLY A 1 414 ? 40.675 11.015 -9.928 1.00 95.44 414 GLY A CA 1
ATOM 3209 C C . GLY A 1 414 ? 41.697 10.382 -10.876 1.00 95.44 414 GLY A C 1
ATOM 3210 O O . GLY A 1 414 ? 42.901 10.557 -10.704 1.00 95.44 414 GLY A O 1
ATOM 3211 N N . VAL A 1 415 ? 41.225 9.714 -11.930 1.00 95.94 415 VAL A N 1
ATOM 3212 C CA . VAL A 1 415 ? 42.089 9.163 -12.987 1.00 95.94 415 VAL A CA 1
ATOM 3213 C C . VAL A 1 415 ? 42.831 10.279 -13.730 1.00 95.94 415 VAL A C 1
ATOM 3215 O O . VAL A 1 415 ? 44.019 10.147 -14.016 1.00 95.94 415 VAL A O 1
ATOM 3218 N N . ASN A 1 416 ? 42.171 11.409 -13.987 1.00 96.06 416 ASN A N 1
ATOM 3219 C CA . ASN A 1 416 ? 42.782 12.579 -14.611 1.00 96.06 416 ASN A CA 1
ATOM 3220 C C . ASN A 1 416 ? 43.914 13.176 -13.759 1.00 96.06 416 ASN A C 1
ATOM 3222 O O . ASN A 1 416 ? 44.930 13.585 -14.312 1.00 96.06 416 ASN A O 1
ATOM 3226 N N . LEU A 1 417 ? 43.790 13.181 -12.427 1.00 95.94 417 LEU A N 1
ATOM 3227 C CA . LEU A 1 417 ? 44.874 13.603 -11.535 1.00 95.94 417 LEU A CA 1
ATOM 3228 C C . LEU A 1 417 ? 46.115 12.710 -11.692 1.00 95.94 417 LEU A C 1
ATOM 3230 O O . LEU A 1 417 ? 47.229 13.223 -11.805 1.00 95.94 417 LEU A O 1
ATOM 3234 N N . ILE A 1 418 ? 45.921 11.387 -11.754 1.00 94.69 418 ILE A N 1
ATOM 3235 C CA . ILE A 1 418 ? 47.005 10.415 -11.977 1.00 94.69 418 ILE A CA 1
ATOM 3236 C C . ILE A 1 418 ? 47.637 10.628 -13.359 1.00 94.69 418 ILE A C 1
ATOM 3238 O O . ILE A 1 418 ? 48.860 10.623 -13.489 1.00 94.69 418 ILE A O 1
ATOM 3242 N N . ALA A 1 419 ? 46.827 10.874 -14.387 1.00 93.81 419 ALA A N 1
ATOM 3243 C CA . ALA A 1 419 ? 47.323 11.146 -15.731 1.00 93.81 419 ALA A CA 1
ATOM 3244 C C . ALA A 1 419 ? 48.108 12.462 -15.822 1.00 93.81 419 ALA A C 1
ATOM 3246 O O . ALA A 1 419 ? 49.172 12.488 -16.435 1.00 93.81 419 ALA A O 1
ATOM 3247 N N . CYS A 1 420 ? 47.654 13.533 -15.165 1.00 92.75 420 CYS A N 1
ATOM 3248 C CA . CYS A 1 420 ? 48.406 14.786 -15.092 1.00 92.75 420 CYS A CA 1
ATOM 3249 C C . CYS A 1 420 ? 49.722 14.627 -14.310 1.00 92.75 420 CYS A C 1
ATOM 3251 O O . CYS A 1 420 ? 50.702 15.296 -14.634 1.00 92.75 420 CYS A O 1
ATOM 3253 N N . LEU A 1 421 ? 49.773 13.739 -13.310 1.00 92.88 421 LEU A N 1
ATOM 3254 C CA . LEU A 1 421 ? 51.016 13.395 -12.614 1.00 92.88 421 LEU A CA 1
ATOM 3255 C C . LEU A 1 421 ? 51.982 12.650 -13.545 1.00 92.88 421 LEU A C 1
ATOM 3257 O O . LEU A 1 421 ? 53.155 13.009 -13.621 1.00 92.88 421 LEU A O 1
ATOM 3261 N N . ALA A 1 422 ? 51.489 11.658 -14.292 1.00 90.56 422 ALA A N 1
ATOM 3262 C CA . ALA A 1 422 ? 52.279 10.941 -15.292 1.00 90.56 422 ALA A CA 1
ATOM 3263 C C . ALA A 1 422 ? 52.789 11.883 -16.396 1.00 90.56 422 ALA A C 1
ATOM 3265 O O . ALA A 1 422 ? 53.946 11.782 -16.805 1.00 90.56 422 ALA A O 1
ATOM 3266 N N . TRP A 1 423 ? 51.959 12.839 -16.826 1.00 90.12 423 TRP A N 1
ATOM 3267 C CA . TRP A 1 423 ? 52.348 13.894 -17.759 1.00 90.12 423 TRP A CA 1
ATOM 3268 C C . TRP A 1 423 ? 53.491 14.741 -17.186 1.00 90.12 423 TRP A C 1
ATOM 3270 O O . TRP A 1 423 ? 54.495 14.952 -17.863 1.00 90.12 423 TRP A O 1
ATOM 3280 N N . TRP A 1 424 ? 53.397 15.173 -15.926 1.00 91.88 424 TRP A N 1
ATOM 3281 C CA . TRP A 1 424 ? 54.452 15.963 -15.288 1.00 91.88 424 TRP A CA 1
ATOM 3282 C C . TRP A 1 424 ? 55.773 15.188 -15.154 1.00 91.88 424 TRP A C 1
ATOM 3284 O O . TRP A 1 424 ? 56.822 15.694 -15.551 1.00 91.88 424 TRP A O 1
ATOM 3294 N N . ILE A 1 425 ? 55.724 13.935 -14.687 1.00 88.75 425 ILE A N 1
ATOM 3295 C CA . ILE A 1 425 ? 56.905 13.056 -14.584 1.00 88.75 425 ILE A CA 1
ATOM 3296 C C . ILE A 1 425 ? 57.530 12.815 -15.966 1.00 88.75 425 ILE A C 1
ATOM 3298 O O . ILE A 1 425 ? 58.749 12.769 -16.102 1.00 88.75 425 ILE A O 1
ATOM 3302 N N . GLY A 1 426 ? 56.702 12.708 -17.006 1.00 82.44 426 GLY A N 1
ATOM 3303 C CA . GLY A 1 426 ? 57.118 12.487 -18.388 1.00 82.44 426 GLY A CA 1
ATOM 3304 C C . GLY A 1 426 ? 57.745 13.691 -19.094 1.00 82.44 426 GLY A C 1
ATOM 3305 O O . GLY A 1 426 ? 57.867 13.622 -20.312 1.00 82.44 426 GLY A O 1
ATOM 3306 N N . SER A 1 427 ? 58.141 14.752 -18.374 1.00 79.44 427 SER A N 1
ATOM 3307 C CA . SER A 1 427 ? 58.636 16.065 -18.855 1.00 79.44 427 SER A CA 1
ATOM 3308 C C . SER A 1 427 ? 57.574 17.103 -19.263 1.00 79.44 427 SER A C 1
ATOM 3310 O O . SER A 1 427 ? 57.883 18.114 -19.891 1.00 79.44 427 SER A O 1
ATOM 3312 N N . GLY A 1 428 ? 56.313 16.901 -18.876 1.00 78.06 428 GLY A N 1
ATOM 3313 C CA . GLY A 1 428 ? 55.235 17.874 -19.068 1.00 78.06 428 GLY A CA 1
ATOM 3314 C C . GLY A 1 428 ? 55.198 19.004 -18.032 1.00 78.06 428 GLY A C 1
ATOM 3315 O O . GLY A 1 428 ? 55.899 18.993 -17.023 1.00 78.06 428 GLY A O 1
ATOM 3316 N N . GLN A 1 429 ? 54.324 19.990 -18.254 1.00 80.56 429 GLN A N 1
ATOM 3317 C CA . GLN A 1 429 ? 54.140 21.113 -17.327 1.00 80.56 429 GLN A CA 1
ATOM 3318 C C . GLN A 1 429 ? 53.364 20.696 -16.066 1.00 80.56 429 GLN A C 1
ATOM 3320 O O . GLN A 1 429 ? 52.223 20.235 -16.151 1.00 80.56 429 GLN A O 1
ATOM 3325 N N . GLY A 1 430 ? 53.930 20.968 -14.885 1.00 84.00 430 GLY A N 1
ATOM 3326 C CA . GLY A 1 430 ? 53.300 20.677 -13.587 1.00 84.00 430 GLY A CA 1
ATOM 3327 C C . GLY A 1 430 ? 52.025 21.479 -13.286 1.00 84.00 430 GLY A C 1
ATOM 3328 O O . GLY A 1 430 ? 51.234 21.082 -12.431 1.00 84.00 430 GLY A O 1
ATOM 3329 N N . ALA A 1 431 ? 51.763 22.567 -14.021 1.00 87.44 431 ALA A N 1
ATOM 3330 C CA . ALA A 1 431 ? 50.542 23.368 -13.876 1.00 87.44 431 ALA A CA 1
ATOM 3331 C C . ALA A 1 431 ? 49.260 22.539 -14.095 1.00 87.44 431 ALA A C 1
ATOM 3333 O O . ALA A 1 431 ? 48.273 22.724 -13.383 1.00 87.44 431 ALA A O 1
ATOM 3334 N N . ASN A 1 432 ? 49.287 21.567 -15.017 1.00 88.56 432 ASN A N 1
ATOM 3335 C CA . ASN A 1 432 ? 48.146 20.684 -15.273 1.00 88.56 432 ASN A CA 1
ATOM 3336 C C . ASN A 1 432 ? 47.839 19.763 -14.087 1.00 88.56 432 ASN A C 1
ATOM 3338 O O . ASN A 1 432 ? 46.674 19.471 -13.827 1.00 88.56 432 ASN A O 1
ATOM 3342 N N . PHE A 1 433 ? 48.864 19.324 -13.354 1.00 92.56 433 PHE A N 1
ATOM 3343 C CA . PHE A 1 433 ? 48.687 18.521 -12.146 1.00 92.56 433 PHE A CA 1
ATOM 3344 C C . PHE A 1 433 ? 48.072 19.349 -11.014 1.00 92.56 433 PHE A C 1
ATOM 3346 O O . PHE A 1 433 ? 47.071 18.934 -10.431 1.00 92.56 433 PHE A O 1
ATOM 3353 N N . GLY A 1 434 ? 48.603 20.552 -10.765 1.00 90.75 434 GLY A N 1
ATOM 3354 C CA . GLY A 1 434 ? 48.048 21.461 -9.757 1.00 90.75 434 GLY A CA 1
ATOM 3355 C C . GLY A 1 434 ? 46.582 21.809 -10.032 1.00 90.75 434 GLY A C 1
ATOM 3356 O O . GLY A 1 434 ? 45.742 21.735 -9.137 1.00 90.75 434 GLY A O 1
ATOM 3357 N N . LEU A 1 435 ? 46.243 22.108 -11.288 1.00 91.06 435 LEU A N 1
ATOM 3358 C CA . LEU A 1 435 ? 44.875 22.443 -11.671 1.00 91.06 435 LEU A CA 1
ATOM 3359 C C . LEU A 1 435 ? 43.938 21.217 -11.660 1.00 91.06 435 LEU A C 1
ATOM 3361 O O . LEU A 1 435 ? 42.797 21.336 -11.224 1.00 91.06 435 LEU A O 1
ATOM 3365 N N . ALA A 1 436 ? 44.416 20.021 -12.032 1.00 93.31 436 ALA A N 1
ATOM 3366 C CA . ALA A 1 436 ? 43.651 18.775 -11.893 1.00 93.31 436 ALA A CA 1
ATOM 3367 C C . ALA A 1 436 ? 43.307 18.456 -10.430 1.00 93.31 436 ALA A C 1
ATOM 3369 O O . ALA A 1 436 ? 42.210 17.975 -10.140 1.00 93.31 436 ALA A O 1
ATOM 3370 N N . PHE A 1 437 ? 44.220 18.757 -9.504 1.00 93.44 437 PHE A N 1
ATOM 3371 C CA . PHE A 1 437 ? 43.986 18.609 -8.070 1.00 93.44 437 PHE A CA 1
ATOM 3372 C C . PHE A 1 437 ? 42.898 19.571 -7.575 1.00 93.44 437 PHE A C 1
ATOM 3374 O O . PHE A 1 437 ? 41.967 19.153 -6.883 1.00 93.44 437 PHE A O 1
ATOM 3381 N N . VAL A 1 438 ? 42.955 20.838 -8.004 1.00 93.12 438 VAL A N 1
ATOM 3382 C CA . VAL A 1 438 ? 41.902 21.830 -7.727 1.00 93.12 438 VAL A CA 1
ATOM 3383 C C . VAL A 1 438 ? 40.558 21.373 -8.298 1.00 93.12 438 VAL A C 1
ATOM 3385 O O . VAL A 1 438 ? 39.552 21.422 -7.591 1.00 93.12 438 VAL A O 1
ATOM 3388 N N . TRP A 1 439 ? 40.522 20.864 -9.535 1.00 91.88 439 TRP A N 1
ATOM 3389 C CA . TRP A 1 439 ? 39.293 20.348 -10.143 1.00 91.88 439 TRP A CA 1
ATOM 3390 C C . TRP A 1 439 ? 38.705 19.163 -9.389 1.00 91.88 439 TRP A C 1
ATOM 3392 O O . TRP A 1 439 ? 37.496 19.137 -9.168 1.00 91.88 439 TRP A O 1
ATOM 3402 N N . LEU A 1 440 ? 39.525 18.209 -8.950 1.00 93.56 440 LEU A N 1
ATOM 3403 C CA . LEU A 1 440 ? 39.050 17.072 -8.167 1.00 93.56 440 LEU A CA 1
ATOM 3404 C C . LEU A 1 440 ? 38.399 17.525 -6.852 1.00 93.56 440 LEU A C 1
ATOM 3406 O O . LEU A 1 440 ? 37.304 17.061 -6.526 1.00 93.56 440 LEU A O 1
ATOM 3410 N N . LEU A 1 441 ? 39.039 18.449 -6.129 1.00 91.19 441 LEU A N 1
ATOM 3411 C CA . LEU A 1 441 ? 38.547 18.947 -4.842 1.00 91.19 441 LEU A CA 1
ATOM 3412 C C . LEU A 1 441 ? 37.324 19.856 -4.972 1.00 91.19 441 LEU A C 1
ATOM 3414 O O . LEU A 1 441 ? 36.423 19.773 -4.142 1.00 91.19 441 LEU A O 1
ATOM 3418 N N . LEU A 1 442 ? 37.276 20.711 -5.995 1.00 90.50 442 LEU A N 1
ATOM 3419 C CA . LEU A 1 442 ? 36.189 21.670 -6.180 1.00 90.50 442 LEU A CA 1
ATOM 3420 C C . LEU A 1 442 ? 34.984 21.039 -6.883 1.00 90.50 442 LEU A C 1
ATOM 3422 O O . LEU A 1 442 ? 33.850 21.165 -6.417 1.00 90.50 442 LEU A O 1
ATOM 3426 N N . PHE A 1 443 ? 35.201 20.353 -8.007 1.00 90.69 443 PHE A N 1
ATOM 3427 C CA . PHE A 1 443 ? 34.100 19.859 -8.832 1.00 90.69 443 PHE A CA 1
ATOM 3428 C C . PHE A 1 443 ? 33.418 18.633 -8.247 1.00 90.69 443 PHE A C 1
ATOM 3430 O O . PHE A 1 443 ? 32.230 18.469 -8.494 1.00 90.69 443 PHE A O 1
ATOM 3437 N N . THR A 1 444 ? 34.072 17.811 -7.428 1.00 89.69 444 THR A N 1
ATOM 3438 C CA . THR A 1 444 ? 33.411 16.667 -6.771 1.00 89.69 444 THR A CA 1
ATOM 3439 C C . THR A 1 444 ? 32.255 17.090 -5.845 1.00 89.69 444 THR A C 1
ATOM 3441 O O . THR A 1 444 ? 31.119 16.676 -6.093 1.00 89.69 444 THR A O 1
ATOM 3444 N N . PRO A 1 445 ? 32.457 17.951 -4.829 1.00 87.94 445 PRO A N 1
ATOM 3445 C CA . PRO A 1 445 ? 31.360 18.416 -3.980 1.00 87.94 445 PRO A CA 1
ATOM 3446 C C . PRO A 1 445 ? 30.424 19.389 -4.710 1.00 87.94 445 PRO A C 1
ATOM 3448 O O . PRO A 1 445 ? 29.209 19.325 -4.518 1.00 87.94 445 PRO A O 1
ATOM 3451 N N . CYS A 1 446 ? 30.951 20.257 -5.583 1.00 89.00 446 CYS A N 1
ATOM 3452 C CA . CYS A 1 446 ? 30.130 21.215 -6.327 1.00 89.00 446 CYS A CA 1
ATOM 3453 C C . CYS A 1 446 ? 29.169 20.506 -7.291 1.00 89.00 446 CYS A C 1
ATOM 3455 O O . CYS A 1 446 ? 27.982 20.806 -7.299 1.00 89.00 446 CYS A O 1
ATOM 3457 N N . SER A 1 447 ? 29.627 19.499 -8.040 1.00 90.75 447 SER A N 1
ATOM 3458 C CA . SER A 1 447 ? 28.766 18.709 -8.936 1.00 90.75 447 SER A CA 1
ATOM 3459 C C . SER A 1 447 ? 27.622 18.016 -8.189 1.00 90.75 447 SER A C 1
ATOM 3461 O O . SER A 1 447 ? 26.476 18.009 -8.647 1.00 90.75 447 SER A O 1
ATOM 3463 N N . TYR A 1 448 ? 27.908 17.500 -6.992 1.00 89.81 448 TYR A N 1
ATOM 3464 C CA . TYR A 1 448 ? 26.894 16.885 -6.148 1.00 89.81 448 TYR A CA 1
ATOM 3465 C C . TYR A 1 448 ? 25.823 17.901 -5.726 1.00 89.81 448 TYR A C 1
ATOM 3467 O O . TYR A 1 448 ? 24.627 17.677 -5.919 1.00 89.81 448 TYR A O 1
ATOM 3475 N N . VAL A 1 449 ? 26.246 19.040 -5.171 1.00 87.50 449 VAL A N 1
ATOM 3476 C CA . VAL A 1 449 ? 25.340 20.061 -4.622 1.00 87.50 449 VAL A CA 1
ATOM 3477 C C . VAL A 1 449 ? 24.592 20.814 -5.716 1.00 87.50 449 VAL A C 1
ATOM 3479 O O . VAL A 1 449 ? 23.414 21.116 -5.541 1.00 87.50 449 VAL A O 1
ATOM 3482 N N . CYS A 1 450 ? 25.258 21.116 -6.824 1.00 85.81 450 CYS A N 1
ATOM 3483 C CA . CYS A 1 450 ? 24.774 22.071 -7.811 1.00 85.81 450 CYS A CA 1
ATOM 3484 C C . CYS A 1 450 ? 24.021 21.415 -8.969 1.00 85.81 450 CYS A C 1
ATOM 3486 O O . CYS A 1 450 ? 23.249 22.104 -9.624 1.00 85.81 450 CYS A O 1
ATOM 3488 N N . TRP A 1 451 ? 24.162 20.107 -9.222 1.00 90.69 451 TRP A N 1
ATOM 3489 C CA . TRP A 1 451 ? 23.308 19.452 -10.223 1.00 90.69 451 TRP A CA 1
ATOM 3490 C C . TRP A 1 451 ? 22.711 18.118 -9.789 1.00 90.69 451 TRP A C 1
ATOM 3492 O O . TRP A 1 451 ? 21.524 17.905 -10.033 1.00 90.69 451 TRP A O 1
ATOM 3502 N N . PHE A 1 452 ? 23.444 17.236 -9.105 1.00 92.25 452 PHE A N 1
ATOM 3503 C CA . PHE A 1 452 ? 22.856 15.951 -8.711 1.00 92.25 452 PHE A CA 1
ATOM 3504 C C . PHE A 1 452 ? 21.728 16.143 -7.689 1.00 92.25 452 PHE A C 1
ATOM 3506 O O . PHE A 1 452 ? 20.631 15.610 -7.852 1.00 92.25 452 PHE A O 1
ATOM 3513 N N . ARG A 1 453 ? 21.968 16.953 -6.656 1.00 87.50 453 ARG A N 1
ATOM 3514 C CA . ARG A 1 453 ? 20.993 17.222 -5.598 1.00 87.50 453 ARG A CA 1
ATOM 3515 C C . ARG A 1 453 ? 19.746 17.963 -6.113 1.00 87.50 453 ARG A C 1
ATOM 3517 O O . ARG A 1 453 ? 18.650 17.562 -5.723 1.00 87.50 453 ARG A O 1
ATOM 3524 N N . PRO A 1 454 ? 19.852 18.971 -7.002 1.00 89.94 454 PRO A N 1
ATOM 3525 C CA . PRO A 1 454 ? 18.701 19.511 -7.720 1.00 89.94 454 PRO A CA 1
ATOM 3526 C C . PRO A 1 454 ? 17.935 18.451 -8.509 1.00 89.94 454 PRO A C 1
ATOM 3528 O O . PRO A 1 454 ? 16.720 18.379 -8.364 1.00 89.94 454 PRO A O 1
ATOM 3531 N N . ALA A 1 455 ? 18.611 17.568 -9.254 1.00 89.25 455 ALA A N 1
ATOM 3532 C CA . ALA A 1 455 ? 17.940 16.478 -9.969 1.00 89.25 455 ALA A CA 1
ATOM 3533 C C . ALA A 1 455 ? 17.176 15.551 -9.010 1.00 89.25 455 ALA A C 1
ATOM 3535 O O . ALA A 1 455 ? 16.010 15.240 -9.234 1.00 89.25 455 ALA A O 1
ATOM 3536 N N . TYR A 1 456 ? 17.814 15.148 -7.909 1.00 88.50 456 TYR A N 1
ATOM 3537 C CA . TYR A 1 456 ? 17.207 14.310 -6.877 1.00 88.50 456 TYR A CA 1
ATOM 3538 C C . TYR A 1 456 ? 15.949 14.958 -6.284 1.00 88.50 456 TYR A C 1
ATOM 3540 O O . TYR A 1 456 ? 14.891 14.335 -6.226 1.00 88.50 456 TYR A O 1
ATOM 3548 N N . LYS A 1 457 ? 16.036 16.240 -5.904 1.00 85.31 457 LYS A N 1
ATOM 3549 C CA . LYS A 1 457 ? 14.896 17.004 -5.379 1.00 85.31 457 LYS A CA 1
ATOM 3550 C C . LYS A 1 457 ? 13.783 17.181 -6.410 1.00 85.31 457 LYS A C 1
ATOM 3552 O O . LYS A 1 457 ? 12.615 17.106 -6.038 1.00 85.31 457 LYS A O 1
ATOM 3557 N N . ALA A 1 458 ? 14.138 17.396 -7.676 1.00 86.25 458 ALA A N 1
ATOM 3558 C CA . ALA A 1 458 ? 13.184 17.551 -8.766 1.00 86.25 458 ALA A CA 1
ATOM 3559 C C . ALA A 1 458 ? 12.318 16.297 -8.929 1.00 86.25 458 ALA A C 1
ATOM 3561 O O . ALA A 1 458 ? 11.099 16.406 -8.953 1.00 86.25 458 ALA A O 1
ATOM 3562 N N . PHE A 1 459 ? 12.932 15.110 -8.939 1.00 87.69 459 PHE A N 1
ATOM 3563 C CA . PHE A 1 459 ? 12.206 13.842 -9.058 1.00 87.69 459 PHE A CA 1
ATOM 3564 C C . PHE A 1 459 ? 11.495 13.399 -7.773 1.00 87.69 459 PHE A C 1
ATOM 3566 O O . PHE A 1 459 ? 10.481 12.711 -7.859 1.00 87.69 459 PHE A O 1
ATOM 3573 N N . ARG A 1 460 ? 11.993 13.788 -6.592 1.00 84.81 460 ARG A N 1
ATOM 3574 C CA . ARG A 1 460 ? 11.339 13.498 -5.304 1.00 84.81 460 ARG A CA 1
ATOM 3575 C C . ARG A 1 460 ? 10.006 14.229 -5.146 1.00 84.81 460 ARG A C 1
ATOM 3577 O O . ARG A 1 460 ? 9.053 13.661 -4.629 1.00 84.81 460 ARG A O 1
ATOM 3584 N N . ALA A 1 461 ? 9.961 15.499 -5.537 1.00 74.81 461 ALA A N 1
ATOM 3585 C CA . ALA A 1 461 ? 8.850 16.391 -5.202 1.00 74.81 461 ALA A CA 1
ATOM 3586 C C . ALA A 1 461 ? 8.195 17.058 -6.421 1.00 74.81 461 ALA A C 1
ATOM 3588 O O . ALA A 1 461 ? 7.527 18.073 -6.270 1.00 74.81 461 ALA A O 1
ATOM 3589 N N . ASP A 1 462 ? 8.448 16.525 -7.619 1.00 75.06 462 ASP A N 1
ATOM 3590 C CA . ASP A 1 462 ? 7.946 17.032 -8.906 1.00 75.06 462 ASP A CA 1
ATOM 3591 C C . ASP A 1 462 ? 8.089 18.564 -9.076 1.00 75.06 462 ASP A C 1
ATOM 3593 O O . ASP A 1 462 ? 7.183 19.278 -9.507 1.00 75.06 462 ASP A O 1
ATOM 3597 N N . SER A 1 463 ? 9.251 19.097 -8.676 1.00 80.31 463 SER A N 1
ATOM 3598 C CA . SER A 1 463 ? 9.489 20.545 -8.606 1.00 80.31 463 SER A CA 1
ATOM 3599 C C . SER A 1 463 ? 10.091 21.095 -9.897 1.00 80.31 463 SER A C 1
ATOM 3601 O O . SER A 1 463 ? 11.241 20.802 -10.247 1.00 80.31 463 SER A O 1
ATOM 3603 N N . SER A 1 464 ? 9.345 21.983 -10.556 1.00 80.69 464 SER A N 1
ATOM 3604 C CA . SER A 1 464 ? 9.736 22.640 -11.810 1.00 80.69 464 SER A CA 1
ATOM 3605 C C . SER A 1 464 ? 10.958 23.540 -11.632 1.00 80.69 464 SER A C 1
ATOM 3607 O O . SER A 1 464 ? 11.812 23.613 -12.518 1.00 80.69 464 SER A O 1
ATOM 3609 N N . PHE A 1 465 ? 11.086 24.189 -10.470 1.00 81.56 465 PHE A N 1
ATOM 3610 C CA . PHE A 1 465 ? 12.265 24.995 -10.147 1.00 81.56 465 PHE A CA 1
ATOM 3611 C C . PHE A 1 465 ? 13.543 24.146 -10.077 1.00 81.56 465 PHE A C 1
ATOM 3613 O O . PHE A 1 465 ? 14.556 24.486 -10.693 1.00 81.56 465 PHE A O 1
ATOM 3620 N N . ASN A 1 466 ? 13.495 23.010 -9.373 1.00 86.50 466 ASN A N 1
ATOM 3621 C CA . ASN A 1 466 ? 14.648 22.118 -9.249 1.00 86.50 466 ASN A CA 1
ATOM 3622 C C . ASN A 1 466 ? 15.020 21.472 -10.598 1.00 86.50 466 ASN A C 1
ATOM 3624 O O . ASN A 1 466 ? 16.208 21.301 -10.878 1.00 86.50 466 ASN A O 1
ATOM 3628 N N . PHE A 1 467 ? 14.037 21.193 -11.466 1.00 88.06 467 PHE A N 1
ATOM 3629 C CA . PHE A 1 467 ? 14.297 20.794 -12.855 1.00 88.06 467 PHE A CA 1
ATOM 3630 C C . PHE A 1 467 ? 15.030 21.886 -13.646 1.00 88.06 467 PHE A C 1
ATOM 3632 O O . PHE A 1 467 ? 16.003 21.585 -14.336 1.00 88.06 467 PHE A O 1
ATOM 3639 N N . MET A 1 468 ? 14.623 23.153 -13.527 1.00 87.31 468 MET A N 1
ATOM 3640 C CA . MET A 1 468 ? 15.281 24.269 -14.221 1.00 87.31 468 MET A CA 1
ATOM 3641 C C . MET A 1 468 ? 16.727 24.475 -13.745 1.00 87.31 468 MET A C 1
ATOM 3643 O O . MET A 1 468 ? 17.638 24.600 -14.566 1.00 87.31 468 MET A O 1
ATOM 3647 N N . ALA A 1 469 ? 16.944 24.449 -12.426 1.00 86.56 469 ALA A N 1
ATOM 3648 C CA . ALA A 1 469 ? 18.275 24.538 -11.828 1.00 86.56 469 ALA A CA 1
ATOM 3649 C C . ALA A 1 469 ? 19.182 23.391 -12.303 1.00 86.56 469 ALA A C 1
ATOM 3651 O O . ALA A 1 469 ? 20.333 23.626 -12.676 1.00 86.56 469 ALA A O 1
ATOM 3652 N N . PHE A 1 470 ? 18.642 22.167 -12.366 1.00 92.12 470 PHE A N 1
ATOM 3653 C CA . PHE A 1 470 ? 19.341 21.027 -12.947 1.00 92.12 470 PHE A CA 1
ATOM 3654 C C . PHE A 1 470 ? 19.727 21.283 -14.409 1.00 92.12 470 PHE A C 1
ATOM 3656 O O . PHE A 1 470 ? 20.903 21.164 -14.726 1.00 92.12 470 PHE A O 1
ATOM 3663 N N . PHE A 1 471 ? 18.804 21.674 -15.296 1.00 92.38 471 PHE A N 1
ATOM 3664 C CA . PHE A 1 471 ? 19.135 21.861 -16.717 1.00 92.38 471 PHE A CA 1
ATOM 3665 C C . PHE A 1 471 ? 20.202 22.929 -16.959 1.00 92.38 471 PHE A C 1
ATOM 3667 O O . PHE A 1 471 ? 21.089 22.716 -17.784 1.00 92.38 471 PHE A O 1
ATOM 3674 N N . PHE A 1 472 ? 20.145 24.053 -16.242 1.00 90.75 472 PHE A N 1
ATOM 3675 C CA . PHE A 1 472 ? 21.120 25.129 -16.407 1.00 90.75 472 PHE A CA 1
ATOM 3676 C C . PHE A 1 472 ? 22.520 24.696 -15.953 1.00 90.75 472 PHE A C 1
ATOM 3678 O O . PHE A 1 472 ? 23.483 24.772 -16.717 1.00 90.75 472 PHE A O 1
ATOM 3685 N N . ILE A 1 473 ? 22.629 24.178 -14.727 1.00 92.56 473 ILE A N 1
ATOM 3686 C CA . ILE A 1 473 ? 23.926 23.839 -14.133 1.00 92.56 473 ILE A CA 1
ATOM 3687 C C . ILE A 1 473 ? 24.499 22.567 -14.764 1.00 92.56 473 ILE A C 1
ATOM 3689 O O . ILE A 1 473 ? 25.684 22.515 -15.091 1.00 92.56 473 ILE A O 1
ATOM 3693 N N . PHE A 1 474 ? 23.670 21.548 -14.988 1.00 94.50 474 PHE A N 1
ATOM 3694 C CA . PHE A 1 474 ? 24.093 20.313 -15.644 1.00 94.50 474 PHE A CA 1
ATOM 3695 C C . PHE A 1 474 ? 24.434 20.537 -17.123 1.00 94.50 474 PHE A C 1
ATOM 3697 O O . PHE A 1 474 ? 25.349 19.902 -17.639 1.00 94.50 474 PHE A O 1
ATOM 3704 N N . GLY A 1 475 ? 23.762 21.479 -17.796 1.00 93.88 475 GLY A N 1
ATOM 3705 C CA . GLY A 1 475 ? 24.116 21.914 -19.148 1.00 93.88 475 GLY A CA 1
ATOM 3706 C C . GLY A 1 475 ? 25.493 22.580 -19.208 1.00 93.88 475 GLY A C 1
ATOM 3707 O O . GLY A 1 475 ? 26.313 22.215 -20.051 1.00 93.88 475 GLY A O 1
ATOM 3708 N N . ALA A 1 476 ? 25.795 23.490 -18.276 1.00 93.88 476 ALA A N 1
ATOM 3709 C CA . ALA A 1 476 ? 27.129 24.085 -18.162 1.00 93.88 476 ALA A CA 1
ATOM 3710 C C . ALA A 1 476 ? 28.204 23.029 -17.840 1.00 93.88 476 ALA A C 1
ATOM 3712 O O . ALA A 1 476 ? 29.273 23.022 -18.450 1.00 93.88 476 ALA A O 1
ATOM 3713 N N . GLN A 1 477 ? 27.896 22.090 -16.938 1.00 94.19 477 GLN A N 1
ATOM 3714 C CA . GLN A 1 477 ? 28.767 20.960 -16.612 1.00 94.19 477 GLN A CA 1
ATOM 3715 C C . GLN A 1 477 ? 29.027 20.061 -17.831 1.00 94.19 477 GLN A C 1
ATOM 3717 O O . GLN A 1 477 ? 30.154 19.617 -18.027 1.00 94.19 477 GLN A O 1
ATOM 3722 N N . PHE A 1 478 ? 28.021 19.814 -18.672 1.00 96.19 478 PHE A N 1
ATOM 3723 C CA . PHE A 1 478 ? 28.188 19.055 -19.910 1.00 96.19 478 PHE A CA 1
ATOM 3724 C C . PHE A 1 478 ? 29.178 19.739 -20.863 1.00 96.19 478 PHE A C 1
ATOM 3726 O O . PHE A 1 478 ? 30.110 19.089 -21.335 1.00 96.19 478 PHE A O 1
ATOM 3733 N N . VAL A 1 479 ? 29.035 21.050 -21.091 1.00 95.62 479 VAL A N 1
ATOM 3734 C CA . VAL A 1 479 ? 29.974 21.826 -21.926 1.00 95.62 479 VAL A CA 1
ATOM 3735 C C . VAL A 1 479 ? 31.392 21.758 -21.357 1.00 95.62 479 VAL A C 1
ATOM 3737 O O . VAL A 1 479 ? 32.345 21.486 -22.084 1.00 95.62 479 VAL A O 1
ATOM 3740 N N . LEU A 1 480 ? 31.527 21.934 -20.043 1.00 93.50 480 LEU A N 1
ATOM 3741 C CA . LEU A 1 480 ? 32.792 21.816 -19.325 1.00 93.50 480 LEU A CA 1
ATOM 3742 C C . LEU A 1 480 ? 33.442 20.435 -19.521 1.00 93.50 480 LEU A C 1
ATOM 3744 O O . LEU A 1 480 ? 34.632 20.345 -19.813 1.00 93.50 480 LEU A O 1
ATOM 3748 N N . THR A 1 481 ? 32.665 19.359 -19.418 1.00 95.25 481 THR A N 1
ATOM 3749 C CA . THR A 1 481 ? 33.154 17.989 -19.617 1.00 95.25 481 THR A CA 1
ATOM 3750 C C . THR A 1 481 ? 33.550 17.714 -21.071 1.00 95.25 481 THR A C 1
ATOM 3752 O O . THR A 1 481 ? 34.519 16.994 -21.305 1.00 95.25 481 THR A O 1
ATOM 3755 N N . VAL A 1 482 ? 32.893 18.338 -22.054 1.00 96.50 482 VAL A N 1
ATOM 3756 C CA . VAL A 1 482 ? 33.337 18.302 -23.460 1.00 96.50 482 VAL A CA 1
ATOM 3757 C C . VAL A 1 482 ? 34.687 19.009 -23.628 1.00 96.50 482 VAL A C 1
ATOM 3759 O O . VAL A 1 482 ? 35.582 18.465 -24.272 1.00 96.50 482 VAL A O 1
ATOM 3762 N N . ILE A 1 483 ? 34.882 20.173 -23.001 1.00 94.38 483 ILE A N 1
ATOM 3763 C CA . ILE A 1 483 ? 36.173 20.886 -23.009 1.00 94.38 483 ILE A CA 1
ATOM 3764 C C . ILE A 1 483 ? 37.275 20.027 -22.363 1.00 94.38 483 ILE A C 1
ATOM 3766 O O . ILE A 1 483 ? 38.380 19.936 -22.900 1.00 94.38 483 ILE A O 1
ATOM 3770 N N . GLN A 1 484 ? 36.973 19.342 -21.255 1.00 94.12 484 GLN A N 1
ATOM 3771 C CA . GLN A 1 484 ? 37.900 18.409 -20.600 1.00 94.12 484 GLN A CA 1
ATOM 3772 C C . GLN A 1 484 ? 38.237 17.198 -21.481 1.00 94.12 484 GLN A C 1
ATOM 3774 O O . GLN A 1 484 ? 39.390 16.771 -21.507 1.00 94.12 484 GLN A O 1
ATOM 3779 N N . ALA A 1 485 ? 37.267 16.676 -22.239 1.00 96.06 485 ALA A N 1
ATOM 3780 C CA . ALA A 1 485 ? 37.498 15.598 -23.198 1.00 96.06 485 ALA A CA 1
ATOM 3781 C C . ALA A 1 485 ? 38.415 16.038 -24.351 1.00 96.06 485 ALA A C 1
ATOM 3783 O O . ALA A 1 485 ? 39.257 15.259 -24.794 1.00 96.06 485 ALA A O 1
ATOM 3784 N N . ILE A 1 486 ? 38.290 17.286 -24.816 1.00 95.25 486 ILE A N 1
ATOM 3785 C CA . ILE A 1 486 ? 39.184 17.866 -25.831 1.00 95.25 486 ILE A CA 1
ATOM 3786 C C . ILE A 1 486 ? 40.602 18.037 -25.260 1.00 95.25 486 ILE A C 1
ATOM 3788 O O . ILE A 1 486 ? 41.569 17.620 -25.894 1.00 95.25 486 ILE A O 1
ATOM 3792 N N . GLY A 1 487 ? 40.724 18.576 -24.042 1.00 89.25 487 GLY A N 1
ATOM 3793 C CA . GLY A 1 487 ? 41.985 18.650 -23.296 1.00 89.25 487 GLY A CA 1
ATOM 3794 C C . GLY A 1 487 ? 42.935 19.746 -23.768 1.00 89.25 487 GLY A C 1
ATOM 3795 O O . GLY A 1 487 ? 44.041 19.448 -24.219 1.00 89.25 487 GLY A O 1
ATOM 3796 N N . PHE A 1 488 ? 42.522 21.012 -23.661 1.00 86.56 488 PHE A N 1
ATOM 3797 C CA . PHE A 1 488 ? 43.409 22.142 -23.951 1.00 86.56 488 PHE A CA 1
ATOM 3798 C C . PHE A 1 488 ? 44.597 22.195 -22.966 1.00 86.56 488 PHE A C 1
ATOM 3800 O O . PHE A 1 488 ? 44.399 22.022 -21.757 1.00 86.56 488 PHE A O 1
ATOM 3807 N N . PRO A 1 489 ? 45.831 22.456 -23.440 1.00 80.44 489 PRO A N 1
ATOM 3808 C CA . PRO A 1 489 ? 46.994 22.596 -22.566 1.00 80.44 489 PRO A CA 1
ATOM 3809 C C . PRO A 1 489 ? 46.802 23.701 -21.517 1.00 80.44 489 PRO A C 1
ATOM 3811 O O . PRO A 1 489 ? 46.290 24.773 -21.827 1.00 80.44 489 PRO A O 1
ATOM 3814 N N . GLY A 1 490 ? 47.223 23.449 -20.275 1.00 81.38 490 GLY A N 1
ATOM 3815 C CA . GLY A 1 490 ? 47.121 24.414 -19.172 1.00 81.38 490 GLY A CA 1
ATOM 3816 C C . GLY A 1 490 ? 45.759 24.438 -18.472 1.00 81.38 490 GLY A C 1
ATOM 3817 O O . GLY A 1 490 ? 45.572 25.211 -17.539 1.00 81.38 490 GLY A O 1
ATOM 3818 N N . TRP A 1 491 ? 44.814 23.587 -18.888 1.00 86.69 491 TRP A N 1
ATOM 3819 C CA . TRP A 1 491 ? 43.454 23.534 -18.341 1.00 86.69 491 TRP A CA 1
ATOM 3820 C C . TRP A 1 491 ? 43.241 22.435 -17.289 1.00 86.69 491 TRP A C 1
ATOM 3822 O O . TRP A 1 491 ? 42.149 22.290 -16.740 1.00 86.69 491 TRP A O 1
ATOM 3832 N N . GLY A 1 492 ? 44.286 21.660 -16.978 1.00 86.94 492 GLY A N 1
ATOM 3833 C CA . GLY A 1 492 ? 44.237 20.631 -15.936 1.00 86.94 492 GLY A CA 1
ATOM 3834 C C . GLY A 1 492 ? 43.451 19.375 -16.319 1.00 86.94 492 GLY A C 1
ATOM 3835 O O . GLY A 1 492 ? 43.026 18.634 -15.434 1.00 86.94 492 GLY A O 1
ATOM 3836 N N . ALA A 1 493 ? 43.246 19.128 -17.617 1.00 91.00 493 ALA A N 1
ATOM 3837 C CA . ALA A 1 493 ? 42.594 17.928 -18.135 1.00 91.00 493 ALA A CA 1
ATOM 3838 C C . ALA A 1 493 ? 43.443 17.252 -19.224 1.00 91.00 493 ALA A C 1
ATOM 3840 O O . ALA A 1 493 ? 43.836 17.885 -20.204 1.00 91.00 493 ALA A O 1
ATOM 3841 N N . CYS A 1 494 ? 43.690 15.951 -19.065 1.00 90.94 494 CYS A N 1
ATOM 3842 C CA . CYS A 1 494 ? 44.325 15.087 -20.059 1.00 90.94 494 CYS A CA 1
ATOM 3843 C C . CYS A 1 494 ? 43.276 14.583 -21.062 1.00 90.94 494 CYS A C 1
ATOM 3845 O O . CYS A 1 494 ? 42.847 13.432 -21.005 1.00 90.94 494 CYS A O 1
ATOM 3847 N N . GLY A 1 495 ? 42.813 15.471 -21.940 1.00 90.81 495 GLY A N 1
ATOM 3848 C CA . GLY A 1 495 ? 41.922 15.109 -23.045 1.00 90.81 495 GLY A CA 1
ATOM 3849 C C . GLY A 1 495 ? 42.677 14.626 -24.287 1.00 90.81 495 GLY A C 1
ATOM 3850 O O . GLY A 1 495 ? 43.895 14.438 -24.272 1.00 90.81 495 GLY A O 1
ATOM 3851 N N . TRP A 1 496 ? 41.949 14.440 -25.387 1.00 94.50 496 TRP A N 1
ATOM 3852 C CA . TRP A 1 496 ? 42.479 13.868 -26.627 1.00 94.50 496 TRP A CA 1
ATOM 3853 C C . TRP A 1 496 ? 43.656 14.649 -27.218 1.00 94.50 496 TRP A C 1
ATOM 3855 O O . TRP A 1 496 ? 44.643 14.032 -27.612 1.00 94.50 496 TRP A O 1
ATOM 3865 N N . LEU A 1 497 ? 43.597 15.986 -27.252 1.00 90.81 497 LEU A N 1
ATOM 3866 C CA . LEU A 1 497 ? 44.681 16.805 -27.813 1.00 90.81 497 LEU A CA 1
ATOM 3867 C C . LEU A 1 497 ? 45.972 16.664 -27.003 1.00 90.81 497 LEU A C 1
ATOM 3869 O O . LEU A 1 497 ? 47.047 16.481 -27.572 1.00 90.81 497 LEU A O 1
ATOM 3873 N N . ALA A 1 498 ? 45.852 16.699 -25.675 1.00 87.56 498 ALA A N 1
ATOM 3874 C CA . ALA A 1 498 ? 46.967 16.504 -24.761 1.00 87.56 498 ALA A CA 1
ATOM 3875 C C . ALA A 1 498 ? 47.584 15.103 -24.897 1.00 87.56 498 ALA A C 1
ATOM 3877 O O . ALA A 1 498 ? 48.802 14.981 -24.999 1.00 87.56 498 ALA A O 1
ATOM 3878 N N . ALA A 1 499 ? 46.758 14.052 -24.932 1.00 89.44 499 ALA A N 1
ATOM 3879 C CA . ALA A 1 499 ? 47.232 12.673 -25.036 1.00 89.44 499 ALA A CA 1
ATOM 3880 C C . ALA A 1 499 ? 47.925 12.402 -26.382 1.00 89.44 499 ALA A C 1
ATOM 3882 O O . ALA A 1 499 ? 49.030 11.864 -26.402 1.00 89.44 499 ALA A O 1
ATOM 3883 N N . ILE A 1 500 ? 47.316 12.825 -27.498 1.00 89.81 500 ILE A N 1
ATOM 3884 C CA . ILE A 1 500 ? 47.864 12.629 -28.849 1.00 89.81 500 ILE A CA 1
ATOM 3885 C C . ILE A 1 500 ? 49.178 13.401 -29.023 1.00 89.81 500 ILE A C 1
ATOM 3887 O O . ILE A 1 500 ? 50.156 12.853 -29.531 1.00 89.81 500 ILE A O 1
ATOM 3891 N N . GLY A 1 501 ? 49.229 14.652 -28.559 1.00 84.50 501 GLY A N 1
ATOM 3892 C CA . GLY A 1 501 ? 50.424 15.490 -28.666 1.00 84.50 501 GLY A CA 1
ATOM 3893 C C . GLY A 1 501 ? 51.623 14.971 -27.866 1.00 84.50 501 GLY A C 1
ATOM 3894 O O . GLY A 1 501 ? 52.761 15.261 -28.224 1.00 84.50 501 GLY A O 1
ATOM 3895 N N . PHE A 1 502 ? 51.391 14.179 -26.814 1.00 87.12 502 PHE A N 1
ATOM 3896 C CA . PHE A 1 502 ? 52.448 13.711 -25.915 1.00 87.12 502 PHE A CA 1
ATOM 3897 C C . PHE A 1 502 ? 53.083 12.368 -26.315 1.00 87.12 502 PHE A C 1
ATOM 3899 O O . PHE A 1 502 ? 54.109 11.981 -25.749 1.00 87.12 502 PHE A O 1
ATOM 3906 N N . PHE A 1 503 ? 52.542 11.671 -27.326 1.00 87.06 503 PHE A N 1
ATOM 3907 C CA . PHE A 1 503 ? 53.124 10.417 -27.836 1.00 87.06 503 PHE A CA 1
ATOM 3908 C C . PHE A 1 503 ? 54.556 10.583 -28.349 1.00 87.06 503 PHE A C 1
ATOM 3910 O O . PHE A 1 503 ? 55.352 9.655 -28.231 1.00 87.06 503 PHE A O 1
ATOM 3917 N N . GLY A 1 504 ? 54.894 11.763 -28.879 1.00 83.00 504 GLY A N 1
ATOM 3918 C CA . GLY A 1 504 ? 56.247 12.081 -29.337 1.00 83.00 504 GLY A CA 1
ATOM 3919 C C . GLY A 1 504 ? 57.263 12.299 -28.210 1.00 83.00 504 GLY A C 1
ATOM 3920 O O . GLY A 1 504 ? 58.455 12.374 -28.487 1.00 83.00 504 GLY A O 1
ATOM 3921 N N . THR A 1 505 ? 56.814 12.403 -26.955 1.00 85.75 505 THR A N 1
ATOM 3922 C CA . THR A 1 505 ? 57.668 12.698 -25.793 1.00 85.75 505 THR A CA 1
ATOM 3923 C C . THR A 1 505 ? 57.824 11.484 -24.883 1.00 85.75 505 THR A C 1
ATOM 3925 O O . THR A 1 505 ? 58.940 11.109 -24.538 1.00 85.75 505 THR A O 1
ATOM 3928 N N . SER A 1 506 ? 56.717 10.840 -24.500 1.00 88.19 506 SER A N 1
ATOM 3929 C CA . SER A 1 506 ? 56.746 9.627 -23.678 1.00 88.19 506 SER A CA 1
ATOM 3930 C C . SER A 1 506 ? 55.531 8.755 -23.961 1.00 88.19 506 SER A C 1
ATOM 3932 O O . SER A 1 506 ? 54.407 9.076 -23.573 1.00 88.19 506 SER A O 1
ATOM 3934 N N . VAL A 1 507 ? 55.770 7.606 -24.599 1.00 87.62 507 VAL A N 1
ATOM 3935 C CA . VAL A 1 507 ? 54.722 6.634 -24.950 1.00 87.62 507 VAL A CA 1
ATOM 3936 C C . VAL A 1 507 ? 53.984 6.145 -23.701 1.00 87.62 507 VAL A C 1
ATOM 3938 O O . VAL A 1 507 ? 52.758 6.061 -23.701 1.00 87.62 507 VAL A O 1
ATOM 3941 N N . GLY A 1 508 ? 54.714 5.876 -22.613 1.00 85.50 508 GLY A N 1
ATOM 3942 C CA . GLY A 1 508 ? 54.128 5.391 -21.362 1.00 85.50 508 GLY A CA 1
ATOM 3943 C C . GLY A 1 508 ? 53.168 6.401 -20.731 1.00 85.50 508 GLY A C 1
ATOM 3944 O O . GLY A 1 508 ? 52.049 6.046 -20.368 1.00 85.50 508 GLY A O 1
ATOM 3945 N N . ALA A 1 509 ? 53.568 7.674 -20.659 1.00 87.31 509 ALA A N 1
ATOM 3946 C CA . ALA A 1 509 ? 52.705 8.731 -20.136 1.00 87.31 509 ALA A CA 1
ATOM 3947 C C . ALA A 1 509 ? 51.495 8.984 -21.052 1.00 87.31 509 ALA A C 1
ATOM 3949 O O . ALA A 1 509 ? 50.375 9.108 -20.559 1.00 87.31 509 ALA A O 1
ATOM 3950 N N . ALA A 1 510 ? 51.688 8.975 -22.375 1.00 88.06 510 ALA A N 1
ATOM 3951 C CA . ALA A 1 510 ? 50.613 9.181 -23.345 1.00 88.06 510 ALA A CA 1
ATOM 3952 C C . ALA A 1 510 ? 49.512 8.104 -23.256 1.00 88.06 510 ALA A C 1
ATOM 3954 O O . ALA A 1 510 ? 48.327 8.428 -23.323 1.00 88.06 510 ALA A O 1
ATOM 3955 N N . VAL A 1 511 ? 49.873 6.836 -23.016 1.00 90.75 511 VAL A N 1
ATOM 3956 C CA . VAL A 1 511 ? 48.897 5.748 -22.798 1.00 90.75 511 VAL A CA 1
ATOM 3957 C C . VAL A 1 511 ? 48.065 5.987 -21.536 1.00 90.75 511 VAL A C 1
ATOM 3959 O O . VAL A 1 511 ? 46.845 5.828 -21.567 1.00 90.75 511 VAL A O 1
ATOM 3962 N N . VAL A 1 512 ? 48.689 6.422 -20.436 1.00 92.06 512 VAL A N 1
ATOM 3963 C CA . VAL A 1 512 ? 47.963 6.770 -19.199 1.00 92.06 512 VAL A CA 1
ATOM 3964 C C . VAL A 1 512 ? 47.034 7.968 -19.428 1.00 92.06 512 VAL A C 1
ATOM 3966 O O . VAL A 1 512 ? 45.927 7.991 -18.895 1.00 92.06 512 VAL A O 1
ATOM 3969 N N . MET A 1 513 ? 47.438 8.931 -20.261 1.00 92.50 513 MET A N 1
ATOM 3970 C CA . MET A 1 513 ? 46.639 10.110 -20.621 1.00 92.50 513 MET A CA 1
ATOM 3971 C C . MET A 1 513 ? 45.447 9.801 -21.540 1.00 92.50 513 MET A C 1
ATOM 3973 O O . MET A 1 513 ? 44.470 10.547 -21.520 1.00 92.50 513 MET A O 1
ATOM 3977 N N . LEU A 1 514 ? 45.461 8.700 -22.300 1.00 94.06 514 LEU A N 1
ATOM 3978 C CA . LEU A 1 514 ? 44.296 8.282 -23.093 1.00 94.06 514 LEU A CA 1
ATOM 3979 C C . LEU A 1 514 ? 43.114 7.838 -22.222 1.00 94.06 514 LEU A C 1
ATOM 3981 O O . LEU A 1 514 ? 41.957 8.025 -22.603 1.00 94.06 514 LEU A O 1
ATOM 3985 N N . LEU A 1 515 ? 43.387 7.263 -21.049 1.00 94.62 515 LEU A N 1
ATOM 3986 C CA . LEU A 1 515 ? 42.353 6.751 -20.154 1.00 94.62 515 LEU A CA 1
ATOM 3987 C C . LEU A 1 515 ? 41.351 7.839 -19.705 1.00 94.62 515 LEU A C 1
ATOM 3989 O O . LEU A 1 515 ? 40.151 7.655 -19.930 1.00 94.62 515 LEU A O 1
ATOM 3993 N N . PRO A 1 516 ? 41.773 8.990 -19.138 1.00 95.31 516 PRO A N 1
ATOM 3994 C CA . PRO A 1 516 ? 40.845 10.070 -18.812 1.00 95.31 516 PRO A CA 1
ATOM 3995 C C . PRO A 1 516 ? 40.194 10.697 -20.052 1.00 95.31 516 PRO A C 1
ATOM 3997 O O . PRO A 1 516 ? 39.023 11.056 -19.969 1.00 95.31 516 PRO A O 1
ATOM 4000 N N . ALA A 1 517 ? 40.868 10.777 -21.207 1.00 95.50 517 ALA A N 1
ATOM 4001 C CA . ALA A 1 517 ? 40.262 11.293 -22.441 1.00 95.50 517 ALA A CA 1
ATOM 4002 C C . ALA A 1 517 ? 39.036 10.461 -22.873 1.00 95.50 517 ALA A C 1
ATOM 4004 O O . ALA A 1 517 ? 37.969 11.009 -23.184 1.00 95.50 517 ALA A O 1
ATOM 4005 N N . ILE A 1 518 ? 39.150 9.130 -22.809 1.00 96.75 518 ILE A N 1
ATOM 4006 C CA . ILE A 1 518 ? 38.041 8.201 -23.066 1.00 96.75 518 ILE A CA 1
ATOM 4007 C C . ILE A 1 518 ? 36.949 8.366 -22.003 1.00 96.75 518 ILE A C 1
ATOM 4009 O O . ILE A 1 518 ? 35.772 8.491 -22.342 1.00 96.75 518 ILE A O 1
ATOM 4013 N N . MET A 1 519 ? 37.314 8.411 -20.720 1.00 97.81 519 MET A N 1
ATOM 4014 C CA . MET A 1 519 ? 36.346 8.534 -19.626 1.00 97.81 519 MET A CA 1
ATOM 4015 C C . MET A 1 519 ? 35.580 9.869 -19.647 1.00 97.81 519 MET A C 1
ATOM 4017 O O . MET A 1 519 ? 34.368 9.875 -19.417 1.00 97.81 519 MET A O 1
ATOM 4021 N N . PHE A 1 520 ? 36.224 10.991 -19.986 1.00 97.25 520 PHE A N 1
ATOM 4022 C CA . PHE A 1 520 ? 35.544 12.277 -20.179 1.00 97.25 520 PHE A CA 1
ATOM 4023 C C . PHE A 1 520 ? 34.609 12.246 -21.391 1.00 97.25 520 PHE A C 1
ATOM 4025 O O . PHE A 1 520 ? 33.486 12.741 -21.306 1.00 97.25 520 PHE A O 1
ATOM 4032 N N . SER A 1 521 ? 35.017 11.595 -22.484 1.00 97.25 521 SER A N 1
ATOM 4033 C CA . SER A 1 521 ? 34.166 11.415 -23.669 1.00 97.25 521 SER A CA 1
ATOM 4034 C C . SER A 1 521 ? 32.918 10.583 -23.343 1.00 97.25 521 SER A C 1
ATOM 4036 O O . SER A 1 521 ? 31.797 10.982 -23.663 1.00 97.25 521 SER A O 1
ATOM 4038 N N . LEU A 1 522 ? 33.086 9.464 -22.628 1.00 97.56 522 LEU A N 1
ATOM 4039 C CA . LEU A 1 522 ? 31.977 8.632 -22.149 1.00 97.56 522 LEU A CA 1
ATOM 4040 C C . LEU A 1 522 ? 31.068 9.401 -21.181 1.00 97.56 522 LEU A C 1
ATOM 4042 O O . LEU A 1 522 ? 29.844 9.311 -21.285 1.00 97.56 522 LEU A O 1
ATOM 4046 N N . SER A 1 523 ? 31.652 10.190 -20.274 1.00 96.19 523 SER A N 1
ATOM 4047 C CA . SER A 1 523 ? 30.903 11.057 -19.358 1.00 96.19 523 SER A CA 1
ATOM 4048 C C . SER A 1 523 ? 30.039 12.058 -20.124 1.00 96.19 523 SER A C 1
ATOM 4050 O O . SER A 1 523 ? 28.846 12.157 -19.842 1.00 96.19 523 SER A O 1
ATOM 40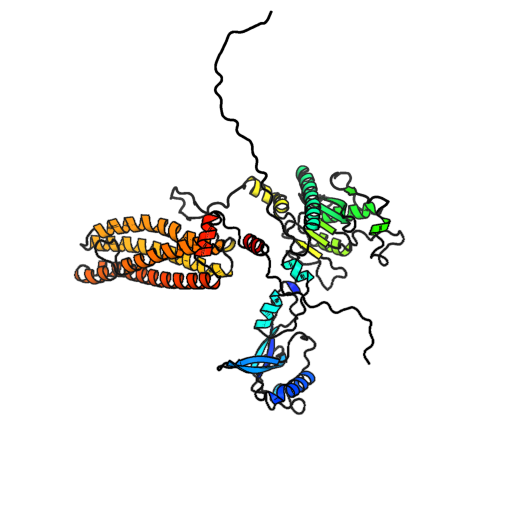52 N N . ALA A 1 524 ? 30.594 12.739 -21.132 1.00 96.94 524 ALA A N 1
ATOM 4053 C CA . ALA A 1 524 ? 29.862 13.698 -21.957 1.00 96.94 524 ALA A CA 1
ATOM 4054 C C . ALA A 1 524 ? 28.681 13.041 -22.693 1.00 96.94 524 ALA A C 1
ATOM 4056 O O . ALA A 1 524 ? 27.563 13.557 -22.656 1.00 96.94 524 ALA A O 1
ATOM 4057 N N . VAL A 1 525 ? 28.886 11.863 -23.295 1.00 97.25 525 VAL A N 1
ATOM 4058 C CA . VAL A 1 525 ? 27.810 11.112 -23.968 1.00 97.25 525 VAL A CA 1
ATOM 4059 C C . VAL A 1 525 ? 26.699 10.731 -22.984 1.00 97.25 525 VAL A C 1
ATOM 4061 O O . VAL A 1 525 ? 25.517 10.943 -23.263 1.00 97.25 525 VAL A O 1
ATOM 4064 N N . MET A 1 526 ? 27.053 10.211 -21.807 1.00 96.00 526 MET A N 1
ATOM 4065 C CA . MET A 1 526 ? 26.069 9.860 -20.779 1.00 96.00 526 MET A CA 1
ATOM 4066 C C . MET A 1 526 ? 25.317 11.087 -20.244 1.00 96.00 526 MET A C 1
ATOM 4068 O O . MET A 1 526 ? 24.107 11.002 -20.020 1.00 96.00 526 MET A O 1
ATOM 4072 N N . MET A 1 527 ? 25.995 12.229 -20.083 1.00 95.88 527 MET A N 1
ATOM 4073 C CA . MET A 1 527 ? 25.371 13.504 -19.707 1.00 95.88 527 MET A CA 1
ATOM 4074 C C . MET A 1 527 ? 24.372 13.976 -20.769 1.00 95.88 527 MET A C 1
ATOM 4076 O O . MET A 1 527 ? 23.251 14.341 -20.416 1.00 95.88 527 MET A O 1
ATOM 4080 N N . ALA A 1 528 ? 24.710 13.885 -22.059 1.00 95.81 528 ALA A N 1
ATOM 4081 C CA . ALA A 1 528 ? 23.794 14.229 -23.148 1.00 95.81 528 ALA A CA 1
ATOM 4082 C C . ALA A 1 528 ? 22.528 13.351 -23.133 1.00 95.81 528 ALA A C 1
ATOM 4084 O O . ALA A 1 528 ? 21.408 13.862 -23.196 1.00 95.81 528 ALA A O 1
ATOM 4085 N N . ILE A 1 529 ? 22.682 12.032 -22.961 1.00 94.69 529 ILE A N 1
ATOM 4086 C CA . ILE A 1 529 ? 21.546 11.102 -22.839 1.00 94.69 529 ILE A CA 1
ATOM 4087 C C . ILE A 1 529 ? 20.683 11.446 -21.617 1.00 94.69 529 ILE A C 1
ATOM 4089 O O . ILE A 1 529 ? 19.452 11.412 -21.702 1.00 94.69 529 ILE A O 1
ATOM 4093 N N . ALA A 1 530 ? 21.306 11.772 -20.480 1.00 93.38 530 ALA A N 1
ATOM 4094 C CA . ALA A 1 530 ? 20.594 12.152 -19.265 1.00 93.38 530 ALA A CA 1
ATOM 4095 C C . ALA A 1 530 ? 19.794 13.449 -19.462 1.00 93.38 530 ALA A C 1
ATOM 4097 O O . ALA A 1 530 ? 18.607 13.464 -19.139 1.00 93.38 530 ALA A O 1
ATOM 4098 N N . ILE A 1 531 ? 20.388 14.489 -20.062 1.00 93.38 531 ILE A N 1
ATOM 4099 C CA . ILE A 1 531 ? 19.699 15.751 -20.387 1.00 93.38 531 ILE A CA 1
ATOM 4100 C C . ILE A 1 531 ? 18.470 15.480 -21.253 1.00 93.38 531 ILE A C 1
ATOM 4102 O O . ILE A 1 531 ? 17.373 15.908 -20.901 1.00 93.38 531 ILE A O 1
ATOM 4106 N N . LEU A 1 532 ? 18.623 14.721 -22.342 1.00 92.25 532 LEU A N 1
ATOM 4107 C CA . LEU A 1 532 ? 17.522 14.422 -23.262 1.00 92.25 532 LEU A CA 1
ATOM 4108 C C . LEU A 1 532 ? 16.394 13.633 -22.584 1.00 92.25 532 LEU A C 1
ATOM 4110 O O . LEU A 1 532 ? 15.217 13.925 -22.797 1.00 92.25 532 LEU A O 1
ATOM 4114 N N . LYS A 1 533 ? 16.730 12.647 -21.742 1.00 90.94 533 LYS A N 1
ATOM 4115 C CA . LYS A 1 533 ? 15.726 11.849 -21.020 1.00 90.94 533 LYS A CA 1
ATOM 4116 C C . LYS A 1 533 ? 14.984 12.659 -19.965 1.00 90.94 533 LYS A C 1
ATOM 4118 O O . LYS A 1 533 ? 13.759 12.587 -19.916 1.00 90.94 533 LYS A O 1
ATOM 4123 N N . VAL A 1 534 ? 15.702 13.429 -19.150 1.00 90.75 534 VAL A N 1
ATOM 4124 C CA . VAL A 1 534 ? 15.086 14.272 -18.115 1.00 90.75 534 VAL A CA 1
ATOM 4125 C C . VAL A 1 534 ? 14.236 15.364 -18.765 1.00 90.75 534 VAL A C 1
ATOM 4127 O O . VAL A 1 534 ? 13.123 15.611 -18.317 1.00 90.75 534 VAL A O 1
ATOM 4130 N N . HIS A 1 535 ? 14.695 15.959 -19.871 1.00 89.56 535 HIS A N 1
ATOM 4131 C CA . HIS A 1 535 ? 13.942 16.964 -20.629 1.00 89.56 535 HIS A CA 1
ATOM 4132 C C . HIS A 1 535 ? 12.651 16.411 -21.232 1.00 89.56 535 HIS A C 1
ATOM 4134 O O . HIS A 1 535 ? 11.603 17.046 -21.110 1.00 89.56 535 HIS A O 1
ATOM 4140 N N . ARG A 1 536 ? 12.695 15.202 -21.806 1.00 87.69 536 ARG A N 1
ATOM 4141 C CA . ARG A 1 536 ? 11.501 14.525 -22.329 1.00 87.69 536 ARG A CA 1
ATOM 4142 C C . ARG A 1 536 ? 10.464 14.266 -21.234 1.00 87.69 536 ARG A C 1
ATOM 4144 O O . ARG A 1 536 ? 9.282 14.475 -21.484 1.00 87.69 536 ARG A O 1
ATOM 4151 N N . ILE A 1 537 ? 10.894 13.845 -20.043 1.00 86.38 537 ILE A N 1
ATOM 4152 C CA . ILE A 1 537 ? 10.000 13.630 -18.891 1.00 86.38 537 ILE A CA 1
ATOM 4153 C C . ILE A 1 537 ? 9.430 14.964 -18.404 1.00 86.38 537 ILE A C 1
ATOM 4155 O O . ILE A 1 537 ? 8.218 15.101 -18.286 1.00 86.38 537 ILE A O 1
ATOM 4159 N N . TYR A 1 538 ? 10.287 15.968 -18.216 1.00 84.44 538 TYR A N 1
ATOM 4160 C CA . TYR A 1 538 ? 9.886 17.298 -17.763 1.00 84.44 538 TYR A CA 1
ATOM 4161 C C . TYR A 1 538 ? 8.849 17.951 -18.694 1.00 84.44 538 TYR A C 1
ATOM 4163 O O . TYR A 1 538 ? 7.849 18.495 -18.228 1.00 84.44 538 TYR A O 1
ATOM 4171 N N . ARG A 1 539 ? 9.039 17.856 -20.020 1.00 80.19 539 ARG A N 1
ATOM 4172 C CA . ARG A 1 539 ? 8.057 18.357 -20.996 1.00 80.19 539 ARG A CA 1
ATOM 4173 C C . ARG A 1 539 ? 6.813 17.482 -21.113 1.00 80.19 539 ARG A C 1
ATOM 4175 O O . ARG A 1 539 ? 5.730 18.024 -21.299 1.00 80.19 539 ARG A O 1
ATOM 4182 N N . GLY A 1 540 ? 6.949 16.161 -20.990 1.00 73.94 540 GLY A N 1
ATOM 4183 C CA . GLY A 1 540 ? 5.814 15.233 -20.983 1.00 73.94 540 GLY A CA 1
ATOM 4184 C C . GLY A 1 540 ? 4.873 15.438 -19.791 1.00 73.94 540 GLY A C 1
ATOM 4185 O O . GLY A 1 540 ? 3.676 15.220 -19.925 1.00 73.94 540 GLY A O 1
ATOM 4186 N N . ALA A 1 541 ? 5.397 15.921 -18.661 1.00 68.62 541 ALA A N 1
ATOM 4187 C CA . ALA A 1 541 ? 4.644 16.236 -17.445 1.00 68.62 541 ALA A CA 1
ATOM 4188 C C . ALA A 1 541 ? 4.059 17.669 -17.409 1.00 68.62 541 ALA A C 1
ATOM 4190 O O . ALA A 1 541 ? 3.567 18.110 -16.373 1.00 68.62 541 ALA A O 1
ATOM 4191 N N . GLY A 1 542 ? 4.126 18.430 -18.512 1.00 68.19 542 GLY A N 1
ATOM 4192 C CA . GLY A 1 542 ? 3.594 19.800 -18.573 1.00 68.19 542 GLY A CA 1
ATOM 4193 C C . GLY A 1 542 ? 4.437 20.858 -17.842 1.00 68.19 542 GLY A C 1
ATOM 4194 O O . GLY A 1 542 ? 3.932 21.933 -17.518 1.00 68.19 542 GLY A O 1
ATOM 4195 N N . GLY A 1 543 ? 5.718 20.584 -17.568 1.00 69.12 543 GLY A N 1
ATOM 4196 C CA . GLY A 1 543 ? 6.629 21.538 -16.933 1.00 69.12 543 GLY A CA 1
ATOM 4197 C C . GLY A 1 543 ? 6.873 22.790 -17.788 1.00 69.12 543 GLY A C 1
ATOM 4198 O O . GLY A 1 543 ? 7.186 22.695 -18.977 1.00 69.12 543 GLY A O 1
ATOM 4199 N N . SER A 1 544 ? 6.768 23.981 -17.187 1.00 75.56 544 SER A N 1
ATOM 4200 C CA . SER A 1 544 ? 6.963 25.270 -17.867 1.00 75.56 544 SER A CA 1
ATOM 4201 C C . SER A 1 544 ? 7.791 26.250 -17.030 1.00 75.56 544 SER A C 1
ATOM 4203 O O . SER A 1 544 ? 7.851 26.160 -15.803 1.00 75.56 544 SER A O 1
ATOM 4205 N N . PHE A 1 545 ? 8.437 27.216 -17.694 1.00 74.56 545 PHE A N 1
ATOM 4206 C CA . PHE A 1 545 ? 9.185 28.282 -17.012 1.00 74.56 545 PHE A CA 1
ATOM 4207 C C . PHE A 1 545 ? 8.274 29.133 -16.111 1.00 74.56 545 PHE A C 1
ATOM 4209 O O . PHE A 1 545 ? 8.663 29.489 -15.003 1.00 74.56 545 PHE A O 1
ATOM 4216 N N . GLN A 1 546 ? 7.032 29.379 -16.544 1.00 73.50 546 GLN A N 1
ATOM 4217 C CA . GLN A 1 546 ? 6.025 30.083 -15.746 1.00 73.50 546 GLN A CA 1
ATOM 4218 C C . GLN A 1 546 ? 5.704 29.331 -14.445 1.00 73.50 546 GLN A C 1
ATOM 4220 O O . GLN A 1 546 ? 5.688 29.947 -13.384 1.00 73.50 546 GLN A O 1
ATOM 4225 N N . LYS A 1 547 ? 5.552 27.998 -14.492 1.00 75.50 547 LYS A N 1
ATOM 4226 C CA . LYS A 1 547 ? 5.334 27.165 -13.294 1.00 75.50 547 LYS A CA 1
ATOM 4227 C C . LYS A 1 547 ? 6.511 27.264 -12.314 1.00 75.50 547 LYS A C 1
ATOM 4229 O O . LYS A 1 547 ? 6.301 27.421 -11.115 1.00 75.50 547 LYS A O 1
ATOM 4234 N N . ALA A 1 548 ? 7.745 27.254 -12.823 1.00 72.19 548 ALA A N 1
ATOM 4235 C CA . ALA A 1 548 ? 8.945 27.437 -12.003 1.00 72.19 548 ALA A CA 1
ATOM 4236 C C . ALA A 1 548 ? 9.022 28.835 -11.355 1.00 72.19 548 ALA A C 1
ATOM 4238 O O . ALA A 1 548 ? 9.435 28.951 -10.201 1.00 72.19 548 ALA A O 1
ATOM 4239 N N . GLN A 1 549 ? 8.593 29.888 -12.059 1.00 76.50 549 GLN A N 1
ATOM 4240 C CA . GLN A 1 549 ? 8.535 31.250 -11.518 1.00 76.50 549 GLN A CA 1
ATOM 4241 C C . GLN A 1 549 ? 7.491 31.370 -10.396 1.00 76.50 549 GLN A C 1
ATOM 4243 O O . GLN A 1 549 ? 7.753 31.996 -9.368 1.00 76.50 549 GLN A O 1
ATOM 4248 N N . THR A 1 550 ? 6.342 30.706 -10.541 1.00 76.38 550 THR A N 1
ATOM 4249 C CA . THR A 1 550 ? 5.318 30.631 -9.489 1.00 76.38 550 THR A CA 1
ATOM 4250 C C . THR A 1 550 ? 5.812 29.855 -8.264 1.00 76.38 550 THR A C 1
ATOM 4252 O O . THR A 1 550 ? 5.644 30.328 -7.140 1.00 76.38 550 THR A O 1
ATOM 4255 N N . GLU A 1 551 ? 6.481 28.709 -8.446 1.00 75.44 551 GLU A N 1
ATOM 4256 C CA . GLU A 1 551 ? 7.099 27.936 -7.348 1.00 75.44 551 GLU A CA 1
ATOM 4257 C C . GLU A 1 551 ? 8.181 28.737 -6.596 1.00 75.44 551 GLU A C 1
ATOM 4259 O O . GLU A 1 551 ? 8.328 28.599 -5.379 1.00 75.44 551 GLU A O 1
ATOM 4264 N N . TRP A 1 552 ? 8.931 29.588 -7.305 1.00 74.25 552 TRP A N 1
ATOM 4265 C CA . TRP A 1 552 ? 9.929 30.481 -6.713 1.00 74.25 552 TRP A CA 1
ATOM 4266 C C . TRP A 1 552 ? 9.285 31.566 -5.847 1.00 74.25 552 TRP A C 1
ATOM 4268 O O . TRP A 1 552 ? 9.632 31.702 -4.672 1.00 74.25 552 TRP A O 1
ATOM 4278 N N . ASN A 1 553 ? 8.314 32.293 -6.408 1.00 77.19 553 ASN A N 1
ATOM 4279 C CA . ASN A 1 553 ? 7.641 33.409 -5.739 1.00 77.19 553 ASN A CA 1
ATOM 4280 C C . ASN A 1 553 ? 6.848 32.964 -4.501 1.00 77.19 553 ASN A C 1
ATOM 4282 O O . ASN A 1 553 ? 6.764 33.699 -3.524 1.00 77.19 553 ASN A O 1
ATOM 4286 N N . THR A 1 554 ? 6.289 31.753 -4.530 1.00 72.38 554 THR A N 1
ATOM 4287 C CA . THR A 1 554 ? 5.508 31.180 -3.420 1.00 72.38 554 THR A CA 1
ATOM 4288 C C . THR A 1 554 ? 6.371 30.519 -2.342 1.00 72.38 554 THR A C 1
ATOM 4290 O O . THR A 1 554 ? 5.850 30.093 -1.317 1.00 72.38 554 THR A O 1
ATOM 4293 N N . GLY A 1 555 ? 7.688 30.388 -2.552 1.00 66.88 555 GLY A N 1
ATOM 4294 C CA . GLY A 1 555 ? 8.586 29.697 -1.619 1.00 66.88 555 GLY A CA 1
ATOM 4295 C C . GLY A 1 555 ? 8.430 28.168 -1.591 1.00 66.88 555 GLY A C 1
ATOM 4296 O O . GLY A 1 555 ? 9.183 27.494 -0.882 1.00 66.88 555 GLY A O 1
ATOM 4297 N N . ALA A 1 556 ? 7.526 27.607 -2.403 1.00 63.00 556 ALA A N 1
ATOM 4298 C CA . ALA A 1 556 ? 7.251 26.173 -2.499 1.00 63.00 556 ALA A CA 1
ATOM 4299 C C . ALA A 1 556 ? 8.484 25.349 -2.914 1.00 63.00 556 ALA A C 1
ATOM 4301 O O . ALA A 1 556 ? 8.566 24.161 -2.630 1.00 63.00 556 ALA A O 1
ATOM 4302 N N . TRP A 1 557 ? 9.496 25.968 -3.527 1.00 62.66 557 TRP A N 1
ATOM 4303 C CA . TRP A 1 557 ? 10.755 25.305 -3.881 1.00 62.66 557 TRP A CA 1
ATOM 4304 C C . TRP A 1 557 ? 11.611 24.866 -2.672 1.00 62.66 557 TRP A C 1
ATOM 4306 O O . TRP A 1 557 ? 12.453 23.974 -2.824 1.00 62.66 557 TRP A O 1
ATOM 4316 N N . ARG A 1 558 ? 11.437 25.481 -1.485 1.00 56.69 558 ARG A N 1
ATOM 4317 C CA . ARG A 1 558 ? 12.214 25.154 -0.267 1.00 56.69 558 ARG A CA 1
ATOM 4318 C C . ARG A 1 558 ? 11.708 23.888 0.416 1.00 56.69 558 ARG A C 1
ATOM 4320 O O . ARG A 1 558 ? 12.515 23.023 0.748 1.00 56.69 558 ARG A O 1
ATOM 4327 N N . ASN A 1 559 ? 10.389 23.783 0.555 1.00 58.03 559 ASN A N 1
ATOM 4328 C CA . ASN A 1 559 ? 9.672 22.636 1.107 1.00 58.03 559 ASN A CA 1
ATOM 4329 C C . ASN A 1 559 ? 8.551 22.259 0.137 1.00 58.03 559 ASN A C 1
ATOM 4331 O O . ASN A 1 559 ? 7.392 22.595 0.387 1.00 58.03 559 ASN A O 1
ATOM 4335 N N . PRO A 1 560 ? 8.886 21.633 -1.002 1.00 51.38 560 PRO A N 1
ATOM 4336 C CA . PRO A 1 560 ? 7.862 21.248 -1.949 1.00 51.38 560 PRO A CA 1
ATOM 4337 C C . PRO A 1 560 ? 6.944 20.222 -1.271 1.00 51.38 560 PRO A C 1
ATOM 4339 O O . PRO A 1 560 ? 7.460 19.293 -0.635 1.00 51.38 560 PRO A O 1
ATOM 4342 N N . PRO A 1 561 ? 5.611 20.398 -1.344 1.00 48.72 561 PRO A N 1
ATOM 4343 C CA . PRO A 1 561 ? 4.670 19.398 -0.852 1.00 48.72 561 PRO A CA 1
ATOM 4344 C C . PRO A 1 561 ? 5.038 18.037 -1.452 1.00 48.72 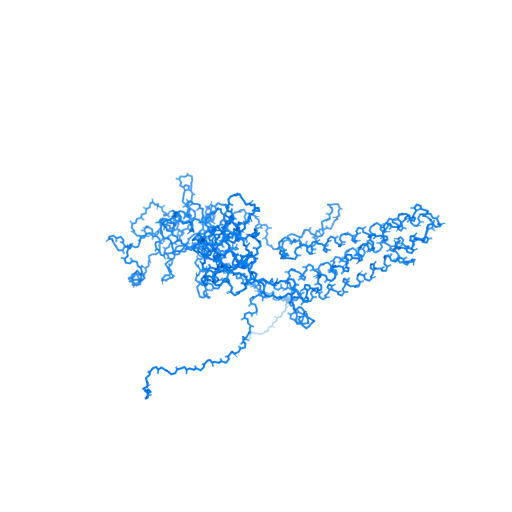561 PRO A C 1
ATOM 4346 O O . PRO A 1 561 ? 5.437 17.968 -2.618 1.00 48.72 561 PRO A O 1
ATOM 4349 N N . SER A 1 562 ? 4.935 16.949 -0.676 1.00 49.19 562 SER A N 1
ATOM 4350 C CA . SER A 1 562 ? 5.023 15.614 -1.275 1.00 49.19 562 SER A CA 1
ATOM 4351 C C . SER A 1 562 ? 3.993 15.536 -2.406 1.00 49.19 562 SER A C 1
ATOM 4353 O O . SER A 1 562 ? 2.972 16.227 -2.378 1.00 49.19 562 SER A O 1
ATOM 4355 N N . ARG A 1 563 ? 4.251 14.729 -3.435 1.00 43.19 563 ARG A N 1
ATOM 4356 C CA . ARG A 1 563 ? 3.359 14.622 -4.603 1.00 43.19 563 ARG A CA 1
ATOM 4357 C C . ARG A 1 563 ? 1.898 14.313 -4.199 1.00 43.19 563 ARG A C 1
ATOM 4359 O O . ARG A 1 563 ? 0.969 14.726 -4.884 1.00 43.19 563 ARG A O 1
ATOM 4366 N N . GLU A 1 564 ? 1.707 13.698 -3.030 1.00 41.19 564 GLU A N 1
ATOM 4367 C CA . GLU A 1 564 ? 0.427 13.473 -2.338 1.00 41.19 564 GLU A CA 1
ATOM 4368 C C . GLU A 1 564 ? -0.291 14.776 -1.928 1.00 41.19 564 GLU A C 1
ATOM 4370 O O . GLU A 1 564 ? -1.494 14.917 -2.131 1.00 41.19 564 GLU A O 1
ATOM 4375 N N . ALA A 1 565 ? 0.434 15.772 -1.414 1.00 37.00 565 ALA A N 1
ATOM 4376 C CA . ALA A 1 565 ? -0.112 17.081 -1.053 1.00 37.00 565 ALA A CA 1
ATOM 4377 C C . ALA A 1 565 ? -0.377 17.984 -2.277 1.00 37.00 565 ALA A C 1
ATOM 4379 O O . ALA A 1 565 ? -1.259 18.839 -2.232 1.00 37.00 565 ALA A O 1
ATOM 4380 N N . GLN A 1 566 ? 0.323 17.775 -3.398 1.00 37.69 566 GLN A N 1
ATOM 4381 C CA . GLN A 1 566 ? 0.044 18.475 -4.661 1.00 37.69 566 GLN A CA 1
ATOM 4382 C C . GLN A 1 566 ? -1.225 17.957 -5.357 1.00 37.69 566 GLN A C 1
ATOM 4384 O O . GLN A 1 566 ? -1.972 18.755 -5.923 1.00 37.69 566 GLN A O 1
ATOM 4389 N N . PHE A 1 567 ? -1.514 16.653 -5.258 1.00 38.50 567 PHE A N 1
ATOM 4390 C CA . PHE A 1 567 ? -2.783 16.075 -5.720 1.00 38.50 567 PHE A CA 1
ATOM 4391 C C . PHE A 1 567 ? -3.995 16.658 -4.974 1.00 38.50 567 PHE A C 1
ATOM 4393 O O . PHE A 1 567 ? -5.019 16.923 -5.599 1.00 38.50 567 PHE A O 1
ATOM 4400 N N . ASN A 1 568 ? -3.853 16.967 -3.680 1.00 36.53 568 ASN A N 1
ATOM 4401 C CA . ASN A 1 568 ? -4.903 17.622 -2.886 1.00 36.53 568 ASN A CA 1
ATOM 4402 C C . ASN A 1 568 ? -5.168 19.092 -3.276 1.00 36.53 568 ASN A C 1
ATOM 4404 O O . ASN A 1 568 ? -6.260 19.600 -3.023 1.00 36.53 568 ASN A O 1
ATOM 4408 N N . ASN A 1 569 ? -4.217 19.779 -3.923 1.00 34.47 569 ASN A N 1
ATOM 4409 C CA . ASN A 1 569 ? -4.395 21.169 -4.369 1.00 34.47 569 ASN A CA 1
ATOM 4410 C C . ASN A 1 569 ? -5.020 21.299 -5.768 1.00 34.47 569 ASN A C 1
ATOM 4412 O O . ASN A 1 569 ? -5.548 22.359 -6.094 1.00 34.47 569 ASN A O 1
ATOM 4416 N N . PHE A 1 570 ? -5.030 20.241 -6.589 1.00 34.59 570 PHE A N 1
ATOM 4417 C CA . PHE A 1 570 ? -5.745 20.253 -7.876 1.00 34.59 570 PHE A CA 1
ATOM 4418 C C . PHE A 1 570 ? -7.271 20.118 -7.733 1.00 34.59 570 PHE A C 1
ATOM 4420 O O . PHE A 1 570 ? -7.998 20.396 -8.682 1.00 34.59 570 PHE A O 1
ATOM 4427 N N . SER A 1 571 ? -7.771 19.765 -6.546 1.00 37.34 571 SER A N 1
ATOM 4428 C CA . SER A 1 571 ? -9.202 19.810 -6.199 1.00 37.34 571 SER A CA 1
ATOM 4429 C C . SER A 1 571 ? -9.722 21.212 -5.848 1.00 37.34 571 SER A C 1
ATOM 4431 O O . SER A 1 571 ? -10.913 21.369 -5.589 1.00 37.34 571 SER A O 1
ATOM 4433 N N . GLY A 1 572 ? -8.858 22.231 -5.846 1.00 39.03 572 GLY A N 1
ATOM 4434 C CA . GLY A 1 572 ? -9.203 23.613 -5.525 1.00 39.03 572 GLY A CA 1
ATOM 4435 C C . GLY A 1 572 ? -8.979 24.558 -6.700 1.00 39.03 572 GLY A C 1
ATOM 4436 O O . GLY A 1 572 ? -8.051 25.354 -6.668 1.00 39.03 572 GLY A O 1
ATOM 4437 N N . ASN A 1 573 ? -9.791 24.447 -7.752 1.00 34.38 573 ASN A N 1
ATOM 4438 C CA . ASN A 1 573 ? -10.292 25.586 -8.528 1.00 34.38 573 ASN A CA 1
ATOM 4439 C C . ASN A 1 573 ? -11.309 25.090 -9.563 1.00 34.38 573 ASN A C 1
ATOM 4441 O O . ASN A 1 573 ? -11.124 24.057 -10.201 1.00 34.38 573 ASN A O 1
ATOM 4445 N N . SER A 1 574 ? -12.405 25.837 -9.667 1.00 42.91 574 SER A N 1
ATOM 4446 C CA . SER A 1 574 ? -13.614 25.581 -10.453 1.00 42.91 574 SER A CA 1
ATOM 4447 C C . SER A 1 574 ? -13.366 24.926 -11.815 1.00 42.91 574 SER A C 1
ATOM 4449 O O . SER A 1 574 ? -12.745 25.521 -12.699 1.00 42.91 574 SER A O 1
ATOM 4451 N N . LEU A 1 575 ? -13.927 23.725 -11.995 1.00 32.22 575 LEU A N 1
ATOM 4452 C CA . LEU A 1 575 ? -14.181 23.146 -13.314 1.00 32.22 575 LEU A CA 1
ATOM 4453 C C . LEU A 1 575 ? -15.017 24.140 -14.147 1.00 32.22 575 LEU A C 1
ATOM 4455 O O . LEU A 1 575 ? -15.875 24.815 -13.576 1.00 32.22 575 LEU A O 1
ATOM 4459 N N . PRO A 1 576 ? -14.798 24.240 -15.471 1.00 33.62 576 PRO A N 1
ATOM 4460 C CA . PRO A 1 576 ? -15.630 25.078 -16.324 1.00 33.62 576 PRO A CA 1
ATOM 4461 C C . PRO A 1 576 ? -17.089 24.617 -16.231 1.00 33.62 576 PRO A C 1
ATOM 4463 O O . PRO A 1 576 ? -17.382 23.426 -16.362 1.00 33.62 576 PRO A O 1
ATOM 4466 N N . GLU A 1 577 ? -17.986 25.569 -15.980 1.00 30.98 577 GLU A N 1
ATOM 4467 C CA . GLU A 1 577 ? -19.434 25.374 -16.008 1.00 30.98 577 GLU A CA 1
ATOM 4468 C C . GLU A 1 577 ? -19.830 24.772 -17.362 1.00 30.98 577 GLU A C 1
ATOM 4470 O O . GLU A 1 577 ? -19.705 25.406 -18.411 1.00 30.98 577 GLU A O 1
ATOM 4475 N N . TYR A 1 578 ? -20.277 23.518 -17.349 1.00 29.72 578 TYR A N 1
ATOM 4476 C CA . TYR A 1 578 ? -20.944 22.939 -18.507 1.00 29.72 578 TYR A CA 1
ATOM 4477 C C . TYR A 1 578 ? -22.325 23.589 -18.646 1.00 29.72 578 TYR A C 1
ATOM 4479 O O . TYR A 1 578 ? -23.007 23.764 -17.632 1.00 29.72 578 TYR A O 1
ATOM 4487 N N . PRO A 1 579 ? -22.771 23.920 -19.872 1.00 31.91 579 PRO A N 1
ATOM 4488 C CA . PRO A 1 579 ? -24.103 24.463 -20.079 1.00 31.91 579 PRO A CA 1
ATOM 4489 C C . PRO A 1 579 ? -25.142 23.474 -19.544 1.00 31.91 579 PRO A C 1
ATOM 4491 O O . PRO A 1 579 ? -25.132 22.285 -19.872 1.00 31.91 579 PRO A O 1
ATOM 4494 N N . THR A 1 580 ? -26.010 23.979 -18.674 1.00 39.34 580 THR A N 1
ATOM 4495 C CA . THR A 1 580 ? -27.103 23.237 -18.058 1.00 39.34 580 THR A CA 1
ATOM 4496 C C . THR A 1 580 ? -28.013 22.644 -19.132 1.00 39.34 580 THR A C 1
ATOM 4498 O O . THR A 1 580 ? -28.439 23.314 -20.072 1.00 39.34 580 THR A O 1
ATOM 4501 N N . VAL A 1 581 ? -28.293 21.348 -18.997 1.00 36.03 581 VAL A N 1
ATOM 4502 C CA . VAL A 1 581 ? -29.232 20.614 -19.852 1.00 36.03 581 VAL A CA 1
ATOM 4503 C C . VAL A 1 581 ? -30.625 21.252 -19.715 1.00 36.03 581 VAL A C 1
ATOM 4505 O O . VAL A 1 581 ? -31.031 21.533 -18.584 1.00 36.03 581 VAL A O 1
ATOM 4508 N N . PRO A 1 582 ? -31.381 21.485 -20.807 1.00 33.25 582 PRO A N 1
ATOM 4509 C CA . PRO A 1 582 ? -32.729 22.033 -20.713 1.00 33.25 582 PRO A CA 1
ATOM 4510 C C . PRO A 1 582 ? -33.639 21.123 -19.883 1.00 33.25 582 PRO A C 1
ATOM 4512 O O . PRO A 1 582 ? -33.711 19.914 -20.108 1.00 33.25 582 PRO A O 1
ATOM 4515 N N . ASN A 1 583 ? -34.336 21.727 -18.924 1.00 36.12 583 ASN A N 1
ATOM 4516 C CA . ASN A 1 583 ? -35.306 21.064 -18.063 1.00 36.12 583 ASN A CA 1
ATOM 4517 C C . ASN A 1 583 ? -36.485 20.561 -18.919 1.00 36.12 583 ASN A C 1
ATOM 4519 O O . ASN A 1 583 ? -37.163 21.368 -19.557 1.00 36.12 583 ASN A O 1
ATOM 4523 N N . TYR A 1 584 ? -36.748 19.252 -18.936 1.00 33.00 584 TYR A N 1
ATOM 4524 C CA . TYR A 1 584 ? -37.989 18.727 -19.512 1.00 33.00 584 TYR A CA 1
ATOM 4525 C C . TYR A 1 584 ? -39.144 18.978 -18.531 1.00 33.00 584 TYR A C 1
ATOM 4527 O O . TYR A 1 584 ? -39.016 18.630 -17.353 1.00 33.00 584 TYR A O 1
ATOM 4535 N N . PRO A 1 585 ? -40.272 19.563 -18.971 1.00 35.31 585 PRO A N 1
ATOM 4536 C CA . PRO A 1 585 ? -41.433 19.725 -18.112 1.00 35.31 585 PRO A CA 1
ATOM 4537 C C . PRO A 1 585 ? -42.039 18.360 -17.770 1.00 35.31 585 PRO A C 1
ATOM 4539 O O . PRO A 1 585 ? -42.141 17.465 -18.612 1.00 35.31 585 PRO A O 1
ATOM 4542 N N . ALA A 1 586 ? -42.429 18.219 -16.504 1.00 37.66 586 ALA A N 1
ATOM 4543 C CA . ALA A 1 586 ? -43.126 17.056 -15.984 1.00 37.66 586 ALA A CA 1
ATOM 4544 C C . ALA A 1 586 ? -44.430 16.792 -16.759 1.00 37.66 586 ALA A C 1
ATOM 4546 O O . ALA A 1 586 ? -45.125 17.710 -17.191 1.00 37.66 586 ALA A O 1
ATOM 4547 N N . SER A 1 587 ? -44.731 15.506 -16.912 1.00 41.19 587 SER A N 1
ATOM 4548 C CA . SER A 1 587 ? -45.897 14.912 -17.568 1.00 41.19 587 SER A CA 1
ATOM 4549 C C . SER A 1 587 ? -47.216 15.682 -17.407 1.00 41.19 587 SER A C 1
ATOM 4551 O O . SER A 1 587 ? -47.675 15.884 -16.283 1.00 41.19 587 SER A O 1
ATOM 4553 N N . GLY A 1 588 ? -47.886 15.962 -18.530 1.00 44.78 588 GLY A N 1
ATOM 4554 C CA . GLY A 1 588 ? -49.316 16.282 -18.549 1.00 44.78 588 GLY A CA 1
ATOM 4555 C C . GLY A 1 588 ? -49.743 17.281 -19.622 1.00 44.78 588 GLY A C 1
ATOM 4556 O O . GLY A 1 588 ? -50.076 18.416 -19.302 1.00 44.78 588 GLY A O 1
ATOM 4557 N N . SER A 1 589 ? -49.769 16.883 -20.895 1.00 33.09 589 SER A N 1
ATOM 4558 C CA . SER A 1 589 ? -50.673 17.474 -21.901 1.00 33.09 589 SER A CA 1
ATOM 4559 C C . SER A 1 589 ? -50.731 16.599 -23.152 1.00 33.09 589 SER A C 1
ATOM 4561 O O . SER A 1 589 ? -49.713 16.136 -23.661 1.00 33.09 589 SER A O 1
ATOM 4563 N N . GLN A 1 590 ? -51.963 16.343 -23.587 1.00 38.66 590 GLN A N 1
ATOM 4564 C CA . GLN A 1 590 ? -52.350 15.624 -24.796 1.00 38.66 590 GLN A CA 1
ATOM 4565 C C . GLN A 1 590 ? -51.735 16.255 -26.049 1.00 38.66 590 GLN A C 1
ATOM 4567 O O . GLN A 1 590 ? -51.731 17.476 -26.187 1.00 38.66 590 GLN A O 1
ATOM 4572 N N . TRP A 1 591 ? -51.304 15.411 -26.983 1.00 29.06 591 TRP A N 1
ATOM 4573 C CA . TRP A 1 591 ? -51.120 15.792 -28.383 1.00 29.06 591 TRP A CA 1
ATOM 4574 C C . TRP A 1 591 ? -52.277 15.208 -29.210 1.00 29.06 591 TRP A C 1
ATOM 4576 O O . TRP A 1 591 ? -52.711 14.097 -28.885 1.00 29.06 591 TRP A O 1
ATOM 4586 N N . PRO A 1 592 ? -52.802 15.935 -30.215 1.00 44.31 592 PRO A N 1
ATOM 4587 C CA . PRO A 1 592 ? -53.704 15.368 -31.216 1.00 44.31 592 PRO A CA 1
ATOM 4588 C C . PRO A 1 592 ? -53.006 14.345 -32.119 1.00 44.31 592 PRO A C 1
ATOM 4590 O O . PRO A 1 592 ? -51.774 14.469 -32.323 1.00 44.31 592 PRO A O 1
#

Solvent-accessible surface area (backbone atoms only — not comparable to full-atom values): 32861 Å² total; per-residue (Å²): 134,86,86,83,89,86,83,89,82,91,80,83,87,73,84,83,80,80,84,74,79,75,77,73,76,74,77,88,64,56,58,37,63,52,68,39,72,81,55,68,47,78,76,52,69,39,56,22,35,29,25,40,42,73,37,72,89,47,46,75,57,48,53,53,32,39,45,68,74,41,65,54,83,82,42,75,31,56,52,52,65,45,80,41,66,43,101,84,65,51,82,39,40,36,38,58,49,44,75,43,68,97,73,72,71,95,60,54,58,62,78,76,43,46,77,90,62,32,76,63,78,44,52,48,77,53,44,82,43,55,32,57,51,60,70,47,66,36,73,68,40,39,59,59,32,46,74,60,36,56,60,59,74,77,81,49,64,67,61,51,32,22,74,70,57,61,66,61,54,75,68,54,48,54,52,53,47,56,45,40,51,50,6,46,52,31,7,52,56,25,37,76,71,74,36,57,42,33,9,16,26,34,27,39,73,84,74,75,36,66,35,15,33,9,29,29,62,54,41,96,92,39,73,75,31,38,14,60,49,39,26,52,38,31,41,21,41,75,71,78,40,68,88,75,88,50,81,92,38,82,66,43,43,59,44,82,75,60,82,86,50,56,71,66,64,55,74,80,82,50,95,86,57,54,46,100,84,72,45,70,54,62,40,50,68,22,34,37,24,26,26,47,36,44,33,57,69,47,42,51,49,40,42,74,30,42,34,40,36,39,40,20,15,18,82,34,92,64,7,13,58,69,69,74,34,45,59,44,57,40,83,92,47,94,51,67,39,50,41,30,36,33,50,55,24,70,68,29,44,57,42,38,68,74,40,38,62,51,40,79,72,48,82,86,71,76,70,43,60,28,66,84,62,63,91,87,51,99,63,74,40,80,34,62,79,52,62,83,84,52,29,53,78,93,47,32,66,57,55,53,49,54,51,51,49,52,54,50,48,47,50,31,36,54,47,24,31,54,21,24,44,38,34,27,77,53,76,43,67,57,63,22,26,57,42,13,49,49,46,41,66,50,46,47,60,45,46,43,64,53,23,49,46,27,44,53,49,13,62,43,30,74,34,48,46,30,45,51,48,17,54,56,45,43,49,52,48,39,54,50,33,46,49,37,18,46,8,56,88,83,70,24,35,35,1,50,54,43,18,62,67,31,47,87,71,29,57,72,31,20,58,50,14,42,52,29,14,50,45,28,46,52,46,30,53,52,45,52,54,49,52,53,53,53,49,52,51,42,54,72,71,68,56,46,73,68,57,18,52,51,34,55,77,69,50,38,71,81,67,51,53,51,62,72,57,51,60,64,53,71,78,70,67,83,75,82,84,71,84,79,77,84,82,77,80,80,90,86,78,88,77,136